Protein AF-0000000083111976 (afdb_homodimer)

Sequence (470 aa):
MPRVVKHPDIRRAELLDRASELFLRHGYDNVSLNDVIADAGVSKGAFYHWFPSKDSLVAALAERSAREAFARVEHAVEQCSGGALSRLNAALAAGFRVKMQMAAPEQLAAMASLLQPSNAHLYGRILAVEEALFLPLLARVIAEGVSEGVFDTFDAEGVADMIYGLAARTNSKILDVLRAADEASRAGAIDILTTRFTLHGIAVDRILGVPDGSVITLTRGEVEAMVAALPRSFIMPRVVKHPDIRRAELLDRASELFLRHGYDNVSLNDVIADAGVSKGAFYHWFPSKDSLVAALAERSAREAFARVEHAVEQCSGGALSRLNAALAAGFRVKMQMAAPEQLAAMASLLQPSNAHLYGRILAVEEALFLPLLARVIAEGVSEGVFDTFDAEGVADMIYGLAARTNSKILDVLRAADEASRAGAIDILTTRFTLHGIAVDRILGVPDGSVITLTRGEVEAMVAALPRSFI

Secondary structure (DSSP, 8-state):
-------HHHHHHHHHHHHHHHHHHH-GGG--HHHHHHHHT--HHHHHHH-SSHHHHHHHHHHHHHHHHHHHHHHHHHH--S-HHHHHHHHHHHHHHHHH---SHHHHHHHHHHTSGGGHHHHHHHHHHHHHHHHHHHHHHHHHHHHHTS---S-HHHHHHHHHHHHHHHHHHHHHHHT-SSHHHHHHHHHHHHHHHHHHHHHHHHHHT--TT-S----HHHHHHHHHTS-GGG-/-------HHHHHHHHHHHHHHHHHHH-GGG--HHHHHHHHT--HHHHHHH-SSHHHHHHHHHHHHHHHHHHHHHHHHHH--S-HHHHHHHHHHHHHHHHH---SHHHHHHHHHHTSGGGHHHHHHHHHHHHHHHHHHHHHHHHHHHHHTS---S-HHHHHHHHHHHHHHHHHHHHHHHT-SSHHHHHHHHHHHHHHHHHHHHHHHHHHT--TT-S----HHHHHHHHHTS-GGG-

Radius of gyration: 24.01 Å; Cα contacts (8 Å, |Δi|>4): 532; chains: 2; bounding box: 78×61×53 Å

Structure (mmCIF, N/CA/C/O backbone):
data_AF-0000000083111976-model_v1
#
loop_
_entity.id
_entity.type
_entity.pdbx_description
1 polymer 'Putative transcriptional regulator, TetR family protein'
#
loop_
_atom_site.group_PDB
_atom_site.id
_atom_site.type_symbol
_atom_site.label_atom_id
_atom_site.label_alt_id
_atom_site.label_comp_id
_atom_site.label_asym_id
_atom_site.label_entity_id
_atom_site.label_seq_id
_atom_site.pdbx_PDB_ins_code
_atom_site.Cartn_x
_atom_site.Cartn_y
_atom_site.Cartn_z
_atom_site.occupancy
_atom_site.B_iso_or_equiv
_atom_site.auth_seq_id
_atom_site.auth_comp_id
_atom_site.auth_asym_id
_atom_site.auth_atom_id
_atom_site.pdbx_PDB_model_num
ATOM 1 N N . MET A 1 1 ? -4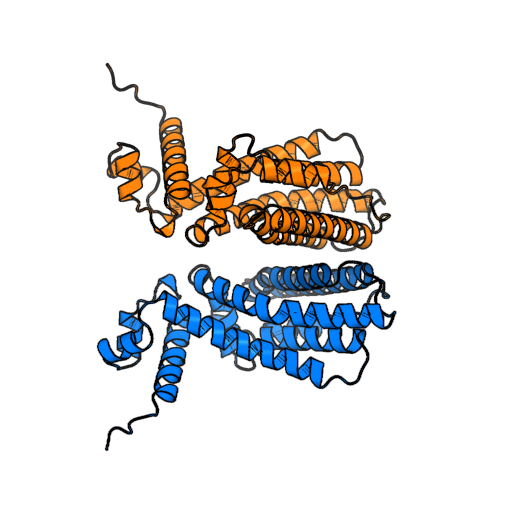0.625 31.672 5.906 1 45.53 1 MET A N 1
ATOM 2 C CA . MET A 1 1 ? -40.875 30.234 5.832 1 45.53 1 MET A CA 1
ATOM 3 C C . MET A 1 1 ? -40.281 29.5 7.023 1 45.53 1 MET A C 1
ATOM 5 O O . MET A 1 1 ? -39.188 29.859 7.484 1 45.53 1 MET A O 1
ATOM 9 N N . PRO A 1 2 ? -41.031 28.797 7.824 1 48.53 2 PRO A N 1
ATOM 10 C CA . PRO A 1 2 ? -40.469 28.203 9.039 1 48.53 2 PRO A CA 1
ATOM 11 C C . PRO A 1 2 ? -39.219 27.359 8.773 1 48.53 2 PRO A C 1
ATOM 13 O O . PRO A 1 2 ? -39.094 26.781 7.691 1 48.53 2 PRO A O 1
ATOM 16 N N . ARG A 1 3 ? -38.25 27.719 9.414 1 56.25 3 ARG A N 1
ATOM 17 C CA . ARG A 1 3 ? -37 26.953 9.297 1 56.25 3 ARG A CA 1
ATOM 18 C C . ARG A 1 3 ? -37.25 25.469 9.516 1 56.25 3 ARG A C 1
ATOM 20 O O . ARG A 1 3 ? -37.781 25.062 10.547 1 56.25 3 ARG A O 1
ATOM 27 N N . VAL A 1 4 ? -37.594 24.734 8.594 1 54.16 4 VAL A N 1
ATOM 28 C CA . VAL A 1 4 ? -37.781 23.297 8.711 1 54.16 4 VAL A CA 1
ATOM 29 C C . VAL A 1 4 ? -36.625 22.688 9.516 1 54.16 4 VAL A C 1
ATOM 31 O O . VAL A 1 4 ? -35.469 22.766 9.117 1 54.16 4 VAL A O 1
ATOM 34 N N . VAL A 1 5 ? -36.969 22.438 10.805 1 65 5 VAL A N 1
ATOM 35 C CA . VAL A 1 5 ? -36 21.766 11.688 1 65 5 VAL A CA 1
ATOM 36 C C . VAL A 1 5 ? -35.781 20.328 11.195 1 65 5 VAL A C 1
ATOM 38 O O . VAL A 1 5 ? -36.688 19.516 11.172 1 65 5 VAL A O 1
ATOM 41 N N . LYS A 1 6 ? -34.781 20.125 10.461 1 67.19 6 LYS A N 1
ATOM 42 C CA . LYS A 1 6 ? -34.438 18.812 9.953 1 67.19 6 LYS A CA 1
ATOM 43 C C . LYS A 1 6 ? -34 17.875 11.086 1 67.19 6 LYS A C 1
ATOM 45 O O . LYS A 1 6 ? -33.531 18.328 12.117 1 67.19 6 LYS A O 1
ATOM 50 N N . HIS A 1 7 ? -34.406 16.672 10.953 1 74.56 7 HIS A N 1
ATOM 51 C CA . HIS A 1 7 ? -33.906 15.656 11.883 1 74.56 7 HIS A CA 1
ATOM 52 C C . HIS A 1 7 ? -32.375 15.695 12 1 74.56 7 HIS A C 1
ATOM 54 O O . HIS A 1 7 ? -31.688 15.898 11 1 74.56 7 HIS A O 1
ATOM 60 N N . PRO A 1 8 ? -31.891 15.68 13.211 1 74.38 8 PRO A N 1
ATOM 61 C CA . PRO A 1 8 ? -30.453 15.789 13.469 1 74.38 8 PRO A CA 1
ATOM 62 C C . PRO A 1 8 ? -29.609 14.898 12.555 1 74.38 8 PRO A C 1
ATOM 64 O O . PRO A 1 8 ? -28.547 15.305 12.086 1 74.38 8 PRO A O 1
ATOM 67 N N . ASP A 1 9 ? -30.156 13.828 12.227 1 79.06 9 ASP A N 1
ATOM 68 C CA . ASP A 1 9 ? -29.422 12.898 11.383 1 79.06 9 ASP A CA 1
ATOM 69 C C . ASP A 1 9 ?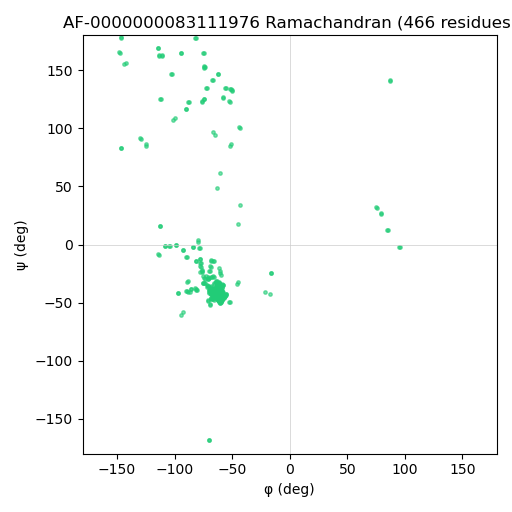 -29.312 13.43 9.953 1 79.06 9 ASP A C 1
ATOM 71 O O . ASP A 1 9 ? -28.312 13.211 9.281 1 79.06 9 ASP A O 1
ATOM 75 N N . ILE A 1 10 ? -30.312 14.031 9.594 1 83.88 10 ILE A N 1
ATOM 76 C CA . ILE A 1 10 ? -30.328 14.594 8.25 1 83.88 10 ILE A CA 1
ATOM 77 C C . ILE A 1 10 ? -29.328 15.75 8.164 1 83.88 10 ILE A C 1
ATOM 79 O O . ILE A 1 10 ? -28.562 15.859 7.199 1 83.88 10 ILE A O 1
ATOM 83 N N . ARG A 1 11 ? -29.328 16.531 9.195 1 84.19 11 ARG A N 1
ATOM 84 C CA . ARG A 1 11 ? -28.406 17.656 9.227 1 84.19 11 ARG A CA 1
ATOM 85 C C . ARG A 1 11 ? -26.953 17.203 9.242 1 84.19 11 ARG A C 1
ATOM 87 O O . ARG A 1 11 ? -26.109 17.766 8.547 1 84.19 11 ARG A O 1
ATOM 94 N N . ARG A 1 12 ? -26.734 16.219 9.969 1 89.31 12 ARG A N 1
ATOM 95 C CA . ARG A 1 12 ? -25.391 15.648 10.039 1 89.31 12 ARG A CA 1
ATOM 96 C C . ARG A 1 12 ? -24.938 15.148 8.672 1 89.31 12 ARG A C 1
ATOM 98 O O . ARG A 1 12 ? -23.797 15.391 8.266 1 89.31 12 ARG A O 1
ATOM 105 N N . ALA A 1 13 ? -25.844 14.555 8.008 1 90.19 13 ALA A N 1
ATOM 106 C CA . ALA A 1 13 ? -25.531 14.023 6.684 1 90.19 13 ALA A CA 1
ATOM 107 C C . ALA A 1 13 ? -25.25 15.148 5.691 1 90.19 13 ALA A C 1
ATOM 109 O O . ALA A 1 13 ? -24.359 15.047 4.855 1 90.19 13 ALA A O 1
ATOM 110 N N . GLU A 1 14 ? -25.969 16.141 5.797 1 89.31 14 GLU A N 1
ATOM 111 C CA . GLU A 1 14 ? -25.766 17.297 4.926 1 89.31 14 GLU A CA 1
ATOM 112 C C . GLU A 1 14 ? -24.406 17.953 5.164 1 89.31 14 GLU A C 1
ATOM 114 O O . GLU A 1 14 ? -23.734 18.375 4.219 1 89.31 14 GLU A O 1
ATOM 119 N N . LEU A 1 15 ? -24.125 17.984 6.359 1 90.38 15 LEU A N 1
ATOM 120 C CA . LEU A 1 15 ? -22.828 18.562 6.711 1 90.38 15 LEU A CA 1
ATOM 121 C C . LEU A 1 15 ? -21.688 17.719 6.148 1 90.38 15 LEU A C 1
ATOM 123 O O . LEU A 1 15 ? -20.688 18.266 5.648 1 90.38 15 LEU A O 1
ATOM 127 N N . LEU A 1 16 ? -21.844 16.453 6.184 1 91 16 LEU A N 1
ATOM 128 C CA . LEU A 1 16 ? -20.844 15.555 5.625 1 91 16 LEU A CA 1
ATOM 129 C C . LEU A 1 16 ? -20.75 15.727 4.113 1 91 16 LEU A C 1
ATOM 131 O O . LEU A 1 16 ? -19.641 15.727 3.559 1 91 16 LEU A O 1
ATOM 135 N N . ASP A 1 17 ? -21.875 15.938 3.523 1 89.75 17 ASP A N 1
ATOM 136 C CA . ASP A 1 17 ? -21.891 16.141 2.08 1 89.75 17 ASP A CA 1
ATOM 137 C C . ASP A 1 17 ? -21.125 17.422 1.704 1 89.75 17 ASP A C 1
ATOM 139 O O . ASP A 1 17 ? -20.297 17.406 0.785 1 89.75 17 ASP A O 1
ATOM 143 N N . ARG A 1 18 ? -21.344 18.391 2.408 1 89.44 18 ARG A N 1
ATOM 144 C CA . ARG A 1 18 ? -20.703 19.672 2.135 1 89.44 18 ARG A CA 1
ATOM 145 C C . ARG A 1 18 ? -19.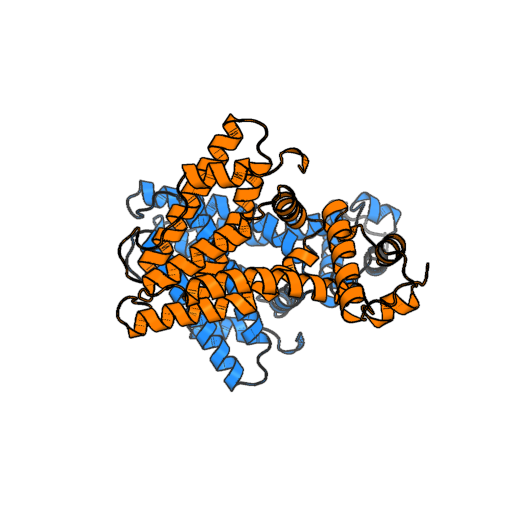203 19.594 2.402 1 89.44 18 ARG A C 1
ATOM 147 O O . ARG A 1 18 ? -18.406 20.109 1.613 1 89.44 18 ARG A O 1
ATOM 154 N N . ALA A 1 19 ? -18.922 19.047 3.5 1 89.94 19 ALA A N 1
ATOM 155 C CA . ALA A 1 19 ? -17.5 18.891 3.838 1 89.94 19 ALA A CA 1
ATOM 156 C C . ALA A 1 19 ? -16.766 18.078 2.77 1 89.94 19 ALA A C 1
ATOM 158 O O . ALA A 1 19 ? -15.672 18.453 2.352 1 89.94 19 ALA A O 1
ATOM 159 N N . SER A 1 20 ? -17.391 17 2.342 1 87.19 20 SER A N 1
ATOM 160 C CA . SER A 1 20 ? -16.812 16.141 1.315 1 87.19 20 SER A CA 1
ATOM 161 C C . SER A 1 20 ? -16.531 16.922 0.031 1 87.19 20 SER A C 1
ATOM 163 O O . SER A 1 20 ? -15.453 16.812 -0.549 1 87.19 20 SER A O 1
ATOM 165 N N . GLU A 1 21 ? -17.438 17.703 -0.328 1 86.19 21 GLU A N 1
ATOM 166 C CA . GLU A 1 21 ? -17.297 18.516 -1.536 1 86.19 21 GLU A CA 1
ATOM 167 C C . GLU A 1 21 ? -16.156 19.516 -1.404 1 86.19 21 GLU A C 1
ATOM 169 O O . GLU A 1 21 ? -15.375 19.703 -2.34 1 86.19 21 GLU A O 1
ATOM 174 N N . LEU A 1 22 ? -16.062 20.125 -0.321 1 88.06 22 LEU A N 1
ATOM 175 C CA . LEU A 1 22 ? -15.008 21.109 -0.087 1 88.06 22 LEU A CA 1
ATOM 176 C C . LEU A 1 22 ? -13.641 20.438 -0.119 1 88.06 22 LEU A C 1
ATOM 178 O O . LEU A 1 22 ? -12.711 20.953 -0.743 1 88.06 22 LEU A O 1
ATOM 182 N N . PHE A 1 23 ? -13.562 19.312 0.523 1 83.88 23 PHE A N 1
ATOM 183 C CA . PHE A 1 23 ? -12.297 18.594 0.558 1 83.88 23 PHE A CA 1
ATOM 184 C C . PHE A 1 23 ? -11.891 18.125 -0.84 1 83.88 23 PHE A C 1
ATOM 186 O O . PHE A 1 23 ? -10.719 18.203 -1.211 1 83.88 23 PHE A O 1
ATOM 193 N N . LEU A 1 24 ? -12.852 17.688 -1.58 1 80.44 24 LEU A N 1
ATOM 194 C CA . LEU A 1 24 ? -12.562 17.188 -2.922 1 80.44 24 LEU A CA 1
ATOM 195 C C . LEU A 1 24 ? -12.18 18.344 -3.854 1 80.44 24 LEU A C 1
ATOM 197 O O . LEU A 1 24 ? -11.328 18.188 -4.727 1 80.44 24 LEU A O 1
ATOM 201 N N . ARG A 1 25 ? -12.719 19.484 -3.58 1 82.56 25 ARG A N 1
ATOM 202 C CA . ARG A 1 25 ? -12.5 20.625 -4.461 1 82.56 25 ARG A CA 1
ATOM 203 C C . ARG A 1 25 ? -11.211 21.359 -4.098 1 82.56 25 ARG A C 1
ATOM 205 O O . ARG A 1 25 ? -10.461 21.766 -4.98 1 82.56 25 ARG A O 1
ATOM 212 N N . HIS A 1 26 ? -10.93 21.469 -2.789 1 86.31 26 HIS A N 1
ATOM 213 C CA . HIS A 1 26 ? -9.844 22.359 -2.373 1 86.31 26 HIS A CA 1
ATOM 214 C C . HIS A 1 26 ? -8.695 21.578 -1.76 1 86.31 26 HIS A C 1
ATOM 216 O O . HIS A 1 26 ? -7.598 22.109 -1.576 1 86.31 26 HIS A O 1
ATOM 222 N N . GLY A 1 27 ? -8.938 20.266 -1.555 1 83.25 27 GLY A N 1
ATOM 223 C CA . GLY A 1 27 ? -7.949 19.484 -0.836 1 83.25 27 GLY A CA 1
ATOM 224 C C . GLY A 1 27 ? -8.133 19.531 0.669 1 83.25 27 GLY A C 1
ATOM 225 O O . GLY A 1 27 ? -8.352 20.594 1.242 1 83.25 27 GLY A O 1
ATOM 226 N N . TYR A 1 28 ? -7.922 18.453 1.315 1 81.25 28 TYR A N 1
ATOM 227 C CA . TYR A 1 28 ? -8.109 18.281 2.754 1 81.25 28 TYR A CA 1
ATOM 228 C C . TYR A 1 28 ? -7.219 19.25 3.529 1 81.25 28 TYR A C 1
ATOM 230 O O . TYR A 1 28 ? -7.684 19.938 4.445 1 81.25 28 TYR A O 1
ATOM 238 N N . ASP A 1 29 ? -5.992 19.297 3.156 1 75.88 29 ASP A N 1
ATOM 239 C CA . ASP A 1 29 ? -5.004 20.094 3.879 1 75.88 29 ASP A CA 1
ATOM 240 C C . ASP A 1 29 ? -5.301 21.578 3.764 1 75.88 29 ASP A C 1
ATOM 242 O O . ASP A 1 29 ? -4.84 22.375 4.586 1 75.88 29 ASP A O 1
ATOM 246 N N . ASN A 1 30 ? -6.16 21.938 2.859 1 84.88 30 ASN A N 1
ATOM 247 C CA . ASN A 1 30 ? -6.371 23.344 2.561 1 84.88 30 ASN A CA 1
ATOM 248 C C . ASN A 1 30 ? -7.723 23.828 3.072 1 84.88 30 ASN A C 1
ATOM 250 O O . ASN A 1 30 ? -8.078 25 2.879 1 84.88 30 ASN A O 1
ATOM 254 N N . VAL A 1 31 ? -8.469 23 3.637 1 88.38 31 VAL A N 1
ATOM 255 C CA . VAL A 1 31 ? -9.805 23.344 4.117 1 88.38 31 VAL A CA 1
ATOM 256 C C . VAL A 1 31 ? -9.828 23.297 5.641 1 88.38 31 VAL A C 1
ATOM 258 O O . VAL A 1 31 ? -9.453 22.297 6.246 1 88.38 31 VAL A O 1
ATOM 261 N N . SER A 1 32 ? -10.242 24.359 6.285 1 89.44 32 SER A N 1
ATOM 262 C CA . SER A 1 32 ? -10.375 24.422 7.734 1 89.44 32 SER A CA 1
ATOM 263 C C . SER A 1 32 ? -11.805 24.094 8.164 1 89.44 32 SER A C 1
ATOM 265 O O . SER A 1 32 ? -12.719 24.062 7.336 1 89.44 32 SER A O 1
ATOM 267 N N . LEU A 1 33 ? -11.953 23.812 9.461 1 91.12 33 LEU A N 1
ATOM 268 C CA . LEU A 1 33 ? -13.305 23.625 9.977 1 91.12 33 LEU A CA 1
ATOM 269 C C . LEU A 1 33 ? -14.141 24.891 9.812 1 91.12 33 LEU A C 1
ATOM 271 O O . LEU A 1 33 ? -15.336 24.812 9.531 1 91.12 33 LEU A O 1
ATOM 275 N N . ASN A 1 34 ? -13.445 25.969 9.984 1 92 34 ASN A N 1
ATOM 276 C CA . ASN A 1 34 ? -14.148 27.234 9.781 1 92 34 ASN A CA 1
ATOM 277 C C . ASN A 1 34 ? -14.664 27.375 8.352 1 92 34 ASN A C 1
ATOM 279 O O . ASN A 1 34 ? -15.758 27.891 8.133 1 92 34 ASN A O 1
ATOM 283 N N . ASP A 1 35 ? -13.961 26.938 7.414 1 93.44 35 ASP A N 1
ATOM 284 C CA . ASP A 1 35 ? -14.414 26.938 6.023 1 93.44 35 ASP A CA 1
ATOM 285 C C . ASP A 1 35 ? -15.664 26.078 5.848 1 93.44 35 ASP A C 1
ATOM 287 O O . ASP A 1 35 ? -16.609 26.484 5.16 1 93.44 35 ASP A O 1
ATOM 291 N N . VAL A 1 36 ? -15.641 24.922 6.473 1 92.94 36 VAL A N 1
ATOM 292 C CA . VAL A 1 36 ? -16.766 24 6.367 1 92.94 36 VAL A CA 1
ATOM 293 C C . VAL A 1 36 ? -18 24.609 7.031 1 92.94 36 VAL A C 1
ATOM 295 O O . VAL A 1 36 ? -19.094 24.547 6.484 1 92.94 36 VAL A O 1
ATOM 298 N N . ILE A 1 37 ? -17.797 25.172 8.164 1 92.62 37 ILE A N 1
ATOM 299 C CA . ILE A 1 37 ? -18.875 25.797 8.922 1 92.62 37 ILE A CA 1
ATOM 300 C C . ILE A 1 37 ? -19.5 26.938 8.102 1 92.62 37 ILE A C 1
ATOM 302 O O . ILE A 1 37 ? -20.719 27.016 7.965 1 92.62 37 ILE A O 1
ATOM 306 N N . ALA A 1 38 ? -18.672 27.766 7.559 1 93.5 38 ALA A N 1
ATOM 307 C CA . ALA A 1 38 ? -19.109 28.891 6.746 1 93.5 38 ALA A CA 1
ATOM 308 C C . ALA A 1 38 ? -19.891 28.422 5.523 1 93.5 38 ALA A C 1
ATOM 310 O O . ALA A 1 38 ? -20.938 28.969 5.191 1 93.5 38 ALA A O 1
ATOM 311 N N . ASP A 1 39 ? -19.422 27.406 4.934 1 92.44 39 ASP A N 1
ATOM 312 C CA . ASP A 1 39 ? -20.047 26.875 3.727 1 92.44 39 ASP A CA 1
ATOM 313 C C . ASP A 1 39 ? -21.406 26.25 4.039 1 92.44 39 ASP A C 1
ATOM 315 O O . ASP A 1 39 ? -22.344 26.359 3.248 1 92.44 39 ASP A O 1
ATOM 319 N N . ALA A 1 40 ? -21.469 25.578 5.148 1 89.38 40 ALA A N 1
ATOM 320 C CA . ALA A 1 40 ? -22.672 24.844 5.527 1 89.38 40 ALA A CA 1
ATOM 321 C C . ALA A 1 40 ? -23.734 25.797 6.066 1 89.38 40 ALA A C 1
ATOM 323 O O . ALA A 1 40 ? -24.922 25.438 6.152 1 89.38 40 ALA A O 1
ATOM 324 N N . GLY A 1 41 ? -23.344 26.922 6.543 1 90 41 GLY A N 1
ATOM 325 C CA . GLY A 1 41 ? -24.297 27.891 7.066 1 90 41 GLY A CA 1
ATOM 326 C C . GLY A 1 41 ? -24.844 27.516 8.43 1 90 41 GLY A C 1
ATOM 327 O O . GLY A 1 41 ? -26.031 27.719 8.703 1 90 41 GLY A O 1
ATOM 328 N N . VAL A 1 42 ? -24.047 26.859 9.195 1 89.12 42 VAL A N 1
ATOM 329 C CA . VAL A 1 42 ? -24.469 26.469 10.539 1 89.12 42 VAL A CA 1
ATOM 330 C C . VAL A 1 42 ? -23.641 27.219 11.578 1 89.12 42 VAL A C 1
ATOM 332 O O . VAL A 1 42 ? -22.594 27.781 11.25 1 89.12 42 VAL A O 1
ATOM 335 N N . SER A 1 43 ? -24.172 27.203 12.773 1 90.38 43 SER A N 1
ATOM 336 C CA . SER A 1 43 ? -23.406 27.828 13.852 1 90.38 43 SER A CA 1
ATOM 337 C C . SER A 1 43 ? -22.234 26.953 14.273 1 90.38 43 SER A C 1
ATOM 339 O O . SER A 1 43 ? -22.266 25.734 14.086 1 90.38 43 SER A O 1
ATOM 341 N N . LYS A 1 44 ? -21.219 27.578 14.766 1 91.25 44 LYS A N 1
ATOM 342 C CA . LYS A 1 44 ? -20.047 26.859 15.281 1 91.25 44 LYS A CA 1
ATOM 343 C C . LYS A 1 44 ? -20.453 25.859 16.344 1 91.25 44 LYS A C 1
ATOM 345 O O . LYS A 1 44 ? -19.984 24.703 16.328 1 91.25 44 LYS A O 1
ATOM 350 N N . GLY A 1 45 ? -21.359 26.266 17.234 1 90.19 45 GLY A N 1
ATOM 351 C CA . GLY A 1 45 ? -21.828 25.391 18.297 1 90.19 45 GLY A CA 1
ATOM 352 C C . GLY A 1 45 ? -22.531 24.156 17.797 1 90.19 45 GLY A C 1
ATOM 353 O O . GLY A 1 45 ? -22.25 23.047 18.266 1 90.19 45 GLY A O 1
ATOM 354 N N . ALA A 1 46 ? -23.359 24.344 16.891 1 87.81 46 ALA A N 1
ATOM 355 C CA . ALA A 1 46 ? -24.094 23.234 16.297 1 87.81 46 ALA A CA 1
ATOM 356 C C . ALA A 1 46 ? -23.141 22.25 15.602 1 87.81 46 ALA A C 1
ATOM 358 O O . ALA A 1 46 ? -23.297 21.031 15.719 1 87.81 46 ALA A O 1
ATOM 359 N N . PHE A 1 47 ? -22.125 22.797 14.867 1 91.62 47 PHE A N 1
ATOM 360 C CA . PHE A 1 47 ? -21.172 21.984 14.133 1 91.62 47 PHE A CA 1
ATOM 361 C C . PHE A 1 47 ? -20.344 21.141 15.086 1 91.62 47 PHE A C 1
ATOM 363 O O . PHE A 1 47 ? -20.203 19.922 14.898 1 91.62 47 PHE A O 1
ATOM 370 N N . TYR A 1 48 ? -19.922 21.703 16.141 1 91.94 48 TYR A N 1
ATOM 371 C CA . TYR A 1 48 ? -19 21.047 17.047 1 91.94 48 TYR A CA 1
ATOM 372 C C . TYR A 1 48 ? -19.719 20.016 17.922 1 91.94 48 TYR A C 1
ATOM 374 O O . TYR A 1 48 ? -19.094 19.156 18.531 1 91.94 48 TYR A O 1
ATOM 382 N N . HIS A 1 49 ? -21.078 20.203 18 1 90.69 49 HIS A N 1
ATOM 383 C CA . HIS A 1 49 ? -21.875 19.172 18.641 1 90.69 49 HIS A CA 1
ATOM 384 C C . HIS A 1 49 ? -21.75 17.844 17.906 1 90.69 49 HIS A C 1
ATOM 386 O O . HIS A 1 49 ? -21.688 16.781 18.531 1 90.69 49 HIS A O 1
ATOM 392 N N . TRP A 1 50 ? -21.594 17.953 16.594 1 90.62 50 TRP A N 1
ATOM 393 C CA . TRP A 1 50 ? -21.531 16.734 15.773 1 90.62 50 TRP A CA 1
ATOM 394 C C . TRP A 1 50 ? -20.094 16.344 15.5 1 90.62 50 TRP A C 1
ATOM 396 O O . TRP A 1 50 ? -19.75 15.156 15.516 1 90.62 50 TRP A O 1
ATOM 406 N N . PHE A 1 51 ? -19.297 17.328 15.219 1 93.94 51 PHE A N 1
ATOM 407 C CA . PHE A 1 51 ? -17.906 17.078 14.852 1 93.94 51 PHE A CA 1
ATOM 408 C C . PHE A 1 51 ? -16.953 17.938 15.688 1 93.94 51 PHE A C 1
ATOM 410 O O . PHE A 1 51 ? -16.516 19 15.234 1 93.94 51 PHE A O 1
ATOM 417 N N . PRO A 1 52 ? -16.516 17.422 16.797 1 92.06 52 PRO A N 1
ATOM 418 C CA . PRO A 1 52 ? -15.719 18.188 17.766 1 92.06 52 PRO A CA 1
ATOM 419 C C . PRO A 1 52 ? -14.328 18.516 17.219 1 92.06 52 PRO A C 1
ATOM 421 O O . PRO A 1 52 ? -13.656 19.406 17.75 1 92.06 52 PRO A O 1
ATOM 424 N N . SER A 1 53 ? -13.961 17.734 16.203 1 89.44 53 SER A N 1
ATOM 425 C CA . SER A 1 53 ? -12.648 18 15.625 1 89.44 53 SER A CA 1
ATOM 426 C C . SER A 1 53 ? -12.641 17.688 14.133 1 89.44 53 SER A C 1
ATOM 428 O O . SER A 1 53 ? -13.555 17.031 13.617 1 89.44 53 SER A O 1
ATOM 430 N N . LYS A 1 54 ? -11.617 18.188 13.5 1 86.88 54 LYS A N 1
ATOM 431 C CA . LYS A 1 54 ? -11.445 17.859 12.086 1 86.88 54 LYS A CA 1
ATOM 432 C C . LYS A 1 54 ? -11.25 16.359 11.883 1 86.88 54 LYS A C 1
ATOM 434 O O . LYS A 1 54 ? -11.766 15.797 10.914 1 86.88 54 LYS A O 1
ATOM 439 N N . ASP A 1 55 ? -10.617 15.781 12.82 1 84.19 55 ASP A N 1
ATOM 440 C CA . ASP A 1 55 ? -10.383 14.344 12.75 1 84.19 55 ASP A CA 1
ATOM 441 C C . ASP A 1 55 ? -11.695 13.57 12.859 1 84.19 55 ASP A C 1
ATOM 443 O O . ASP A 1 55 ? -11.898 12.578 12.156 1 84.19 55 ASP A O 1
ATOM 447 N N . SER A 1 56 ? -12.469 14.039 13.703 1 90.31 56 SER A N 1
ATOM 448 C CA . SER A 1 56 ? -13.758 13.375 13.852 1 90.31 56 SER A CA 1
ATOM 449 C C . SER A 1 56 ? -14.594 13.5 12.586 1 90.31 56 SER A C 1
ATOM 451 O O . SER A 1 56 ? -15.312 12.57 12.211 1 90.31 56 SER A O 1
ATOM 453 N N . LEU A 1 57 ? -14.516 14.641 11.977 1 91 57 LEU A N 1
ATOM 454 C CA . LEU A 1 57 ? -15.227 14.867 10.727 1 91 57 LEU A CA 1
ATOM 455 C C . LEU A 1 57 ? -14.695 13.945 9.633 1 91 57 LEU A C 1
ATOM 457 O O . LEU A 1 57 ? -15.477 13.281 8.938 1 91 57 LEU A O 1
ATOM 461 N N . VAL A 1 58 ? -13.492 13.828 9.547 1 87.31 58 VAL A N 1
ATOM 462 C CA . VAL A 1 58 ? -12.836 13.023 8.523 1 87.31 58 VAL A CA 1
ATOM 463 C C . VAL A 1 58 ? -13.141 11.547 8.766 1 87.31 58 VAL A C 1
ATOM 465 O O . VAL A 1 58 ? -13.375 10.789 7.812 1 87.31 58 VAL A O 1
ATOM 468 N N . ALA A 1 59 ? -13.078 11.219 9.984 1 88.75 59 ALA A N 1
ATOM 469 C CA . ALA A 1 59 ? -13.406 9.836 10.32 1 88.75 59 ALA A CA 1
ATOM 470 C C . ALA A 1 59 ? -14.82 9.477 9.875 1 88.75 59 ALA A C 1
ATOM 472 O O . ALA A 1 59 ? -15.047 8.406 9.312 1 88.75 59 ALA A O 1
ATOM 473 N N . ALA A 1 60 ? -15.648 10.359 10.102 1 91.12 60 ALA A N 1
ATOM 474 C CA . ALA A 1 60 ? -17.047 10.125 9.719 1 91.12 60 ALA A CA 1
ATOM 475 C C . ALA A 1 60 ? -17.188 10.047 8.203 1 91.12 60 ALA A C 1
ATOM 477 O O . ALA A 1 60 ? -17.922 9.195 7.684 1 91.12 60 ALA A O 1
ATOM 478 N N . LEU A 1 61 ? -16.547 10.898 7.52 1 89.94 61 LEU A N 1
ATOM 479 C CA . LEU A 1 61 ? -16.562 10.898 6.062 1 89.94 61 LEU A CA 1
ATOM 480 C C . LEU A 1 61 ? -15.984 9.602 5.512 1 89.94 61 LEU A C 1
ATOM 482 O O . LEU A 1 61 ? -16.562 8.992 4.602 1 89.94 61 LEU A O 1
ATOM 486 N N . ALA A 1 62 ? -14.914 9.203 6.047 1 88.38 62 ALA A N 1
ATOM 487 C CA . ALA A 1 62 ? -14.242 7.977 5.621 1 88.38 62 ALA A CA 1
ATOM 488 C C . ALA A 1 62 ? -15.133 6.758 5.848 1 88.38 62 ALA A C 1
ATOM 490 O O . ALA A 1 62 ? -15.25 5.891 4.977 1 88.38 62 ALA A O 1
ATOM 491 N N . GLU A 1 63 ? -15.734 6.738 6.965 1 91.75 63 GLU A N 1
ATOM 492 C CA . GLU A 1 63 ? -16.609 5.621 7.305 1 91.75 63 GLU A CA 1
ATOM 493 C C . GLU A 1 63 ? -17.781 5.531 6.336 1 91.75 63 GLU A C 1
ATOM 495 O O . GLU A 1 63 ? -18.109 4.449 5.84 1 91.75 63 GLU A O 1
ATOM 500 N N . ARG A 1 64 ? -18.375 6.633 6.117 1 89.88 64 ARG A N 1
ATOM 501 C CA . ARG A 1 64 ? -19.516 6.652 5.211 1 89.88 64 ARG A CA 1
ATOM 502 C C . ARG A 1 64 ? -19.109 6.191 3.812 1 89.88 64 ARG A C 1
ATOM 504 O O . ARG A 1 64 ? -19.781 5.352 3.215 1 89.88 64 ARG A O 1
ATOM 511 N N . SER A 1 65 ? -18.078 6.75 3.305 1 86.12 65 SER A N 1
ATOM 512 C CA . SER A 1 65 ? -17.594 6.41 1.968 1 86.12 65 SER A CA 1
ATOM 513 C C . SER A 1 65 ? -17.25 4.93 1.864 1 86.12 65 SER A C 1
ATOM 515 O O . SER A 1 65 ? -17.656 4.254 0.917 1 86.12 65 SER A O 1
ATOM 517 N N . ALA A 1 66 ? -16.547 4.406 2.836 1 89.75 66 ALA A N 1
ATOM 518 C CA . ALA A 1 66 ? -16.109 3.012 2.838 1 89.75 66 ALA A CA 1
ATOM 519 C C . ALA A 1 66 ? -17.297 2.061 2.936 1 89.75 66 ALA A C 1
ATOM 521 O O . ALA A 1 66 ? -17.328 1.036 2.252 1 89.75 66 ALA A O 1
ATOM 522 N N . ARG A 1 67 ? -18.234 2.408 3.729 1 91.75 67 ARG A N 1
ATOM 523 C CA . ARG A 1 67 ? -19.375 1.534 3.934 1 91.75 67 ARG A CA 1
ATOM 524 C C . ARG A 1 67 ? -20.25 1.482 2.688 1 91.75 67 ARG A C 1
ATOM 526 O O . ARG A 1 67 ? -20.828 0.437 2.361 1 91.75 67 ARG A O 1
ATOM 533 N N . GLU A 1 68 ? -20.406 2.611 2.062 1 88.06 68 GLU A N 1
ATOM 534 C CA . GLU A 1 68 ? -21.156 2.637 0.814 1 88.06 68 GLU A CA 1
ATOM 535 C C . GLU A 1 68 ? -20.5 1.761 -0.248 1 88.06 68 GLU A C 1
ATOM 537 O O . GLU A 1 68 ? -21.188 1.002 -0.941 1 88.06 68 GLU A O 1
ATOM 542 N N . ALA A 1 69 ? -19.219 1.879 -0.389 1 87.81 69 ALA A N 1
ATOM 543 C CA . ALA A 1 69 ? -18.469 1.054 -1.33 1 87.81 69 ALA A CA 1
ATOM 544 C C . ALA A 1 69 ? -18.578 -0.426 -0.977 1 87.81 69 ALA A C 1
ATOM 546 O O . ALA A 1 69 ? -18.828 -1.261 -1.849 1 87.81 69 ALA A O 1
ATOM 547 N N . PHE A 1 70 ? -18.469 -0.718 0.281 1 93.75 70 PHE A N 1
ATOM 548 C CA . PHE A 1 70 ? -18.5 -2.1 0.749 1 93.75 70 PHE A CA 1
ATOM 549 C C . PHE A 1 70 ? -19.875 -2.723 0.504 1 93.75 70 PHE A C 1
ATOM 551 O O . PHE A 1 70 ? -19.969 -3.898 0.142 1 93.75 70 PHE A O 1
ATOM 558 N N . ALA A 1 71 ? -20.906 -1.931 0.73 1 94.75 71 ALA A N 1
ATOM 559 C CA . ALA A 1 71 ? -22.266 -2.443 0.559 1 94.75 71 ALA A CA 1
ATOM 560 C C . ALA A 1 71 ? -22.484 -2.939 -0.867 1 94.75 71 ALA A C 1
ATOM 562 O O . ALA A 1 71 ? -23.156 -3.951 -1.08 1 94.75 71 ALA A O 1
ATOM 563 N N . ARG A 1 72 ? -21.922 -2.283 -1.791 1 93.19 72 ARG A N 1
ATOM 564 C CA . ARG A 1 72 ? -22.062 -2.684 -3.189 1 93.19 72 ARG A CA 1
ATOM 565 C C . ARG A 1 72 ? -21.344 -4.008 -3.449 1 93.19 72 ARG A C 1
ATOM 567 O O . ARG A 1 72 ? -21.875 -4.863 -4.168 1 93.19 72 ARG A O 1
ATOM 574 N N . VAL A 1 73 ? -20.234 -4.191 -2.879 1 95.06 73 VAL A N 1
ATOM 575 C CA . VAL A 1 73 ? -19.453 -5.41 -3.061 1 95.06 73 VAL A CA 1
ATOM 576 C C . VAL A 1 73 ? -20.141 -6.574 -2.348 1 95.06 73 VAL A C 1
ATOM 578 O O . VAL A 1 73 ? -20.297 -7.66 -2.918 1 95.06 73 VAL A O 1
ATOM 581 N N . GLU A 1 74 ? -20.5 -6.281 -1.136 1 96.62 74 GLU A N 1
ATOM 582 C CA . GLU A 1 74 ? -21.188 -7.309 -0.357 1 96.62 74 GLU A CA 1
ATOM 583 C C . GLU A 1 74 ? -22.453 -7.789 -1.068 1 96.62 74 GLU A C 1
ATOM 585 O O . GLU A 1 74 ? -22.703 -8.992 -1.139 1 96.62 74 GLU A O 1
ATOM 590 N N . HIS A 1 75 ? -23.203 -6.848 -1.613 1 96.62 75 HIS A N 1
ATOM 591 C CA . HIS A 1 75 ? -24.422 -7.176 -2.338 1 96.62 75 HIS A CA 1
ATOM 592 C C . HIS A 1 75 ? -24.125 -8.055 -3.549 1 96.62 75 HIS A C 1
ATOM 594 O O . HIS A 1 75 ? -24.844 -9.023 -3.809 1 96.62 75 HIS A O 1
ATOM 600 N N . ALA A 1 76 ? -23.125 -7.715 -4.281 1 96.5 76 ALA A N 1
ATOM 601 C CA . ALA A 1 76 ? -22.734 -8.492 -5.461 1 96.5 76 ALA A CA 1
ATOM 602 C C . ALA A 1 76 ? -22.391 -9.922 -5.086 1 96.5 76 ALA A C 1
ATOM 604 O O . ALA A 1 76 ? -22.75 -10.867 -5.793 1 96.5 76 ALA A O 1
ATOM 605 N N . VAL A 1 77 ? -21.672 -10.125 -3.982 1 97.62 77 VAL A N 1
ATOM 606 C CA . VAL A 1 77 ? -21.281 -11.453 -3.525 1 97.62 77 VAL A CA 1
ATOM 607 C C . VAL A 1 77 ? -22.5 -12.242 -3.076 1 97.62 77 VAL A C 1
ATOM 609 O O . VAL A 1 77 ? -22.641 -13.422 -3.406 1 97.62 77 VAL A O 1
ATOM 612 N N . GLU A 1 78 ? -23.375 -11.594 -2.367 1 96.94 78 GLU A N 1
ATOM 613 C CA . GLU A 1 78 ? -24.578 -12.234 -1.833 1 96.94 78 GLU A CA 1
ATOM 614 C C . GLU A 1 78 ? -25.516 -12.672 -2.953 1 96.94 78 GLU A C 1
ATOM 616 O O . GLU A 1 78 ? -26.203 -13.688 -2.834 1 96.94 78 GLU A O 1
ATOM 621 N N . GLN A 1 79 ? -25.516 -11.906 -3.967 1 97.25 79 GLN A N 1
ATOM 622 C CA . GLN A 1 79 ? -26.438 -12.188 -5.066 1 97.25 79 GLN A CA 1
ATOM 623 C C . GLN A 1 79 ? -25.875 -13.266 -5.988 1 97.25 79 GLN A C 1
ATOM 625 O O . GLN A 1 79 ? -26.594 -13.797 -6.844 1 97.25 79 GLN A O 1
ATOM 630 N N . CYS A 1 80 ? -24.625 -13.508 -5.812 1 96.94 80 CYS A N 1
ATOM 631 C CA . CYS A 1 80 ? -23.984 -14.516 -6.66 1 96.94 80 CYS A CA 1
ATOM 632 C C . CYS A 1 80 ? -24.359 -15.922 -6.223 1 96.94 80 CYS A C 1
ATOM 634 O O . CYS A 1 80 ? -24.125 -16.312 -5.078 1 96.94 80 CYS A O 1
ATOM 636 N N . SER A 1 81 ? -24.938 -16.734 -7.094 1 94.25 81 SER A N 1
ATOM 637 C CA . SER A 1 81 ? -25.406 -18.078 -6.77 1 94.25 81 SER A CA 1
ATOM 638 C C . SER A 1 81 ? -24.328 -19.109 -7.066 1 94.25 81 SER A C 1
ATOM 640 O O . SER A 1 81 ? -24.469 -20.281 -6.723 1 94.25 81 SER A O 1
ATOM 642 N N . GLY A 1 82 ? -23.25 -18.734 -7.621 1 95.56 82 GLY A N 1
ATOM 643 C CA . GLY A 1 82 ? -22.188 -19.656 -7.977 1 95.56 82 GLY A CA 1
ATOM 644 C C . GLY A 1 82 ? -21.281 -20.016 -6.812 1 95.56 82 GLY A C 1
ATOM 645 O O . GLY A 1 82 ? -21.547 -19.594 -5.676 1 95.56 82 GLY A O 1
ATOM 646 N N . GLY A 1 83 ? -20.328 -20.891 -7.09 1 97 83 GLY A N 1
ATOM 647 C CA . GLY A 1 83 ? -19.375 -21.312 -6.082 1 97 83 GLY A CA 1
ATOM 648 C C . GLY A 1 83 ? -18.391 -20.219 -5.707 1 97 83 GLY A C 1
ATOM 649 O O . GLY A 1 83 ? -18.594 -19.047 -6.039 1 97 83 GLY A O 1
ATOM 650 N N . ALA A 1 84 ? -17.375 -20.578 -5 1 97.88 84 ALA A N 1
ATOM 651 C CA . ALA A 1 84 ? -16.422 -19.641 -4.414 1 97.88 84 ALA A CA 1
ATOM 652 C C . ALA A 1 84 ? -15.734 -18.812 -5.496 1 97.88 84 ALA A C 1
ATOM 654 O O . ALA A 1 84 ? -15.531 -17.609 -5.328 1 97.88 84 ALA A O 1
ATOM 655 N N . LEU A 1 85 ? -15.336 -19.484 -6.57 1 98.25 85 LEU A N 1
ATOM 656 C CA . LEU A 1 85 ? -14.672 -18.75 -7.641 1 98.25 85 LEU A CA 1
ATOM 657 C C . LEU A 1 85 ? -15.594 -17.688 -8.242 1 98.25 85 LEU A C 1
ATOM 659 O O . LEU A 1 85 ? -15.18 -16.562 -8.492 1 98.25 85 LEU A O 1
ATOM 663 N N . SER A 1 86 ? -16.859 -18.031 -8.445 1 98.31 86 SER A N 1
ATOM 664 C CA . SER A 1 86 ? -17.844 -17.078 -8.945 1 98.31 86 SER A CA 1
ATOM 665 C C . SER A 1 86 ? -18.047 -15.922 -7.973 1 98.31 86 SER A C 1
ATOM 667 O O . SER A 1 86 ? -18.125 -14.766 -8.383 1 98.31 86 SER A O 1
ATOM 669 N N . ARG A 1 87 ? -18.109 -16.234 -6.777 1 98.25 87 ARG A N 1
ATOM 670 C CA . ARG A 1 87 ? -18.297 -15.211 -5.746 1 98.25 87 ARG A CA 1
ATOM 671 C C . ARG A 1 87 ? -17.078 -14.305 -5.645 1 98.25 87 ARG A C 1
ATOM 673 O O . ARG A 1 87 ? -17.203 -13.094 -5.441 1 98.25 87 ARG A O 1
ATOM 680 N N . LEU A 1 88 ? -15.875 -14.883 -5.754 1 98.38 88 LEU A N 1
ATOM 681 C CA . LEU A 1 88 ? -14.664 -14.07 -5.777 1 98.38 88 LEU A CA 1
ATOM 682 C C . LEU A 1 88 ? -14.688 -13.102 -6.961 1 98.38 88 LEU A C 1
ATOM 684 O O . LEU A 1 88 ? -14.43 -11.906 -6.793 1 98.38 88 LEU A O 1
ATOM 688 N N . ASN A 1 89 ? -15.023 -13.609 -8.094 1 98.25 89 ASN A N 1
ATOM 689 C CA . ASN A 1 89 ? -15.086 -12.766 -9.289 1 98.25 89 ASN A CA 1
ATOM 690 C C . ASN A 1 89 ? -16.156 -11.688 -9.148 1 98.25 89 ASN A C 1
ATOM 692 O O . ASN A 1 89 ? -15.984 -10.57 -9.633 1 98.25 89 ASN A O 1
ATOM 696 N N . ALA A 1 90 ? -17.234 -11.992 -8.516 1 97.56 90 ALA A N 1
ATOM 697 C CA . ALA A 1 90 ? -18.281 -11 -8.258 1 97.56 90 ALA A CA 1
ATOM 698 C C . ALA A 1 90 ? -17.766 -9.891 -7.348 1 97.56 90 ALA A C 1
ATOM 700 O O . ALA A 1 90 ? -18.016 -8.703 -7.594 1 97.56 90 ALA A O 1
ATOM 701 N N . ALA A 1 91 ? -17.078 -10.266 -6.336 1 96.94 91 ALA A N 1
ATOM 702 C CA . ALA A 1 91 ? -16.5 -9.289 -5.41 1 96.94 91 ALA A CA 1
ATOM 703 C C . ALA A 1 91 ? -15.508 -8.367 -6.129 1 96.94 91 ALA A C 1
ATOM 705 O O . ALA A 1 91 ? -15.562 -7.148 -5.973 1 96.94 91 ALA A O 1
ATOM 706 N N . LEU A 1 92 ? -14.617 -8.945 -6.906 1 95.44 92 LEU A N 1
ATOM 707 C CA . LEU A 1 92 ? -13.586 -8.188 -7.605 1 95.44 92 LEU A CA 1
ATOM 708 C C . LEU A 1 92 ? -14.203 -7.262 -8.641 1 95.44 92 LEU A C 1
ATOM 710 O O . LEU A 1 92 ? -13.812 -6.094 -8.75 1 95.44 92 LEU A O 1
ATOM 714 N N . ALA A 1 93 ? -15.18 -7.75 -9.375 1 92.75 93 ALA A N 1
ATOM 715 C CA . ALA A 1 93 ? -15.867 -6.941 -10.375 1 92.75 93 ALA A CA 1
ATOM 716 C C . ALA A 1 93 ? -16.578 -5.754 -9.727 1 92.75 93 ALA A C 1
ATOM 718 O O . ALA A 1 93 ? -16.5 -4.629 -10.219 1 92.75 93 ALA A O 1
ATOM 719 N N . ALA A 1 94 ? -17.25 -6.035 -8.672 1 92.5 94 ALA A N 1
ATOM 720 C CA . ALA A 1 94 ? -17.938 -4.969 -7.949 1 92.5 94 ALA A CA 1
ATOM 721 C C . ALA A 1 94 ? -16.938 -3.959 -7.379 1 92.5 94 ALA A C 1
ATOM 723 O O . ALA A 1 94 ? -17.203 -2.754 -7.375 1 92.5 94 ALA A O 1
ATOM 724 N N . GLY A 1 95 ? -15.859 -4.465 -6.875 1 90 95 GLY A N 1
ATOM 725 C CA . GLY A 1 95 ? -14.82 -3.582 -6.379 1 90 95 GLY A CA 1
ATOM 726 C C . GLY A 1 95 ? -14.289 -2.631 -7.438 1 90 95 GLY A C 1
ATOM 727 O O . GLY A 1 95 ? -14.102 -1.441 -7.176 1 90 95 GLY A O 1
ATOM 728 N N . PHE A 1 96 ? -14.086 -3.172 -8.562 1 84.38 96 PHE A N 1
ATOM 729 C CA . PHE A 1 96 ? -13.617 -2.35 -9.672 1 84.38 96 PHE A CA 1
ATOM 730 C C . PHE A 1 96 ? -14.672 -1.315 -10.055 1 84.38 96 PHE A C 1
ATOM 732 O O . PHE A 1 96 ? -14.336 -0.164 -10.344 1 84.38 96 PHE A O 1
ATOM 739 N N . ARG A 1 97 ? -15.898 -1.72 -10.047 1 82.44 97 ARG A N 1
ATOM 740 C CA . ARG A 1 97 ? -16.984 -0.814 -10.406 1 82.44 97 ARG A CA 1
ATOM 741 C C . ARG A 1 97 ? -17.094 0.33 -9.406 1 82.44 97 ARG A C 1
ATOM 743 O O . ARG A 1 97 ? -17.344 1.476 -9.789 1 82.44 97 ARG A O 1
ATOM 750 N N . VAL A 1 98 ? -16.922 -0.077 -8.195 1 78.69 98 VAL A N 1
ATOM 751 C CA . VAL A 1 98 ? -16.969 0.933 -7.145 1 78.69 98 VAL A CA 1
ATOM 752 C C . VAL A 1 98 ? -15.852 1.945 -7.352 1 78.69 98 VAL A C 1
ATOM 754 O O . VAL A 1 98 ? -16.062 3.152 -7.195 1 78.69 98 VAL A O 1
ATOM 757 N N . LYS A 1 99 ? -14.758 1.382 -7.602 1 72.19 99 LYS A N 1
ATOM 758 C CA . LYS A 1 99 ? -13.625 2.268 -7.844 1 72.19 99 LYS A CA 1
ATOM 759 C C . LYS A 1 99 ? -13.867 3.162 -9.055 1 72.19 99 LYS A C 1
ATOM 761 O O . LYS A 1 99 ? -13.422 4.309 -9.086 1 72.19 99 LYS A O 1
ATOM 766 N N . MET A 1 100 ? -14.594 2.537 -10.016 1 64.19 100 MET A N 1
ATOM 767 C CA . MET A 1 100 ? -14.812 3.217 -11.289 1 64.19 100 MET A CA 1
ATOM 768 C C . MET A 1 100 ? -16.125 4 -11.273 1 64.19 100 MET A C 1
ATOM 770 O O . MET A 1 100 ? -16.266 4.996 -11.984 1 64.19 100 MET A O 1
ATOM 774 N N . GLN A 1 101 ? -17.297 3.121 -10.992 1 55.56 101 GLN A N 1
ATOM 775 C CA . GLN A 1 101 ? -18.641 3.658 -11.078 1 55.56 101 GLN A CA 1
ATOM 776 C C . GLN A 1 101 ? -18.734 5.039 -10.43 1 55.56 101 GLN A C 1
ATOM 778 O O . GLN A 1 101 ? -19.125 5.16 -9.266 1 55.56 101 GLN A O 1
ATOM 783 N N . MET A 1 102 ? -17.672 5.555 -10.641 1 45.94 102 MET A N 1
ATOM 784 C CA . MET A 1 102 ? -18.062 6.961 -10.617 1 45.94 102 MET A CA 1
ATOM 785 C C . MET A 1 102 ? -19.031 7.273 -11.742 1 45.94 102 MET A C 1
ATOM 787 O O . MET A 1 102 ? -18.625 7.52 -12.883 1 45.94 102 MET A O 1
ATOM 791 N N . ALA A 1 103 ? -20.047 6.578 -11.984 1 43.09 103 ALA A N 1
ATOM 792 C CA . ALA A 1 103 ? -21.062 6.992 -12.953 1 43.09 103 ALA A CA 1
ATOM 793 C C . ALA A 1 103 ? -21 8.5 -13.188 1 43.09 103 ALA A C 1
ATOM 795 O O . ALA A 1 103 ? -21.344 8.977 -14.273 1 43.09 103 ALA A O 1
ATOM 796 N N . ALA A 1 104 ? -20.828 9.242 -12.25 1 49 104 ALA A N 1
ATOM 797 C CA . ALA A 1 104 ? -20.844 10.695 -12.414 1 49 104 ALA A CA 1
ATOM 798 C C . ALA A 1 104 ? -19.438 11.258 -12.438 1 49 104 ALA A C 1
ATOM 800 O O . ALA A 1 104 ? -18.578 10.859 -11.633 1 49 104 ALA A O 1
ATOM 801 N N . PRO A 1 105 ? -19.016 11.68 -13.727 1 52.94 105 PRO A N 1
ATOM 802 C CA . PRO A 1 105 ? -17.766 12.438 -13.812 1 52.94 105 PRO A CA 1
ATOM 803 C C . PRO A 1 105 ? -17.312 12.984 -12.453 1 52.94 105 PRO A C 1
ATOM 805 O O . PRO A 1 105 ? -16.109 13.039 -12.172 1 52.94 105 PRO A O 1
ATOM 808 N N . GLU A 1 106 ? -18.281 13.086 -11.727 1 58.41 106 GLU A N 1
ATOM 809 C CA . GLU A 1 106 ? -18.016 13.688 -10.422 1 58.41 106 GLU A CA 1
ATOM 810 C C . GLU A 1 106 ? -17.297 12.703 -9.5 1 58.41 106 GLU A C 1
ATOM 812 O O . GLU A 1 106 ? -16.422 13.094 -8.719 1 58.41 106 GLU A O 1
ATOM 817 N N . GLN A 1 107 ? -17.547 11.5 -9.711 1 62 107 GLN A N 1
ATOM 818 C CA . GLN A 1 107 ? -16.969 10.516 -8.805 1 62 107 GLN A CA 1
ATOM 819 C C . GLN A 1 107 ? -15.523 10.211 -9.164 1 62 107 GLN A C 1
ATOM 821 O O . GLN A 1 107 ? -14.68 10.031 -8.281 1 62 107 GLN A O 1
ATOM 826 N N . LEU A 1 108 ? -15.289 10.148 -10.383 1 61.44 108 LEU A N 1
ATOM 827 C CA . LEU A 1 108 ? -13.906 9.938 -10.805 1 61.44 108 LEU A CA 1
ATOM 828 C C . LEU A 1 108 ? -13.031 11.133 -10.43 1 61.44 108 LEU A C 1
ATOM 830 O O . LEU A 1 108 ? -11.883 10.961 -10.039 1 61.44 108 LEU A O 1
ATOM 834 N N . ALA A 1 109 ? -13.703 12.281 -10.648 1 64.44 109 ALA A N 1
ATOM 835 C CA . ALA A 1 109 ? -13.008 13.484 -10.195 1 64.44 109 ALA A CA 1
ATOM 836 C C . ALA A 1 109 ? -12.703 13.414 -8.703 1 64.44 109 ALA A C 1
ATOM 838 O O . ALA A 1 109 ? -11.633 13.828 -8.258 1 64.44 109 ALA A O 1
ATOM 839 N N . ALA A 1 110 ? -13.617 12.828 -8.109 1 71.56 110 ALA A N 1
ATOM 840 C CA . ALA A 1 110 ? -13.438 12.68 -6.668 1 71.56 110 ALA A CA 1
ATOM 841 C C . ALA A 1 110 ? -12.297 11.719 -6.352 1 71.56 110 ALA A C 1
ATOM 843 O O . ALA A 1 110 ? -11.484 11.977 -5.461 1 71.56 110 ALA A O 1
ATOM 844 N N . MET A 1 111 ? -12.195 10.703 -7.188 1 72.81 111 MET A N 1
ATOM 845 C CA . MET A 1 111 ? -11.117 9.742 -6.98 1 72.81 111 MET A CA 1
ATOM 846 C C . MET A 1 111 ? -9.758 10.383 -7.262 1 72.81 111 MET A C 1
ATOM 848 O O . MET A 1 111 ? -8.82 10.234 -6.473 1 72.81 111 MET A O 1
ATOM 852 N N . ALA A 1 112 ? -9.758 11.07 -8.375 1 71.06 112 ALA A N 1
ATOM 853 C CA . ALA A 1 112 ? -8.516 11.758 -8.734 1 71.06 112 ALA A CA 1
ATOM 854 C C . ALA A 1 112 ? -8.102 12.742 -7.648 1 71.06 112 ALA A C 1
ATOM 856 O O . ALA A 1 112 ? -6.918 12.836 -7.309 1 71.06 112 ALA A O 1
ATOM 857 N N . SER A 1 113 ? -9.07 13.453 -7.164 1 74.69 113 SER A N 1
ATOM 858 C CA . SER A 1 113 ? -8.805 14.422 -6.105 1 74.69 113 SER A CA 1
ATOM 859 C C . SER A 1 113 ? -8.32 13.734 -4.832 1 74.69 113 SER A C 1
ATOM 861 O O . SER A 1 113 ? -7.391 14.211 -4.18 1 74.69 113 SER A O 1
ATOM 863 N N . LEU A 1 114 ? -8.891 12.609 -4.602 1 77.56 114 LEU A N 1
ATOM 864 C CA . LEU A 1 114 ? -8.547 11.883 -3.387 1 77.56 114 LEU A CA 1
ATOM 865 C C . LEU A 1 114 ? -7.113 11.375 -3.443 1 77.56 114 LEU A C 1
ATOM 867 O O . LEU A 1 114 ? -6.445 11.266 -2.412 1 77.56 114 LEU A O 1
ATOM 871 N N . LEU A 1 115 ? -6.703 11.164 -4.645 1 75 115 LEU A N 1
ATOM 872 C CA . LEU A 1 115 ? -5.375 10.586 -4.824 1 75 115 LEU A CA 1
ATOM 873 C C . LEU A 1 115 ? -4.305 11.672 -4.789 1 75 115 LEU A C 1
ATOM 875 O O . LEU A 1 115 ? -3.107 11.375 -4.781 1 75 115 LEU A O 1
ATOM 879 N N . GLN A 1 116 ? -4.723 12.93 -4.652 1 74.44 116 GLN A N 1
ATOM 880 C CA . GLN A 1 116 ? -3.768 14.023 -4.551 1 74.44 116 GLN A CA 1
ATOM 881 C C . GLN A 1 116 ? -3.107 14.047 -3.174 1 74.44 116 GLN A C 1
ATOM 883 O O . GLN A 1 116 ? -3.727 13.68 -2.176 1 74.44 116 GLN A O 1
ATOM 888 N N . PRO A 1 117 ? -1.889 14.594 -3.154 1 69.12 117 PRO A N 1
ATOM 889 C CA . PRO A 1 117 ? -1.146 14.633 -1.892 1 69.12 117 PRO A CA 1
ATOM 890 C C . PRO A 1 117 ? -1.892 15.391 -0.795 1 69.12 117 PRO A C 1
ATOM 892 O O . PRO A 1 117 ? -1.819 15.016 0.378 1 69.12 117 PRO A O 1
ATOM 895 N N . SER A 1 118 ? -2.607 16.406 -1.177 1 74.94 118 SER A N 1
ATOM 896 C CA . SER A 1 118 ? -3.301 17.234 -0.2 1 74.94 118 SER A CA 1
ATOM 897 C C . SER A 1 118 ? -4.441 16.469 0.465 1 74.94 118 SER A C 1
ATOM 899 O O . SER A 1 118 ? -4.969 16.906 1.494 1 74.94 118 SER A O 1
ATOM 901 N N . ASN A 1 119 ? -4.812 15.305 -0.139 1 78.62 119 ASN A N 1
ATOM 902 C CA . ASN A 1 119 ? -5.887 14.5 0.426 1 78.62 119 ASN A CA 1
ATOM 903 C C . ASN A 1 119 ? -5.367 13.172 0.967 1 78.62 119 ASN A C 1
ATOM 905 O O . ASN A 1 119 ? -6.152 12.273 1.272 1 78.62 119 ASN A O 1
ATOM 909 N N . ALA A 1 120 ? -4.105 13.094 1.143 1 74.19 120 ALA A N 1
ATOM 910 C CA . ALA A 1 120 ? -3.463 11.844 1.534 1 74.19 120 ALA A CA 1
ATOM 911 C C . ALA A 1 120 ? -3.998 11.344 2.873 1 74.19 120 ALA A C 1
ATOM 913 O O . ALA A 1 120 ? -4.195 10.141 3.062 1 74.19 120 ALA A O 1
ATOM 914 N N . HIS A 1 121 ? -4.281 12.25 3.748 1 74.19 121 HIS A N 1
ATOM 915 C CA . HIS A 1 121 ? -4.781 11.867 5.066 1 74.19 121 HIS A CA 1
ATOM 916 C C . HIS A 1 121 ? -6.184 11.281 4.977 1 74.19 121 HIS A C 1
ATOM 918 O O . HIS A 1 121 ? -6.449 10.203 5.508 1 74.19 121 HIS A O 1
ATOM 924 N N . LEU A 1 122 ? -7.039 12.008 4.324 1 78.75 122 LEU A N 1
ATOM 925 C CA . LEU A 1 122 ? -8.406 11.523 4.145 1 78.75 122 LEU A CA 1
ATOM 926 C 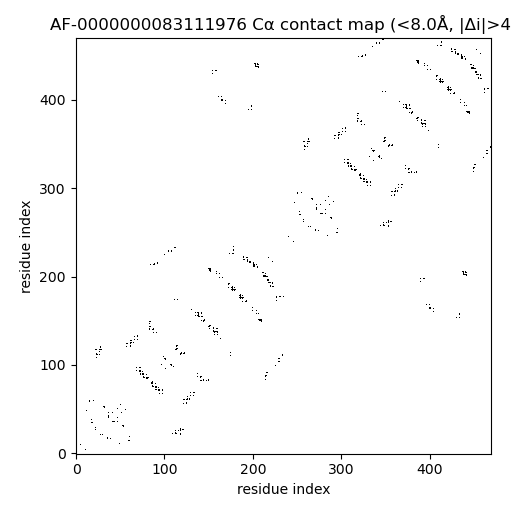C . LEU A 1 122 ? -8.414 10.188 3.406 1 78.75 122 LEU A C 1
ATOM 928 O O . LEU A 1 122 ? -9.086 9.25 3.828 1 78.75 122 LEU A O 1
ATOM 932 N N . TYR A 1 123 ? -7.645 10.086 2.426 1 80.5 123 TYR A N 1
ATOM 933 C CA . TYR A 1 123 ? -7.578 8.875 1.622 1 80.5 123 TYR A CA 1
ATOM 934 C C . TYR A 1 123 ? -7.055 7.703 2.445 1 80.5 123 TYR A C 1
ATOM 936 O O . TYR A 1 123 ? -7.586 6.594 2.367 1 80.5 123 TYR A O 1
ATOM 944 N N . GLY A 1 124 ? -6.09 7.938 3.219 1 79.31 124 GLY A N 1
ATOM 945 C CA . GLY A 1 124 ? -5.559 6.91 4.098 1 79.31 124 GLY A CA 1
ATOM 946 C C . GLY A 1 124 ? -6.59 6.367 5.07 1 79.31 124 GLY A C 1
ATOM 947 O O . GLY A 1 124 ? -6.637 5.16 5.32 1 79.31 124 GLY A O 1
ATOM 948 N N . ARG A 1 125 ? -7.395 7.223 5.566 1 81.56 125 ARG A N 1
ATOM 949 C CA . ARG A 1 125 ? -8.438 6.801 6.5 1 81.56 125 ARG A CA 1
ATOM 950 C C . ARG A 1 125 ? -9.516 5.992 5.789 1 81.56 125 ARG A C 1
ATOM 952 O O . ARG A 1 125 ? -10.008 5.004 6.328 1 81.56 125 ARG A O 1
ATOM 959 N N . ILE A 1 126 ? -9.812 6.473 4.66 1 83.94 126 ILE A N 1
ATOM 960 C CA . ILE A 1 126 ? -10.797 5.742 3.873 1 83.94 126 ILE A CA 1
ATOM 961 C C . ILE A 1 126 ? -10.289 4.328 3.59 1 83.94 126 ILE A C 1
ATOM 963 O O . ILE A 1 126 ? -11.008 3.35 3.795 1 83.94 126 ILE A O 1
ATOM 967 N N . LEU A 1 127 ? -9.086 4.23 3.23 1 83.75 127 LEU A N 1
ATOM 968 C CA . LEU A 1 127 ? -8.492 2.939 2.902 1 83.75 127 LEU A CA 1
ATOM 969 C C . LEU A 1 127 ? -8.461 2.027 4.125 1 83.75 127 LEU A C 1
ATOM 971 O O . LEU A 1 127 ? -8.703 0.824 4.012 1 83.75 127 LEU A O 1
ATOM 975 N N . ALA A 1 128 ? -8.195 2.604 5.203 1 84.69 128 ALA A N 1
ATOM 976 C CA . ALA A 1 128 ? -8.125 1.813 6.43 1 84.69 128 ALA A CA 1
ATOM 977 C C . ALA A 1 128 ? -9.484 1.203 6.762 1 84.69 128 ALA A C 1
ATOM 979 O O . ALA A 1 128 ? -9.578 0.026 7.121 1 84.69 128 ALA A O 1
ATOM 980 N N . VAL A 1 129 ? -10.5 1.958 6.637 1 89.06 129 VAL A N 1
ATOM 981 C CA . VAL A 1 129 ? -11.844 1.468 6.914 1 89.06 129 VAL A CA 1
ATOM 982 C C . VAL A 1 129 ? -12.25 0.434 5.863 1 89.06 129 VAL A C 1
ATOM 984 O O . VAL A 1 129 ? -12.797 -0.616 6.199 1 89.06 129 VAL A O 1
ATOM 987 N N . GLU A 1 130 ? -11.922 0.761 4.66 1 89.44 130 GLU A N 1
ATOM 988 C CA . GLU A 1 130 ? -12.234 -0.179 3.59 1 89.44 130 GLU A CA 1
ATOM 989 C C . GLU A 1 130 ? -11.547 -1.524 3.816 1 89.44 130 GLU A C 1
ATOM 991 O O . GLU A 1 130 ? -12.18 -2.576 3.678 1 89.44 130 GLU A O 1
ATOM 996 N N . GLU A 1 131 ? -10.344 -1.44 4.094 1 91.75 131 GLU A N 1
ATOM 997 C CA . GLU A 1 131 ? -9.586 -2.66 4.336 1 91.75 131 GLU A CA 1
ATOM 998 C C . GLU A 1 131 ? -10.234 -3.506 5.43 1 91.75 131 GLU A C 1
ATOM 1000 O O . GLU A 1 131 ? -10.383 -4.719 5.277 1 91.75 131 GLU A O 1
ATOM 1005 N N . ALA A 1 132 ? -10.664 -2.898 6.473 1 93.19 132 ALA A N 1
ATOM 1006 C CA . ALA A 1 132 ? -11.25 -3.592 7.613 1 93.19 132 ALA A CA 1
ATOM 1007 C C . ALA A 1 132 ? -12.57 -4.262 7.23 1 93.19 132 ALA A C 1
ATOM 1009 O O . ALA A 1 132 ? -12.938 -5.289 7.805 1 93.19 132 ALA A O 1
ATOM 1010 N N . LEU A 1 133 ? -13.219 -3.705 6.266 1 94.44 133 LEU A N 1
ATOM 1011 C CA . LEU A 1 133 ? -14.508 -4.238 5.836 1 94.44 133 LEU A CA 1
ATOM 1012 C C . LEU A 1 133 ? -14.32 -5.297 4.754 1 94.44 133 LEU A C 1
ATOM 1014 O O . LEU A 1 133 ? -14.961 -6.352 4.793 1 94.44 133 LEU A O 1
ATOM 1018 N N . PHE A 1 134 ? -13.43 -5.074 3.857 1 95.31 134 PHE A N 1
ATOM 1019 C CA . PHE A 1 134 ? -13.297 -5.891 2.656 1 95.31 134 PHE A CA 1
ATOM 1020 C C . PHE A 1 134 ? -12.516 -7.164 2.951 1 95.31 134 PHE A C 1
ATOM 1022 O O . PHE A 1 134 ? -12.82 -8.227 2.412 1 95.31 134 PHE A O 1
ATOM 1029 N N . LEU A 1 135 ? -11.555 -7.082 3.744 1 96.56 135 LEU A N 1
ATOM 1030 C CA . LEU A 1 135 ? -10.633 -8.195 3.938 1 96.56 135 LEU A CA 1
ATOM 1031 C C . LEU A 1 135 ? -11.352 -9.406 4.523 1 96.56 135 LEU A C 1
ATOM 1033 O O . LEU A 1 135 ? -11.203 -10.523 4.027 1 96.56 135 LEU A O 1
ATOM 1037 N N . PRO A 1 136 ? -12.195 -9.195 5.543 1 97.56 136 PRO A N 1
ATOM 1038 C CA . PRO A 1 136 ? -12.906 -10.359 6.066 1 97.56 136 PRO A CA 1
ATOM 1039 C C . PRO A 1 136 ? -13.828 -11.008 5.031 1 97.56 136 PRO A C 1
ATOM 1041 O O . PRO A 1 136 ? -13.969 -12.234 5.008 1 97.56 136 PRO A O 1
ATOM 1044 N N . LEU A 1 137 ? -14.453 -10.211 4.27 1 98 137 LEU A N 1
ATOM 1045 C CA . LEU A 1 137 ? -15.312 -10.758 3.225 1 98 137 LEU A CA 1
ATOM 1046 C C . LEU A 1 137 ? -14.516 -11.594 2.234 1 98 137 LEU A C 1
ATOM 1048 O O . LEU A 1 137 ? -14.898 -12.719 1.919 1 98 137 LEU A O 1
ATOM 1052 N N . LEU A 1 138 ? -13.414 -11.078 1.733 1 98.06 138 LEU A N 1
ATOM 1053 C CA . LEU A 1 138 ? -12.562 -11.797 0.792 1 98.06 138 LEU A CA 1
ATOM 1054 C C . LEU A 1 138 ? -12.016 -13.07 1.424 1 98.06 138 LEU A C 1
ATOM 1056 O O . LEU A 1 138 ? -12 -14.133 0.787 1 98.06 138 LEU A O 1
ATOM 1060 N N . ALA A 1 139 ? -11.586 -12.93 2.631 1 98.44 139 ALA A N 1
ATOM 1061 C CA . ALA A 1 139 ? -11.047 -14.094 3.336 1 98.44 139 ALA A CA 1
ATOM 1062 C C . ALA A 1 139 ? -12.094 -15.195 3.447 1 98.44 139 ALA A C 1
ATOM 1064 O O . ALA A 1 139 ? -11.781 -16.375 3.271 1 98.44 139 ALA A O 1
ATOM 1065 N N . ARG A 1 140 ? -13.273 -14.789 3.76 1 98.25 140 ARG A N 1
ATOM 1066 C CA . ARG A 1 140 ? -14.359 -15.758 3.891 1 98.25 140 ARG A CA 1
ATOM 1067 C C . ARG A 1 140 ? -14.633 -16.469 2.566 1 98.25 140 ARG A C 1
ATOM 1069 O O . ARG A 1 140 ? -14.773 -17.688 2.529 1 98.25 140 ARG A O 1
ATOM 1076 N N . VAL A 1 141 ? -14.688 -15.734 1.519 1 98.38 141 VAL A N 1
ATOM 1077 C CA . VAL A 1 141 ? -14.938 -16.312 0.198 1 98.38 141 VAL A CA 1
ATOM 1078 C C . VAL A 1 141 ? -13.82 -17.281 -0.161 1 98.38 141 VAL A C 1
ATOM 1080 O O . VAL A 1 141 ? -14.086 -18.375 -0.679 1 98.38 141 VAL A O 1
ATOM 1083 N N . ILE A 1 142 ? -12.586 -16.938 0.129 1 98.62 142 ILE A N 1
ATOM 1084 C CA . ILE A 1 142 ? -11.445 -17.781 -0.199 1 98.62 142 ILE A CA 1
ATOM 1085 C C . ILE A 1 142 ? -11.469 -19.047 0.662 1 98.62 142 ILE A C 1
ATOM 1087 O O . ILE A 1 142 ? -11.234 -20.156 0.163 1 98.62 142 ILE A O 1
ATOM 1091 N N . ALA A 1 143 ? -11.789 -18.859 1.906 1 98.5 143 ALA A N 1
ATOM 1092 C CA . ALA A 1 143 ? -11.898 -20 2.801 1 98.5 143 ALA A CA 1
ATOM 1093 C C . ALA A 1 143 ? -12.977 -20.969 2.324 1 98.5 143 ALA A C 1
ATOM 1095 O O . ALA A 1 143 ? -12.797 -22.188 2.387 1 98.5 143 ALA A O 1
ATOM 1096 N N . GLU A 1 144 ? -14.055 -20.453 1.948 1 97.88 144 GLU A N 1
ATOM 1097 C CA . GLU A 1 144 ? -15.117 -21.281 1.382 1 97.88 144 GLU A CA 1
ATOM 1098 C C . GLU A 1 144 ? -14.625 -22.047 0.16 1 97.88 144 GLU A C 1
ATOM 1100 O O . GLU A 1 144 ? -14.961 -23.219 -0.019 1 97.88 144 GLU A O 1
ATOM 1105 N N . GLY A 1 145 ? -13.859 -21.391 -0.656 1 98.44 145 GLY A N 1
ATOM 1106 C CA . GLY A 1 145 ? -13.297 -22.062 -1.819 1 98.44 145 GLY A CA 1
ATOM 1107 C C . GLY A 1 145 ? -12.367 -23.203 -1.461 1 98.44 145 GLY A C 1
ATOM 1108 O O . GLY A 1 145 ? -12.328 -24.219 -2.148 1 98.44 145 GLY A O 1
ATOM 1109 N N . VAL A 1 146 ? -11.633 -23 -0.447 1 98.25 146 VAL A N 1
ATOM 1110 C CA . VAL A 1 146 ? -10.758 -24.078 0.035 1 98.25 146 VAL A CA 1
ATOM 1111 C C . VAL A 1 146 ? -11.602 -25.25 0.531 1 98.25 146 VAL A C 1
ATOM 1113 O O . VAL A 1 146 ? -11.328 -26.391 0.193 1 98.25 146 VAL A O 1
ATOM 1116 N N . SER A 1 147 ? -12.594 -24.906 1.286 1 97.88 147 SER A N 1
ATOM 1117 C CA . SER A 1 147 ? -13.484 -25.938 1.816 1 97.88 147 SER A CA 1
ATOM 1118 C C . SER A 1 147 ? -14.188 -26.703 0.694 1 97.88 147 SER A C 1
ATOM 1120 O O . SER A 1 147 ? -14.445 -27.891 0.811 1 97.88 147 SER A O 1
ATOM 1122 N N . GLU A 1 148 ? -14.477 -26 -0.373 1 97.31 148 GLU A N 1
ATOM 1123 C CA . GLU A 1 148 ? -15.141 -26.578 -1.536 1 97.31 148 GLU A CA 1
ATOM 1124 C C . GLU A 1 148 ? -14.164 -27.391 -2.381 1 97.31 148 GLU A C 1
ATOM 1126 O O . GLU A 1 148 ? -14.57 -28.109 -3.293 1 97.31 148 GLU A O 1
ATOM 1131 N N . GLY A 1 149 ? -12.891 -27.188 -2.141 1 97.69 149 GLY A N 1
ATOM 1132 C CA . GLY A 1 149 ? -11.867 -27.891 -2.908 1 97.69 149 GLY A CA 1
ATOM 1133 C C . GLY A 1 149 ? -11.531 -27.188 -4.215 1 97.69 149 GLY A C 1
ATOM 1134 O O . GLY A 1 149 ? -10.82 -27.75 -5.059 1 97.69 149 GLY A O 1
ATOM 1135 N N . VAL A 1 150 ? -12 -25.984 -4.32 1 97.56 150 VAL A N 1
ATOM 1136 C CA . VAL A 1 150 ? -11.781 -25.219 -5.543 1 97.56 150 VAL A CA 1
ATOM 1137 C C . VAL A 1 150 ? -10.445 -24.484 -5.457 1 97.56 150 VAL A C 1
ATOM 1139 O O . VAL A 1 150 ? -9.734 -24.359 -6.457 1 97.56 150 VAL A O 1
ATOM 1142 N N . PHE A 1 151 ? -10.203 -23.984 -4.34 1 98.12 151 PHE A N 1
ATOM 1143 C CA . PHE A 1 151 ? -8.945 -23.266 -4.105 1 98.12 151 PHE A CA 1
ATOM 1144 C C . PHE A 1 151 ? -7.973 -24.141 -3.32 1 98.12 151 PHE A C 1
ATOM 1146 O O . PHE A 1 151 ? -8.383 -24.953 -2.496 1 98.12 151 PHE A O 1
ATOM 1153 N N . ASP A 1 152 ? -6.707 -23.938 -3.641 1 97.38 152 ASP A N 1
ATOM 1154 C CA . ASP A 1 152 ? -5.625 -24.609 -2.932 1 97.38 152 ASP A CA 1
ATOM 1155 C C . ASP A 1 152 ? -4.621 -23.609 -2.371 1 97.38 152 ASP A C 1
ATOM 1157 O O . ASP A 1 152 ? -3.623 -23.281 -3.021 1 97.38 152 ASP A O 1
ATOM 1161 N N . THR A 1 153 ? -4.93 -23.109 -1.234 1 96.81 153 THR A N 1
ATOM 1162 C CA . THR A 1 153 ? -4.047 -22.188 -0.528 1 96.81 153 THR A CA 1
ATOM 1163 C C . THR A 1 153 ? -4.078 -22.453 0.974 1 96.81 153 THR A C 1
ATOM 1165 O O . THR A 1 153 ? -5.066 -22.969 1.498 1 96.81 153 THR A O 1
ATOM 1168 N N . PHE A 1 154 ? -3.045 -22.078 1.652 1 96.12 154 PHE A N 1
ATOM 1169 C CA . PHE A 1 154 ? -2.904 -22.391 3.068 1 96.12 154 PHE A CA 1
ATOM 1170 C C . PHE A 1 154 ? -3.18 -21.156 3.928 1 96.12 154 PHE A C 1
ATOM 1172 O O . PHE A 1 154 ? -3.121 -21.234 5.156 1 96.12 154 PHE A O 1
ATOM 1179 N N . ASP A 1 155 ? -3.461 -20.047 3.34 1 97.38 155 ASP A N 1
ATOM 1180 C CA . ASP A 1 155 ? -3.621 -18.797 4.07 1 97.38 155 ASP A CA 1
ATOM 1181 C C . ASP A 1 155 ? -4.68 -17.906 3.414 1 97.38 155 ASP A C 1
ATOM 1183 O O . ASP A 1 155 ? -4.344 -16.938 2.732 1 97.38 155 ASP A O 1
ATOM 1187 N N . ALA A 1 156 ? -5.906 -18.156 3.732 1 98 156 ALA A N 1
ATOM 1188 C CA . ALA A 1 156 ? -7.012 -17.438 3.115 1 98 156 ALA A CA 1
ATOM 1189 C C . ALA A 1 156 ? -6.938 -15.945 3.432 1 98 156 ALA A C 1
ATOM 1191 O O . ALA A 1 156 ? -7.141 -15.109 2.551 1 98 156 ALA A O 1
ATOM 1192 N N . GLU A 1 157 ? -6.617 -15.609 4.664 1 97.06 157 GLU A N 1
ATOM 1193 C CA . GLU A 1 157 ? -6.492 -14.211 5.062 1 97.06 157 GLU A CA 1
ATOM 1194 C C . GLU A 1 157 ? -5.34 -13.531 4.332 1 97.06 157 GLU A C 1
ATOM 1196 O O . GLU A 1 157 ? -5.457 -12.375 3.912 1 97.06 157 GLU A O 1
ATOM 1201 N N . GLY A 1 158 ? -4.262 -14.203 4.195 1 97.44 158 GLY A N 1
ATOM 1202 C CA . GLY A 1 158 ? -3.117 -13.672 3.477 1 97.44 158 GLY A CA 1
ATOM 1203 C C . GLY A 1 158 ? -3.396 -13.422 2.006 1 97.44 158 GLY A C 1
ATOM 1204 O O . GLY A 1 158 ? -2.949 -12.422 1.441 1 97.44 158 GLY A O 1
ATOM 1205 N N . VAL A 1 159 ? -4.105 -14.367 1.405 1 98.19 159 VAL A N 1
ATOM 1206 C CA . VAL A 1 159 ? -4.457 -14.188 -0 1 98.19 159 VAL A CA 1
ATOM 1207 C C . VAL A 1 159 ? -5.387 -12.984 -0.155 1 98.19 159 VAL A C 1
ATOM 1209 O O . VAL A 1 159 ? -5.242 -12.195 -1.09 1 98.19 159 VAL A O 1
ATOM 1212 N N . ALA A 1 160 ? -6.348 -12.836 0.763 1 98 160 ALA A N 1
ATOM 1213 C CA . ALA A 1 160 ? -7.223 -11.664 0.75 1 98 160 ALA A CA 1
ATOM 1214 C C . ALA A 1 160 ? -6.414 -10.375 0.833 1 98 160 ALA A C 1
ATOM 1216 O O . ALA A 1 160 ? -6.66 -9.43 0.075 1 98 160 ALA A O 1
ATOM 1217 N N . ASP A 1 161 ? -5.477 -10.367 1.7 1 96.44 161 ASP A N 1
ATOM 1218 C CA . ASP A 1 161 ? -4.602 -9.219 1.88 1 96.44 161 ASP A CA 1
ATOM 1219 C C . ASP A 1 161 ? -3.785 -8.945 0.617 1 96.44 161 ASP A C 1
ATOM 1221 O O . ASP A 1 161 ? -3.611 -7.789 0.221 1 96.44 161 ASP A O 1
ATOM 1225 N N . MET A 1 162 ? -3.307 -9.945 0.016 1 96.94 162 MET A N 1
ATOM 1226 C CA . MET A 1 162 ? -2.551 -9.844 -1.229 1 96.94 162 MET A CA 1
ATOM 1227 C C . MET A 1 162 ? -3.404 -9.234 -2.336 1 96.94 162 MET A C 1
ATOM 1229 O O . MET A 1 162 ? -2.969 -8.312 -3.027 1 96.94 162 MET A O 1
ATOM 1233 N N . ILE A 1 163 ? -4.605 -9.75 -2.459 1 96.94 163 ILE A N 1
ATOM 1234 C CA . ILE A 1 163 ? -5.52 -9.266 -3.486 1 96.94 163 ILE A CA 1
ATOM 1235 C C . ILE A 1 163 ? -5.793 -7.781 -3.271 1 96.94 163 ILE A C 1
ATOM 1237 O O . ILE A 1 163 ? -5.711 -6.984 -4.211 1 96.94 163 ILE A O 1
ATOM 1241 N N . TYR A 1 164 ? -6.078 -7.434 -2.068 1 94.12 164 TYR A N 1
ATOM 1242 C CA . TYR A 1 164 ? -6.363 -6.039 -1.75 1 94.12 164 TYR A CA 1
ATOM 1243 C C . TYR A 1 164 ? -5.152 -5.156 -2.027 1 94.12 164 TYR A C 1
ATOM 1245 O O . TYR A 1 164 ? -5.285 -4.074 -2.602 1 94.12 164 TYR A O 1
ATOM 1253 N N . GLY A 1 165 ? -4.004 -5.574 -1.562 1 93.12 165 GLY A N 1
ATOM 1254 C CA . GLY A 1 165 ? -2.779 -4.828 -1.796 1 93.12 165 GLY A CA 1
ATOM 1255 C C . GLY A 1 165 ? -2.477 -4.621 -3.268 1 93.12 165 GLY A C 1
ATOM 1256 O O . GLY A 1 165 ? -2.066 -3.533 -3.676 1 93.12 165 GLY A O 1
ATOM 1257 N N . LEU A 1 166 ? -2.652 -5.625 -4.043 1 94.44 166 LEU A N 1
ATOM 1258 C CA . LEU A 1 166 ? -2.426 -5.52 -5.48 1 94.44 166 LEU A CA 1
ATOM 1259 C C . LEU A 1 166 ? -3.402 -4.535 -6.113 1 94.44 166 LEU A C 1
ATOM 1261 O O . LEU A 1 166 ? -3.016 -3.725 -6.957 1 94.44 166 LEU A O 1
ATOM 1265 N N . ALA A 1 167 ? -4.625 -4.617 -5.672 1 90.88 167 ALA A N 1
ATOM 1266 C CA . ALA A 1 167 ? -5.629 -3.676 -6.168 1 90.88 167 ALA A CA 1
ATOM 1267 C C . ALA A 1 167 ? -5.242 -2.236 -5.84 1 90.88 167 ALA A C 1
ATOM 1269 O O . ALA A 1 167 ? -5.34 -1.351 -6.691 1 90.88 167 ALA A O 1
ATOM 1270 N N . ALA A 1 168 ? -4.785 -2.051 -4.641 1 86.44 168 ALA A N 1
ATOM 1271 C CA . ALA A 1 168 ? -4.391 -0.714 -4.207 1 86.44 168 ALA A CA 1
ATOM 1272 C C . ALA A 1 168 ? -3.213 -0.196 -5.031 1 86.44 168 ALA A C 1
ATOM 1274 O O . ALA A 1 168 ? -3.117 1.004 -5.301 1 86.44 168 ALA A O 1
ATOM 1275 N N . ARG A 1 169 ? -2.363 -1.036 -5.48 1 88.25 169 ARG A N 1
ATOM 1276 C CA . ARG A 1 169 ? -1.184 -0.647 -6.246 1 88.25 169 ARG A CA 1
ATOM 1277 C C . ARG A 1 169 ? -1.572 -0.125 -7.625 1 88.25 169 ARG A C 1
ATOM 1279 O O . ARG A 1 169 ? -0.825 0.64 -8.242 1 88.25 169 ARG A O 1
ATOM 1286 N N . THR A 1 170 ? -2.699 -0.473 -8.133 1 88.81 170 THR A N 1
ATOM 1287 C CA . THR A 1 170 ? -3.09 -0.066 -9.484 1 88.81 170 THR A CA 1
ATOM 1288 C C . THR A 1 170 ? -3.559 1.386 -9.492 1 88.81 170 THR A C 1
ATOM 1290 O O . THR A 1 170 ? -3.682 1.996 -10.555 1 88.81 170 THR A O 1
ATOM 1293 N N . ASN A 1 171 ? -3.785 1.958 -8.273 1 82.12 171 ASN A N 1
ATOM 1294 C CA . ASN A 1 171 ? -4.258 3.336 -8.203 1 82.12 171 ASN A CA 1
ATOM 1295 C C . ASN A 1 171 ? -3.277 4.305 -8.852 1 82.12 171 ASN A C 1
ATOM 1297 O O . ASN A 1 171 ? -3.686 5.238 -9.547 1 82.12 171 ASN A O 1
ATOM 1301 N N . SER A 1 172 ? -2.018 4.074 -8.617 1 81.94 172 SER A N 1
ATOM 1302 C CA . SER A 1 172 ? -1.012 4.953 -9.203 1 81.94 172 SER A CA 1
ATOM 1303 C C . SER A 1 172 ? -1.021 4.867 -10.727 1 81.94 172 SER A C 1
ATOM 1305 O O . SER A 1 172 ? -0.764 5.859 -11.406 1 81.94 172 SER A O 1
ATOM 1307 N N . LYS A 1 173 ? -1.337 3.713 -11.25 1 88.12 173 LYS A N 1
ATOM 1308 C CA . LYS A 1 173 ? -1.373 3.533 -12.695 1 88.12 173 LYS A CA 1
ATOM 1309 C C . LYS A 1 173 ? -2.615 4.184 -13.305 1 88.12 173 LYS A C 1
ATOM 1311 O O . LYS A 1 173 ? -2.578 4.672 -14.43 1 88.12 173 LYS A O 1
ATOM 1316 N N . ILE A 1 174 ? -3.648 4.156 -12.547 1 83.19 174 ILE A N 1
ATOM 1317 C CA . ILE A 1 174 ? -4.848 4.871 -12.969 1 83.19 174 ILE A CA 1
ATOM 1318 C C . ILE A 1 174 ? -4.543 6.363 -13.086 1 83.19 174 ILE A C 1
ATOM 1320 O O . ILE A 1 174 ? -4.941 7.016 -14.055 1 83.19 174 ILE A O 1
ATOM 1324 N N . LEU A 1 175 ? -3.824 6.895 -12.172 1 80.19 175 LEU A N 1
ATOM 1325 C CA . LEU A 1 175 ? -3.438 8.305 -12.195 1 80.19 175 LEU A CA 1
ATOM 1326 C C . LEU A 1 175 ? -2.553 8.602 -13.398 1 80.19 175 LEU A C 1
ATOM 1328 O O . LEU A 1 175 ? -2.641 9.68 -13.992 1 80.19 175 LEU A O 1
ATOM 1332 N N . ASP A 1 176 ? -1.713 7.68 -13.75 1 85.75 176 ASP A N 1
ATOM 1333 C CA . ASP A 1 176 ? -0.869 7.859 -14.922 1 85.75 176 ASP A CA 1
ATOM 1334 C C . ASP A 1 176 ? -1.712 8.055 -16.188 1 85.75 176 ASP A C 1
ATOM 1336 O O . ASP A 1 176 ? -1.363 8.859 -17.047 1 85.75 176 ASP A O 1
ATOM 1340 N N . VAL A 1 177 ? -2.744 7.32 -16.25 1 86.62 177 VAL A N 1
ATOM 1341 C CA . VAL A 1 177 ? -3.633 7.449 -17.391 1 86.62 177 VAL A CA 1
ATOM 1342 C C . VAL A 1 177 ? -4.285 8.828 -17.391 1 86.62 177 VAL A C 1
ATOM 1344 O O . VAL A 1 177 ? -4.32 9.508 -18.422 1 86.62 177 VAL A O 1
ATOM 1347 N N . LEU A 1 178 ? -4.656 9.273 -16.281 1 78.94 178 LEU A N 1
ATOM 1348 C CA . LEU A 1 178 ? -5.359 10.539 -16.141 1 78.94 178 LEU A CA 1
ATOM 1349 C C . LEU A 1 178 ? -4.422 11.711 -16.422 1 78.94 178 LEU A C 1
ATOM 1351 O O . LEU A 1 178 ? -4.855 12.75 -16.938 1 78.94 178 LEU A O 1
ATOM 1355 N N . ARG A 1 179 ? -3.219 11.555 -16.188 1 82.69 179 ARG A N 1
ATOM 1356 C CA . ARG A 1 179 ? -2.258 12.648 -16.281 1 82.69 179 ARG A CA 1
ATOM 1357 C C . ARG A 1 179 ? -1.515 12.617 -17.609 1 82.69 179 ARG A C 1
ATOM 1359 O O . ARG A 1 179 ? -0.62 13.43 -17.844 1 82.69 179 ARG A O 1
ATOM 1366 N N . ALA A 1 180 ? -1.871 11.656 -18.359 1 88.25 180 ALA A N 1
ATOM 1367 C CA . ALA A 1 180 ? -1.169 11.523 -19.625 1 88.25 180 ALA A CA 1
ATOM 1368 C C . ALA A 1 180 ? -1.256 12.812 -20.438 1 88.25 180 ALA A C 1
ATOM 1370 O O . ALA A 1 180 ? -2.322 13.43 -20.531 1 88.25 180 ALA A O 1
ATOM 1371 N N . ALA A 1 181 ? -0.117 13.195 -20.984 1 89.25 181 ALA A N 1
ATOM 1372 C CA . ALA A 1 181 ? 0.021 14.5 -21.625 1 89.25 181 ALA A CA 1
ATOM 1373 C C . ALA A 1 181 ? -0.684 14.508 -22.984 1 89.25 181 ALA A C 1
ATOM 1375 O O . ALA A 1 181 ? -1.113 15.562 -23.453 1 89.25 181 ALA A O 1
ATOM 1376 N N . ASP A 1 182 ? -0.687 13.383 -23.656 1 91.94 182 ASP A N 1
ATOM 1377 C CA . ASP A 1 182 ? -1.27 13.266 -24.984 1 91.94 182 ASP A CA 1
ATOM 1378 C C . ASP A 1 182 ? -1.877 11.883 -25.203 1 91.94 182 ASP A C 1
ATOM 1380 O O . ASP A 1 182 ? -1.841 11.039 -24.297 1 91.94 182 ASP A O 1
ATOM 1384 N N . GLU A 1 183 ? -2.43 11.719 -26.312 1 90.44 183 GLU A N 1
ATOM 1385 C CA . GLU A 1 183 ? -3.178 10.5 -26.594 1 90.44 183 GLU A CA 1
ATOM 1386 C C . GLU A 1 183 ? -2.244 9.297 -26.688 1 90.44 183 GLU A C 1
ATOM 1388 O O . GLU A 1 183 ? -2.602 8.188 -26.266 1 90.44 183 GLU A O 1
ATOM 1393 N N . ALA A 1 184 ? -1.139 9.5 -27.234 1 94.69 184 ALA A N 1
ATOM 1394 C CA . ALA A 1 184 ? -0.181 8.406 -27.344 1 94.69 184 ALA A CA 1
ATOM 1395 C C . ALA A 1 184 ? 0.27 7.93 -25.969 1 94.69 184 ALA A C 1
ATOM 1397 O O . ALA A 1 184 ? 0.311 6.727 -25.703 1 94.69 184 ALA A O 1
ATOM 1398 N N . SER A 1 185 ? 0.549 8.922 -25.125 1 94.75 185 SER A N 1
ATOM 1399 C CA . SER A 1 185 ? 0.927 8.594 -23.766 1 94.75 185 SER A CA 1
ATOM 1400 C C . SER A 1 185 ? -0.225 7.93 -23.016 1 94.75 185 SER A C 1
ATOM 1402 O O . SER A 1 185 ? -0.009 7.023 -22.203 1 94.75 185 SER A O 1
ATOM 1404 N N . ARG A 1 186 ? -1.341 8.383 -23.266 1 92.69 186 ARG A N 1
ATOM 1405 C CA . ARG A 1 186 ? -2.523 7.816 -22.625 1 92.69 186 ARG A CA 1
ATOM 1406 C C . ARG A 1 186 ? -2.729 6.363 -23.047 1 92.69 186 ARG A C 1
ATOM 1408 O O . ARG A 1 186 ? -2.994 5.504 -22.203 1 92.69 186 ARG A O 1
ATOM 1415 N N . ALA A 1 187 ? -2.609 6.129 -24.312 1 94.75 187 ALA A N 1
ATOM 1416 C CA . ALA A 1 187 ? -2.736 4.766 -24.828 1 94.75 187 ALA A CA 1
ATOM 1417 C C . ALA A 1 187 ? -1.702 3.842 -24.188 1 94.75 187 ALA A C 1
ATOM 1419 O O . ALA A 1 187 ? -2.014 2.705 -23.828 1 94.75 187 ALA A O 1
ATOM 1420 N N . GLY A 1 188 ? -0.547 4.355 -24.078 1 96.12 188 GLY A N 1
ATOM 1421 C CA . GLY A 1 188 ? 0.501 3.588 -23.422 1 96.12 188 GLY A CA 1
ATOM 1422 C C . GLY A 1 188 ? 0.198 3.281 -21.969 1 96.12 188 GLY A C 1
ATOM 1423 O O . GLY A 1 188 ? 0.418 2.16 -21.516 1 96.12 188 GLY A O 1
ATOM 1424 N N . ALA A 1 189 ? -0.312 4.273 -21.312 1 94.62 189 ALA A N 1
ATOM 1425 C CA . ALA A 1 189 ? -0.666 4.094 -19.906 1 94.62 189 ALA A CA 1
ATOM 1426 C C . ALA A 1 189 ? -1.794 3.076 -19.75 1 94.62 189 ALA A C 1
ATOM 1428 O O . ALA A 1 189 ? -1.807 2.293 -18.797 1 94.62 189 ALA A O 1
ATOM 1429 N N . ILE A 1 190 ? -2.684 3.117 -20.625 1 94.62 190 ILE A N 1
ATOM 1430 C CA . ILE A 1 190 ? -3.785 2.162 -20.609 1 94.62 190 ILE A CA 1
ATOM 1431 C C . ILE A 1 190 ? -3.248 0.75 -20.828 1 94.62 190 ILE A C 1
ATOM 1433 O O . ILE A 1 190 ? -3.67 -0.192 -20.156 1 94.62 190 ILE A O 1
ATOM 1437 N N . ASP A 1 191 ? -2.328 0.58 -21.719 1 96.88 191 ASP A N 1
ATOM 1438 C CA . ASP A 1 191 ? -1.71 -0.719 -21.969 1 96.88 191 ASP A CA 1
ATOM 1439 C C . ASP A 1 191 ? -1.017 -1.248 -20.719 1 96.88 191 ASP A C 1
ATOM 1441 O O . ASP A 1 191 ? -1.151 -2.426 -20.375 1 96.88 191 ASP A O 1
ATOM 1445 N N . ILE A 1 192 ? -0.36 -0.398 -20.078 1 96.12 192 ILE A N 1
ATOM 1446 C CA . ILE A 1 192 ? 0.367 -0.783 -18.875 1 96.12 192 ILE A CA 1
ATOM 1447 C C . ILE A 1 192 ? -0.621 -1.209 -17.797 1 96.12 192 ILE A C 1
ATOM 1449 O O . ILE A 1 192 ? -0.436 -2.242 -17.156 1 96.12 192 ILE A O 1
ATOM 1453 N N . LEU A 1 193 ? -1.611 -0.42 -17.609 1 94.5 193 LEU A N 1
ATOM 1454 C CA . LEU A 1 193 ? -2.625 -0.725 -16.609 1 94.5 193 LEU A CA 1
ATOM 1455 C C . LEU A 1 193 ? -3.303 -2.057 -16.906 1 94.5 193 LEU A C 1
ATOM 1457 O O . LEU A 1 193 ? -3.498 -2.875 -16 1 94.5 193 LEU A O 1
ATOM 1461 N N . THR A 1 194 ? -3.623 -2.291 -18.125 1 96.12 194 THR A N 1
ATOM 1462 C CA . THR A 1 194 ? -4.246 -3.545 -18.547 1 96.12 194 THR A CA 1
ATOM 1463 C C . THR A 1 194 ? -3.318 -4.727 -18.266 1 96.12 194 THR A C 1
ATOM 1465 O O . THR A 1 194 ? -3.754 -5.754 -17.734 1 96.12 194 THR A O 1
ATOM 1468 N N . THR A 1 195 ? -2.113 -4.527 -18.609 1 96.81 195 THR A N 1
ATOM 1469 C CA . THR A 1 195 ? -1.113 -5.562 -18.375 1 96.81 195 THR A CA 1
ATOM 1470 C C . THR A 1 195 ? -0.987 -5.859 -16.891 1 96.81 195 THR A C 1
ATOM 1472 O O . THR A 1 195 ? -0.861 -7.02 -16.484 1 96.81 195 THR A O 1
ATOM 1475 N N . ARG A 1 196 ? -1.066 -4.828 -16.078 1 96.19 196 ARG A N 1
ATOM 1476 C CA . ARG A 1 196 ? -0.979 -4.996 -14.633 1 96.19 196 ARG A CA 1
ATOM 1477 C C . ARG A 1 196 ? -2.168 -5.789 -14.102 1 96.19 196 ARG A C 1
ATOM 1479 O O . ARG A 1 196 ? -2.006 -6.664 -13.25 1 96.19 196 ARG A O 1
ATOM 1486 N N . PHE A 1 197 ? -3.309 -5.504 -14.594 1 95.56 197 PHE A N 1
ATOM 1487 C CA . PHE A 1 197 ? -4.492 -6.254 -14.188 1 95.56 197 PHE A CA 1
ATOM 1488 C C . PHE A 1 197 ? -4.344 -7.73 -14.531 1 95.56 197 PHE A C 1
ATOM 1490 O O . PHE A 1 197 ? -4.656 -8.602 -13.719 1 95.56 197 PHE A O 1
ATOM 1497 N N . THR A 1 198 ? -3.898 -7.984 -15.703 1 96.88 198 THR A N 1
ATOM 1498 C CA . THR A 1 198 ? -3.697 -9.359 -16.141 1 96.88 198 THR A CA 1
ATOM 1499 C C . THR A 1 198 ? -2.695 -10.07 -15.234 1 96.88 198 THR A C 1
ATOM 1501 O O . THR A 1 198 ? -2.934 -11.203 -14.805 1 96.88 198 THR A O 1
ATOM 1504 N N . LEU A 1 199 ? -1.627 -9.398 -14.922 1 97.62 199 LEU A N 1
ATOM 1505 C CA . LEU A 1 199 ? -0.61 -9.961 -14.047 1 97.62 199 LEU A CA 1
ATOM 1506 C C . LEU A 1 199 ? -1.199 -10.305 -12.68 1 97.62 199 LEU A C 1
ATOM 1508 O O . LEU A 1 199 ? -0.958 -11.391 -12.148 1 97.62 199 LEU A O 1
ATOM 1512 N N . HIS A 1 200 ? -1.9 -9.367 -12.117 1 97.38 200 HIS A N 1
ATOM 1513 C CA . HIS A 1 200 ? -2.502 -9.578 -10.805 1 97.38 200 HIS A CA 1
ATOM 1514 C C . HIS A 1 200 ? -3.475 -10.75 -10.828 1 97.38 200 HIS A C 1
ATOM 1516 O O . HIS A 1 200 ? -3.48 -11.57 -9.906 1 97.38 200 HIS A O 1
ATOM 1522 N N . GLY A 1 201 ? -4.281 -10.789 -11.883 1 97.62 201 GLY A N 1
ATOM 1523 C CA . GLY A 1 201 ? -5.199 -11.906 -12.023 1 97.62 201 GLY A CA 1
ATOM 1524 C C . GLY A 1 201 ? -4.5 -13.258 -12.039 1 97.62 201 GLY A C 1
ATOM 1525 O O . GLY A 1 201 ? -4.902 -14.18 -11.336 1 97.62 201 GLY A O 1
ATOM 1526 N N . ILE A 1 202 ? -3.463 -13.367 -12.789 1 97.81 202 ILE A N 1
ATOM 1527 C CA . ILE A 1 202 ? -2.723 -14.617 -12.922 1 97.81 202 ILE A CA 1
ATOM 1528 C C . ILE A 1 202 ? -2.049 -14.961 -11.594 1 97.81 202 ILE A C 1
ATOM 1530 O O . ILE A 1 202 ? -2.031 -16.125 -11.18 1 97.81 202 ILE A O 1
ATOM 1534 N N . ALA A 1 203 ? -1.48 -13.961 -10.961 1 97.5 203 ALA A N 1
ATOM 1535 C CA . ALA A 1 203 ? -0.857 -14.203 -9.664 1 97.5 203 ALA A CA 1
ATOM 1536 C C . ALA A 1 203 ? -1.863 -14.773 -8.664 1 97.5 203 ALA A C 1
ATOM 1538 O O . ALA A 1 203 ? -1.548 -15.703 -7.922 1 97.5 203 ALA A O 1
ATOM 1539 N N . VAL A 1 204 ? -3.043 -14.227 -8.641 1 97.94 204 VAL A N 1
ATOM 1540 C CA . VAL A 1 204 ? -4.086 -14.695 -7.738 1 97.94 204 VAL A CA 1
ATOM 1541 C C . VAL A 1 204 ? -4.508 -16.109 -8.125 1 97.94 204 VAL A C 1
ATOM 1543 O O . VAL A 1 204 ? -4.641 -16.984 -7.27 1 97.94 204 VAL A O 1
ATOM 1546 N N . ASP A 1 205 ? -4.688 -16.359 -9.438 1 98.25 205 ASP A N 1
ATOM 1547 C CA . ASP A 1 205 ? -5.012 -17.703 -9.922 1 98.25 205 ASP A CA 1
ATOM 1548 C C . ASP A 1 205 ? -4.008 -18.734 -9.398 1 98.25 205 ASP A C 1
ATOM 1550 O O . ASP A 1 205 ? -4.395 -19.75 -8.828 1 98.25 205 ASP A O 1
ATOM 1554 N N . ARG A 1 206 ? -2.818 -18.422 -9.562 1 97.44 206 ARG A N 1
ATOM 1555 C CA . ARG A 1 206 ? -1.758 -19.391 -9.289 1 97.44 206 ARG A CA 1
ATOM 1556 C C . ARG A 1 206 ? -1.614 -19.625 -7.789 1 97.44 206 ARG A C 1
ATOM 1558 O O . ARG A 1 206 ? -1.356 -20.766 -7.359 1 97.44 206 ARG A O 1
ATOM 1565 N N . ILE A 1 207 ? -1.819 -18.578 -6.988 1 97.44 207 ILE A N 1
ATOM 1566 C CA . ILE A 1 207 ? -1.688 -18.781 -5.551 1 97.44 207 ILE A CA 1
ATOM 1567 C C . ILE A 1 207 ? -2.918 -19.516 -5.016 1 97.44 207 ILE A C 1
ATOM 1569 O O . ILE A 1 207 ? -2.861 -20.141 -3.959 1 97.44 207 ILE A O 1
ATOM 1573 N N . LEU A 1 208 ? -3.986 -19.406 -5.766 1 97.94 208 LEU A N 1
ATOM 1574 C CA . LEU A 1 208 ? -5.203 -20.109 -5.375 1 97.94 208 LEU A CA 1
ATOM 1575 C C . LEU A 1 208 ? -5.238 -21.516 -5.977 1 97.94 208 LEU A C 1
ATOM 1577 O O . LEU A 1 208 ? -6.117 -22.312 -5.645 1 97.94 208 LEU A O 1
ATOM 1581 N N . GLY A 1 209 ? -4.367 -21.797 -6.863 1 97.12 209 GLY A N 1
ATOM 1582 C CA . GLY A 1 209 ? -4.273 -23.109 -7.453 1 97.12 209 GLY A CA 1
ATOM 1583 C C . GLY A 1 209 ? -5.312 -23.359 -8.531 1 97.12 209 GLY A C 1
ATOM 1584 O O . GLY A 1 209 ? -5.746 -24.5 -8.727 1 97.12 209 GLY A O 1
ATOM 1585 N N . VAL A 1 210 ? -5.785 -22.344 -9.18 1 97.88 210 VAL A N 1
ATOM 1586 C CA . VAL A 1 210 ? -6.738 -22.484 -10.281 1 97.88 210 VAL A CA 1
ATOM 1587 C C . VAL A 1 210 ? -6.062 -22.109 -11.594 1 97.88 210 VAL A C 1
ATOM 1589 O O . VAL A 1 210 ? -5.004 -21.469 -11.602 1 97.88 210 VAL A O 1
ATOM 1592 N N . PRO A 1 211 ? -6.613 -22.484 -12.734 1 97.56 211 PRO A N 1
ATOM 1593 C CA . PRO A 1 211 ? -5.992 -22.188 -14.031 1 97.56 211 PRO A CA 1
ATOM 1594 C C . PRO A 1 211 ? -5.875 -20.688 -14.297 1 97.56 211 PRO A C 1
ATOM 1596 O O . PRO A 1 211 ? -6.746 -19.922 -13.883 1 97.56 211 PRO A O 1
ATOM 1599 N N . ASP A 1 212 ? -4.836 -20.281 -14.977 1 97.38 212 ASP A N 1
ATOM 1600 C CA . ASP A 1 212 ? -4.695 -18.906 -15.406 1 97.38 212 ASP A CA 1
ATOM 1601 C C . ASP A 1 212 ? -5.953 -18.422 -16.125 1 97.38 212 ASP A C 1
ATOM 1603 O O . ASP A 1 212 ? -6.5 -19.125 -16.969 1 97.38 212 ASP A O 1
ATOM 1607 N N . GLY A 1 213 ? -6.395 -17.25 -15.766 1 96.75 213 GLY A N 1
ATOM 1608 C CA . GLY A 1 213 ? -7.555 -16.656 -16.422 1 96.75 213 GLY A CA 1
ATOM 1609 C C . GLY A 1 213 ? -8.852 -16.922 -15.672 1 96.75 213 GLY A C 1
ATOM 1610 O O . GLY A 1 213 ? -9.914 -16.469 -16.094 1 96.75 213 GLY A O 1
ATOM 1611 N N . SER A 1 214 ? -8.805 -17.672 -14.555 1 98 214 SER A N 1
ATOM 1612 C CA . SER A 1 214 ? -9.984 -17.953 -13.742 1 98 214 SER A CA 1
ATOM 1613 C C . SER A 1 214 ? -10.5 -16.672 -13.086 1 98 214 SER A C 1
ATOM 1615 O O . SER A 1 214 ? -11.711 -16.453 -13.016 1 98 214 SER A O 1
ATOM 1617 N N . VAL A 1 215 ? -9.625 -15.867 -12.516 1 96.81 215 VAL A N 1
ATOM 1618 C CA . VAL A 1 215 ? -9.992 -14.539 -12.039 1 96.81 215 VAL A CA 1
ATOM 1619 C C . VAL A 1 215 ? -10.164 -13.594 -13.227 1 96.81 215 VAL A C 1
ATOM 1621 O O . VAL A 1 215 ? -9.258 -13.453 -14.055 1 96.81 215 VAL A O 1
ATOM 1624 N N . ILE A 1 216 ? -11.258 -13.008 -13.273 1 96.19 216 ILE A N 1
ATOM 1625 C CA . ILE A 1 216 ? -11.594 -12.156 -14.406 1 96.19 216 ILE A CA 1
ATOM 1626 C C . ILE A 1 216 ? -11.094 -10.734 -14.148 1 96.19 216 ILE A C 1
ATOM 1628 O O . ILE A 1 216 ? -11.414 -10.133 -13.117 1 96.19 216 ILE A O 1
ATOM 1632 N N . THR A 1 217 ? -10.289 -10.258 -15.039 1 95 217 THR A N 1
ATOM 1633 C CA . THR A 1 217 ? -9.766 -8.898 -14.938 1 95 217 THR A CA 1
ATOM 1634 C C . THR A 1 217 ? -10.289 -8.039 -16.094 1 95 217 THR A C 1
ATOM 1636 O O . THR A 1 217 ? -10.883 -8.555 -17.031 1 95 217 THR A O 1
ATOM 1639 N N . LEU A 1 218 ? -10.086 -6.801 -16.016 1 92.06 218 LEU A N 1
ATOM 1640 C CA . LEU A 1 218 ? -10.594 -5.887 -17.031 1 92.06 218 LEU A CA 1
ATOM 1641 C C . LEU A 1 218 ? -9.805 -6.031 -18.328 1 92.06 218 LEU A C 1
ATOM 1643 O O . LEU A 1 218 ? -8.578 -6.133 -18.297 1 92.06 218 LEU A O 1
ATOM 1647 N N . THR A 1 219 ? -10.523 -6.082 -19.406 1 92.94 219 THR A N 1
ATOM 1648 C CA . THR A 1 219 ? -9.898 -6.043 -20.734 1 92.94 219 THR A CA 1
ATOM 1649 C C . THR A 1 219 ? -9.422 -4.633 -21.062 1 92.94 219 THR A C 1
ATOM 1651 O O . THR A 1 219 ? -9.781 -3.674 -20.375 1 92.94 219 THR A O 1
ATOM 1654 N N . ARG A 1 220 ? -8.617 -4.602 -22.047 1 94.31 220 ARG A N 1
ATOM 1655 C CA . ARG A 1 220 ? -8.141 -3.285 -22.469 1 94.31 220 ARG A CA 1
ATOM 1656 C C . ARG A 1 220 ? -9.305 -2.359 -22.812 1 94.31 220 ARG A C 1
ATOM 1658 O O . ARG A 1 220 ? -9.289 -1.182 -22.438 1 94.31 220 ARG A O 1
ATOM 1665 N N . GLY A 1 221 ? -10.297 -2.881 -23.547 1 91.56 221 GLY A N 1
ATOM 1666 C CA . GLY A 1 221 ? -11.477 -2.102 -23.875 1 91.56 221 GLY A CA 1
ATOM 1667 C C . GLY A 1 221 ? -12.227 -1.61 -22.641 1 91.56 221 GLY A C 1
ATOM 1668 O O . GLY A 1 221 ? -12.688 -0.467 -22.609 1 91.56 221 GLY A O 1
ATOM 1669 N N . GLU A 1 222 ? -12.344 -2.355 -21.688 1 88.62 222 GLU A N 1
ATOM 1670 C CA . GLU A 1 222 ? -13.016 -1.979 -20.438 1 88.62 222 GLU A CA 1
ATOM 1671 C C . GLU A 1 222 ? -12.211 -0.934 -19.672 1 88.62 222 GLU A C 1
ATOM 1673 O O . GLU A 1 222 ? -12.789 -0.027 -19.062 1 88.62 222 GLU A O 1
ATOM 1678 N N . VAL A 1 223 ? -10.875 -1.084 -19.656 1 88.06 223 VAL A N 1
ATOM 1679 C CA . VAL A 1 223 ? -10.008 -0.101 -19.016 1 88.06 223 VAL A CA 1
ATOM 1680 C C . VAL A 1 223 ? -10.164 1.254 -19.703 1 88.06 223 VAL A C 1
ATOM 1682 O O . VAL A 1 223 ? -10.289 2.285 -19.031 1 88.06 223 VAL A O 1
ATOM 1685 N N . GLU A 1 224 ? -10.164 1.188 -20.984 1 88 224 GLU A N 1
ATOM 1686 C CA . GLU A 1 224 ? -10.344 2.416 -21.75 1 88 224 GLU A CA 1
ATOM 1687 C C . GLU A 1 224 ? -11.672 3.09 -21.422 1 88 224 GLU A C 1
ATOM 1689 O O . GLU A 1 224 ? -11.734 4.309 -21.234 1 88 224 GLU A O 1
ATOM 1694 N N . ALA A 1 225 ? -12.68 2.361 -21.344 1 82.81 225 ALA A N 1
ATOM 1695 C CA . ALA A 1 225 ? -14 2.891 -21.016 1 82.81 225 ALA A CA 1
ATOM 1696 C C . ALA A 1 225 ? -14.008 3.482 -19.609 1 82.81 225 ALA A C 1
ATOM 1698 O O . ALA A 1 225 ? -14.625 4.527 -19.359 1 82.81 225 ALA A O 1
ATOM 1699 N N . MET A 1 226 ? -13.312 2.885 -18.812 1 77.25 226 MET A N 1
ATOM 1700 C CA . MET A 1 226 ? -13.234 3.297 -17.406 1 77.25 226 MET A CA 1
ATOM 1701 C C . MET A 1 226 ? -12.547 4.652 -17.281 1 77.25 226 MET A C 1
ATOM 1703 O O . MET A 1 226 ? -13.031 5.531 -16.562 1 77.25 226 MET A O 1
ATOM 1707 N N . VAL A 1 227 ? -11.508 4.879 -18.047 1 76.94 227 VAL A N 1
ATOM 1708 C CA . VAL A 1 227 ? -10.719 6.094 -17.891 1 76.94 227 VAL A CA 1
ATOM 1709 C C . VAL A 1 227 ? -11.305 7.211 -18.75 1 76.94 227 VAL A C 1
ATOM 1711 O O . VAL A 1 227 ? -11.07 8.391 -18.484 1 76.94 227 VAL A O 1
ATOM 1714 N N . ALA A 1 228 ? -11.883 6.855 -19.859 1 74.19 228 ALA A N 1
ATOM 1715 C CA . ALA A 1 228 ? -12.523 7.852 -20.703 1 74.19 228 ALA A CA 1
ATOM 1716 C C . ALA A 1 228 ? -13.648 8.57 -19.969 1 74.19 228 ALA A C 1
ATOM 1718 O O . ALA A 1 228 ? -13.969 9.719 -20.281 1 74.19 228 ALA A O 1
ATOM 1719 N N . ALA A 1 229 ? -14.148 7.957 -19.062 1 65 229 ALA A N 1
ATOM 1720 C CA 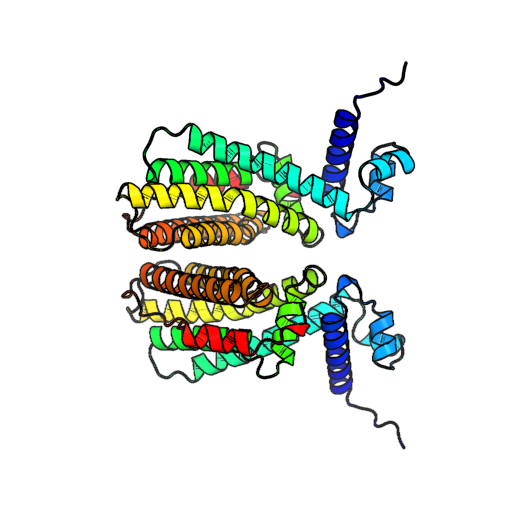. ALA A 1 229 ? -15.234 8.531 -18.281 1 65 229 ALA A CA 1
ATOM 1721 C C . ALA A 1 229 ? -14.703 9.531 -17.25 1 65 229 ALA A C 1
ATOM 1723 O O . ALA A 1 229 ? -15.477 10.266 -16.641 1 65 229 ALA A O 1
ATOM 1724 N N . LEU A 1 230 ? -13.297 9.656 -17.203 1 62.28 230 LEU A N 1
ATOM 1725 C CA . LEU A 1 230 ? -12.656 10.539 -16.25 1 62.28 230 LEU A CA 1
ATOM 1726 C C . LEU A 1 230 ? -12.469 11.938 -16.828 1 62.28 230 LEU A C 1
ATOM 1728 O O . LEU A 1 230 ? -11.977 12.086 -17.953 1 62.28 230 LEU A O 1
ATOM 1732 N N . PRO A 1 231 ? -13.141 12.961 -16.203 1 55.31 231 PRO A N 1
ATOM 1733 C CA . PRO A 1 231 ? -12.922 14.305 -16.75 1 55.31 231 PRO A CA 1
ATOM 1734 C C . PRO A 1 231 ? -11.445 14.703 -16.734 1 55.31 231 PRO A C 1
ATOM 1736 O O . PRO A 1 231 ? -10.734 14.414 -15.766 1 55.31 231 PRO A O 1
ATOM 1739 N N . ARG A 1 232 ? -10.875 15.125 -17.906 1 52.84 232 ARG A N 1
ATOM 1740 C CA . ARG A 1 232 ? -9.508 15.609 -18.047 1 52.84 232 ARG A CA 1
ATOM 1741 C C . ARG A 1 232 ? -9.266 16.844 -17.188 1 52.84 232 ARG A C 1
ATOM 1743 O O . ARG A 1 232 ? -8.125 17.219 -16.922 1 52.84 232 ARG A O 1
ATOM 1750 N N . SER A 1 233 ? -10.219 17.547 -16.844 1 48.34 233 SER A N 1
ATOM 1751 C CA . SER A 1 233 ? -10.047 18.875 -16.266 1 48.34 233 SER A CA 1
ATOM 1752 C C . SER A 1 233 ? -9.516 18.797 -14.836 1 48.34 233 SER A C 1
ATOM 1754 O O . SER A 1 233 ? -9.156 19.812 -14.242 1 48.34 233 SER A O 1
ATOM 1756 N N . PHE A 1 234 ? -9.773 17.828 -14.227 1 45.78 234 PHE A N 1
ATOM 1757 C CA . PHE A 1 234 ? -9.414 17.938 -12.82 1 45.78 234 PHE A CA 1
ATOM 1758 C C . PHE A 1 234 ? -7.922 17.703 -12.617 1 45.78 234 PHE A C 1
ATOM 1760 O O . PHE A 1 234 ? -7.465 17.5 -11.492 1 45.78 234 PHE A O 1
ATOM 1767 N N . ILE A 1 235 ? -7.172 17.516 -13.742 1 39.06 235 ILE A N 1
ATOM 1768 C CA . ILE A 1 235 ? -5.719 17.484 -13.609 1 39.06 235 ILE A CA 1
ATOM 1769 C C . ILE A 1 235 ? -5.176 18.906 -13.508 1 39.06 235 ILE A C 1
ATOM 1771 O O . ILE A 1 235 ? -5.594 19.781 -14.266 1 39.06 235 ILE A O 1
ATOM 1775 N N . MET B 1 1 ? 36.469 29.484 22.406 1 45.97 1 MET B N 1
ATOM 1776 C CA . MET B 1 1 ? 36.906 28.531 21.391 1 45.97 1 MET B CA 1
ATOM 1777 C C . MET B 1 1 ? 36.344 28.891 20.016 1 45.97 1 MET B C 1
ATOM 1779 O O . MET B 1 1 ? 35.219 29.344 19.906 1 45.97 1 MET B O 1
ATOM 1783 N N . PRO B 1 2 ? 37.125 29.125 19.031 1 48.59 2 PRO B N 1
ATOM 1784 C CA . PRO B 1 2 ? 36.594 29.594 17.734 1 48.59 2 PRO B CA 1
ATOM 1785 C C . PRO B 1 2 ? 35.469 28.719 17.203 1 48.59 2 PRO B C 1
ATOM 1787 O O . PRO B 1 2 ? 35.469 27.516 17.469 1 48.59 2 PRO B O 1
ATOM 1790 N N . ARG B 1 3 ? 34.438 29.328 17 1 55.72 3 ARG B N 1
ATOM 1791 C CA . ARG B 1 3 ? 33.281 28.609 16.438 1 55.72 3 ARG B CA 1
ATOM 1792 C C . ARG B 1 3 ? 33.688 27.844 15.18 1 55.72 3 ARG B C 1
ATOM 1794 O O . ARG B 1 3 ? 34.219 28.438 14.234 1 55.72 3 ARG B O 1
ATOM 1801 N N . VAL B 1 4 ? 34.188 26.703 15.234 1 54.12 4 VAL B N 1
ATOM 1802 C CA . VAL B 1 4 ? 34.531 25.906 14.07 1 54.12 4 VAL B CA 1
ATOM 1803 C C . VAL B 1 4 ? 33.406 25.984 13.031 1 54.12 4 VAL B C 1
ATOM 1805 O O . VAL B 1 4 ? 32.281 25.594 13.297 1 54.12 4 VAL B O 1
ATOM 1808 N N . VAL B 1 5 ? 33.688 26.859 12.023 1 64.69 5 VAL B N 1
ATOM 1809 C CA . VAL B 1 5 ? 32.781 27 10.906 1 64.69 5 VAL B CA 1
ATOM 1810 C C . VAL B 1 5 ? 32.719 25.688 10.109 1 64.69 5 VAL B C 1
ATOM 1812 O O . VAL B 1 5 ? 33.719 25.281 9.531 1 64.69 5 VAL B O 1
ATOM 1815 N N . LYS B 1 6 ? 31.812 24.875 10.383 1 67.12 6 LYS B N 1
ATOM 1816 C CA . LYS B 1 6 ? 31.656 23.609 9.68 1 67.12 6 LYS B CA 1
ATOM 1817 C C . LYS B 1 6 ? 31.266 23.828 8.219 1 67.12 6 LYS B C 1
ATOM 1819 O O . LYS B 1 6 ? 30.672 24.859 7.883 1 67.12 6 LYS B O 1
ATOM 1824 N N . HIS B 1 7 ? 31.797 23.031 7.391 1 74.19 7 HIS B N 1
ATOM 1825 C CA . HIS B 1 7 ? 31.391 23.047 5.992 1 74.19 7 HIS B CA 1
ATOM 1826 C C . HIS B 1 7 ? 29.875 22.984 5.863 1 74.19 7 HIS B C 1
ATOM 1828 O O . HIS B 1 7 ? 29.203 22.266 6.617 1 74.19 7 HIS B O 1
ATOM 1834 N N . PRO B 1 8 ? 29.312 23.828 5.055 1 74.12 8 PRO B N 1
ATOM 1835 C CA . PRO B 1 8 ? 27.859 23.938 4.895 1 74.12 8 PRO B CA 1
ATOM 1836 C C . PRO B 1 8 ? 27.188 22.562 4.754 1 74.12 8 PRO B C 1
ATOM 1838 O O . PRO B 1 8 ? 26.109 22.359 5.301 1 74.12 8 PRO B O 1
ATOM 1841 N N . ASP B 1 9 ? 27.859 21.719 4.172 1 78.81 9 ASP B N 1
ATOM 1842 C CA . ASP B 1 9 ? 27.281 20.391 3.963 1 78.81 9 ASP B CA 1
ATOM 1843 C C . ASP B 1 9 ? 27.188 19.609 5.273 1 78.81 9 ASP B C 1
ATOM 1845 O O . ASP B 1 9 ? 26.25 18.844 5.484 1 78.81 9 ASP B O 1
ATOM 1849 N N . ILE B 1 10 ? 28.125 19.828 6.027 1 83.56 10 ILE B N 1
ATOM 1850 C CA . ILE B 1 10 ? 28.141 19.172 7.324 1 83.56 10 ILE B CA 1
ATOM 1851 C C . ILE B 1 10 ? 27.031 19.719 8.203 1 83.56 10 ILE B C 1
ATOM 1853 O O . ILE B 1 10 ? 26.312 18.953 8.867 1 83.56 10 ILE B O 1
ATOM 1857 N N . ARG B 1 11 ? 26.875 21 8.141 1 84 11 ARG B N 1
ATOM 1858 C CA . ARG B 1 11 ? 25.828 21.641 8.938 1 84 11 ARG B CA 1
ATOM 1859 C C . ARG B 1 11 ? 24.438 21.188 8.492 1 84 11 ARG B C 1
ATOM 1861 O O . ARG B 1 11 ? 23.578 20.922 9.328 1 84 11 ARG B O 1
ATOM 1868 N N . ARG B 1 12 ? 24.297 21.094 7.262 1 89.25 12 ARG B N 1
ATOM 1869 C CA . ARG B 1 12 ? 23.031 20.641 6.711 1 89.25 12 ARG B CA 1
ATOM 1870 C C . ARG B 1 12 ? 22.703 19.219 7.184 1 89.25 12 ARG B C 1
ATOM 1872 O O . ARG B 1 12 ? 21.562 18.938 7.566 1 89.25 12 ARG B O 1
ATOM 1879 N N . ALA B 1 13 ? 23.719 18.438 7.195 1 90.06 13 ALA B N 1
ATOM 1880 C CA . ALA B 1 13 ? 23.531 17.062 7.617 1 90.06 13 ALA B CA 1
ATOM 1881 C C . ALA B 1 13 ? 23.188 16.984 9.102 1 90.06 13 ALA B C 1
ATOM 1883 O O . ALA B 1 13 ? 22.344 16.172 9.508 1 90.06 13 ALA B O 1
ATOM 1884 N N . GLU B 1 14 ? 23.766 17.766 9.836 1 89.19 14 GLU B N 1
ATOM 1885 C CA . GLU B 1 14 ? 23.484 17.812 11.273 1 89.19 14 GLU B CA 1
ATOM 1886 C C . GLU B 1 14 ? 22.047 18.25 11.531 1 89.19 14 GLU B C 1
ATOM 1888 O O . GLU B 1 14 ? 21.391 17.719 12.43 1 89.19 14 GLU B O 1
ATOM 1893 N N . LEU B 1 15 ? 21.688 19.156 10.789 1 90.25 15 LEU B N 1
ATOM 1894 C CA . LEU B 1 15 ? 20.312 19.641 10.93 1 90.25 15 LEU B CA 1
ATOM 1895 C C . LEU B 1 15 ? 19.312 18.547 10.586 1 90.25 15 LEU B C 1
ATOM 1897 O O . LEU B 1 15 ? 18.297 18.391 11.266 1 90.25 15 LEU B O 1
ATOM 1901 N N . LEU B 1 16 ? 19.625 17.797 9.609 1 90.94 16 LEU B N 1
ATOM 1902 C CA . LEU B 1 16 ? 18.766 16.672 9.219 1 90.94 16 LEU B CA 1
ATOM 1903 C C . LEU B 1 16 ? 18.719 15.617 10.312 1 90.94 16 LEU B C 1
ATOM 1905 O O . LEU B 1 16 ? 17.672 15.055 10.609 1 90.94 16 LEU B O 1
ATOM 1909 N N . ASP B 1 17 ? 19.844 15.422 10.914 1 89.62 17 ASP B N 1
ATOM 1910 C CA . ASP B 1 17 ? 19.922 14.453 12 1 89.62 17 ASP B CA 1
ATOM 1911 C C . ASP B 1 17 ? 19.031 14.883 13.172 1 89.62 17 ASP B C 1
ATOM 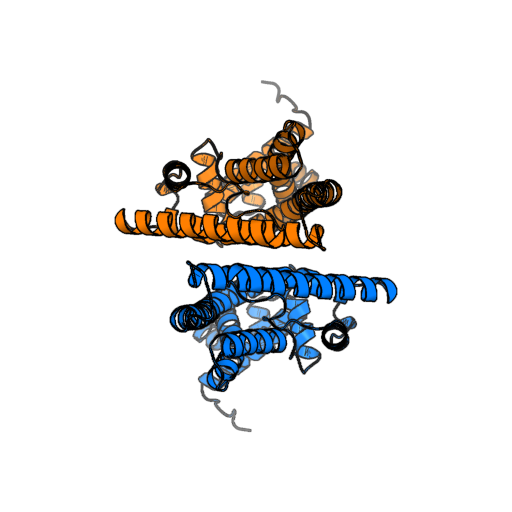1913 O O . ASP B 1 17 ? 18.266 14.07 13.703 1 89.62 17 ASP B O 1
ATOM 1917 N N . ARG B 1 18 ? 19.109 16.062 13.477 1 89.19 18 ARG B N 1
ATOM 1918 C CA . ARG B 1 18 ? 18.328 16.594 14.602 1 89.19 18 ARG B CA 1
ATOM 1919 C C . ARG B 1 18 ? 16.844 16.578 14.289 1 89.19 18 ARG B C 1
ATOM 1921 O O . ARG B 1 18 ? 16.031 16.203 15.141 1 89.19 18 ARG B O 1
ATOM 1928 N N . ALA B 1 19 ? 16.562 17.031 13.148 1 89.88 19 ALA B N 1
ATOM 1929 C CA . ALA B 1 19 ? 15.164 17.031 12.742 1 89.88 19 ALA B CA 1
ATOM 1930 C C . ALA B 1 19 ? 14.586 15.617 12.766 1 89.88 19 ALA B C 1
ATOM 1932 O O . ALA B 1 19 ? 13.477 15.398 13.25 1 89.88 19 ALA B O 1
ATOM 1933 N N . SER B 1 20 ? 15.352 14.672 12.242 1 87.19 20 SER B N 1
ATOM 1934 C CA . SER B 1 20 ? 14.922 13.273 12.211 1 87.19 20 SER B CA 1
ATOM 1935 C C . SER B 1 20 ? 14.633 12.758 13.617 1 87.19 20 SER B C 1
ATOM 1937 O O . SER B 1 20 ? 13.602 12.117 13.844 1 87.19 20 SER B O 1
ATOM 1939 N N . GLU B 1 21 ? 15.453 13.078 14.5 1 86.06 21 GLU B N 1
ATOM 1940 C CA . GLU B 1 21 ? 15.289 12.656 15.883 1 86.06 21 GLU B CA 1
ATOM 1941 C C . GLU B 1 21 ? 14.031 13.258 16.5 1 86.06 21 GLU B C 1
ATOM 1943 O O . GLU B 1 21 ? 13.289 12.562 17.203 1 86.06 21 GLU B O 1
ATOM 1948 N N . LEU B 1 22 ? 13.82 14.461 16.281 1 88 22 LEU B N 1
ATOM 1949 C CA . LEU B 1 22 ? 12.641 15.141 16.812 1 88 22 LEU B CA 1
ATOM 1950 C C . LEU B 1 22 ? 11.359 14.531 16.25 1 88 22 LEU B C 1
ATOM 1952 O O . LEU B 1 22 ? 10.414 14.273 16.984 1 88 22 LEU B O 1
ATOM 1956 N N . PHE B 1 23 ? 11.383 14.305 14.961 1 83.88 23 PHE B N 1
ATOM 1957 C CA . PHE B 1 23 ? 10.211 13.727 14.32 1 83.88 23 PHE B CA 1
ATOM 1958 C C . PHE B 1 23 ? 9.938 12.32 14.836 1 83.88 23 PHE B C 1
ATOM 1960 O O . PHE B 1 23 ? 8.781 11.953 15.07 1 83.88 23 PHE B O 1
ATOM 1967 N N . LEU B 1 24 ? 10.977 11.594 15.031 1 80.44 24 LEU B N 1
ATOM 1968 C CA . LEU B 1 24 ? 10.82 10.219 15.492 1 80.44 24 LEU B CA 1
ATOM 1969 C C . LEU B 1 24 ? 10.359 10.188 16.953 1 80.44 24 LEU B C 1
ATOM 1971 O O . LEU B 1 24 ? 9.578 9.32 17.344 1 80.44 24 LEU B O 1
ATOM 1975 N N . ARG B 1 25 ? 10.742 11.188 17.672 1 82.5 25 ARG B N 1
ATOM 1976 C CA . ARG B 1 25 ? 10.438 11.211 19.094 1 82.5 25 ARG B CA 1
ATOM 1977 C C . ARG B 1 25 ? 9.055 11.797 19.359 1 82.5 25 ARG B C 1
ATOM 1979 O O . ARG B 1 25 ? 8.305 11.297 20.188 1 82.5 25 ARG B O 1
ATOM 1986 N N . HIS B 1 26 ? 8.68 12.836 18.594 1 86.38 26 HIS B N 1
ATOM 1987 C CA . HIS B 1 26 ? 7.488 13.594 18.938 1 86.38 26 HIS B CA 1
ATOM 1988 C C . HIS B 1 26 ? 6.398 13.43 17.891 1 86.38 26 HIS B C 1
ATOM 1990 O O . HIS B 1 26 ? 5.242 13.789 18.125 1 86.38 26 HIS B O 1
ATOM 1996 N N . GLY B 1 27 ? 6.781 12.797 16.766 1 83.5 27 GLY B N 1
ATOM 1997 C CA . GLY B 1 27 ? 5.852 12.734 15.648 1 83.5 27 GLY B CA 1
ATOM 1998 C C . GLY B 1 27 ? 5.945 13.938 14.727 1 83.5 27 GLY B C 1
ATOM 1999 O O . GLY B 1 27 ? 6.008 15.078 15.188 1 83.5 27 GLY B O 1
ATOM 2000 N N . TYR B 1 28 ? 5.844 13.719 13.469 1 81.31 28 TYR B N 1
ATOM 2001 C CA . TYR B 1 28 ? 5.969 14.742 12.438 1 81.31 28 TYR B CA 1
ATOM 2002 C C . TYR B 1 28 ? 4.934 15.844 12.633 1 81.31 28 TYR B C 1
ATOM 2004 O O . TYR B 1 28 ? 5.266 17.031 12.586 1 81.31 28 TYR B O 1
ATOM 2012 N N . ASP B 1 29 ? 3.736 15.43 12.836 1 76 29 ASP B N 1
ATOM 2013 C CA . ASP B 1 29 ? 2.621 16.375 12.922 1 76 29 ASP B CA 1
ATOM 2014 C C . ASP B 1 29 ? 2.75 17.266 14.156 1 76 29 ASP B C 1
ATOM 2016 O O . ASP B 1 29 ? 2.152 18.344 14.219 1 76 29 ASP B O 1
ATOM 2020 N N . ASN B 1 30 ? 3.605 16.906 15.062 1 84.88 30 ASN B N 1
ATOM 2021 C CA . ASN B 1 30 ? 3.662 17.594 16.344 1 84.88 30 ASN B CA 1
ATOM 2022 C C . ASN B 1 30 ? 4.918 18.453 16.469 1 84.88 30 ASN B C 1
ATOM 2024 O O . ASN B 1 30 ? 5.137 19.094 17.5 1 84.88 30 ASN B O 1
ATOM 2028 N N . VAL B 1 31 ? 5.727 18.438 15.508 1 88.5 31 VAL B N 1
ATOM 2029 C CA . VAL B 1 31 ? 6.98 19.172 15.547 1 88.5 31 VAL B CA 1
ATOM 2030 C C . VAL B 1 31 ? 6.934 20.312 14.531 1 88.5 31 VAL B C 1
ATOM 2032 O O . VAL B 1 31 ? 6.645 20.094 13.352 1 88.5 31 VAL B O 1
ATOM 2035 N N . SER B 1 32 ? 7.184 21.531 14.953 1 89.38 32 SER B N 1
ATOM 2036 C CA . SER B 1 32 ? 7.238 22.688 14.07 1 89.38 32 SER B CA 1
ATOM 2037 C C . SER B 1 32 ? 8.664 22.984 13.625 1 89.38 32 SER B C 1
ATOM 2039 O O . SER B 1 32 ? 9.617 22.438 14.188 1 89.38 32 SER B O 1
ATOM 2041 N N . LEU B 1 33 ? 8.773 23.812 12.594 1 91 33 LEU B N 1
ATOM 2042 C CA . LEU B 1 33 ? 10.102 24.234 12.188 1 91 33 LEU B CA 1
ATOM 2043 C C . LEU B 1 33 ? 10.797 25.016 13.312 1 91 33 LEU B C 1
ATOM 2045 O O . LEU B 1 33 ? 12.008 24.891 13.5 1 91 33 LEU B O 1
ATOM 2049 N N . ASN B 1 34 ? 9.969 25.75 13.984 1 91.88 34 ASN B N 1
ATOM 2050 C CA . ASN B 1 34 ? 10.523 26.484 15.125 1 91.88 34 ASN B CA 1
ATOM 2051 C C . ASN B 1 34 ? 11.102 25.531 16.172 1 91.88 34 ASN B C 1
ATOM 2053 O O . ASN B 1 34 ? 12.133 25.812 16.766 1 91.88 34 ASN B O 1
ATOM 2057 N N . ASP B 1 35 ? 10.508 24.453 16.406 1 93.31 35 ASP B N 1
ATOM 2058 C CA . ASP B 1 35 ? 11.023 23.453 17.328 1 93.31 35 ASP B CA 1
ATOM 2059 C C . ASP B 1 35 ? 12.375 22.922 16.859 1 93.31 35 ASP B C 1
ATOM 2061 O O . ASP B 1 35 ? 13.297 22.75 17.656 1 93.31 35 ASP B O 1
ATOM 2065 N N . VAL B 1 36 ? 12.453 22.656 15.562 1 92.88 36 VAL B N 1
ATOM 2066 C CA . VAL B 1 36 ? 13.68 22.109 14.984 1 92.88 36 VAL B CA 1
ATOM 2067 C C . VAL B 1 36 ? 14.797 23.156 15.086 1 92.88 36 VAL B C 1
ATOM 2069 O O . VAL B 1 36 ? 15.93 22.828 15.453 1 92.88 36 VAL B O 1
ATOM 2072 N N . ILE B 1 37 ? 14.484 24.359 14.781 1 92.62 37 ILE B N 1
ATOM 2073 C CA . ILE B 1 37 ? 15.438 25.453 14.836 1 92.62 37 ILE B CA 1
ATOM 2074 C C . ILE B 1 37 ? 15.961 25.625 16.266 1 92.62 37 ILE B C 1
ATOM 2076 O O . ILE B 1 37 ? 17.172 25.703 16.484 1 92.62 37 ILE B O 1
ATOM 2080 N N . ALA B 1 38 ? 15.086 25.641 17.203 1 93.44 38 ALA B N 1
ATOM 2081 C CA . ALA B 1 38 ? 15.438 25.781 18.609 1 93.44 38 ALA B CA 1
ATOM 2082 C C . ALA B 1 38 ? 16.328 24.641 19.078 1 93.44 38 ALA B C 1
ATOM 2084 O O . ALA B 1 38 ? 17.328 24.859 19.766 1 93.44 38 ALA B O 1
ATOM 2085 N N . ASP B 1 39 ? 16 23.5 18.656 1 92.38 39 ASP B N 1
ATOM 2086 C CA . ASP B 1 39 ? 16.75 22.312 19.047 1 92.38 39 ASP B CA 1
ATOM 2087 C C . ASP B 1 39 ? 18.156 22.312 18.453 1 92.38 39 ASP B C 1
ATOM 2089 O O . ASP B 1 39 ? 19.109 21.891 19.094 1 92.38 39 ASP B O 1
ATOM 2093 N N . ALA B 1 40 ? 18.234 22.734 17.219 1 89.38 40 ALA B N 1
ATOM 2094 C CA . ALA B 1 40 ? 19.5 22.703 16.484 1 89.38 40 ALA B CA 1
ATOM 2095 C C . ALA B 1 40 ? 20.422 23.844 16.938 1 89.38 40 ALA B C 1
ATOM 2097 O O . ALA B 1 40 ? 21.625 23.812 16.672 1 89.38 40 ALA B O 1
ATOM 2098 N N . GLY B 1 41 ? 19.875 24.859 17.469 1 90 41 GLY B N 1
ATOM 2099 C CA . GLY B 1 41 ? 20.656 25.984 17.938 1 90 41 GLY B CA 1
ATOM 2100 C C . GLY B 1 41 ? 21.188 26.859 16.797 1 90 41 GLY B C 1
ATOM 2101 O O . GLY B 1 41 ? 22.312 27.344 16.859 1 90 41 GLY B O 1
ATOM 2102 N N . VAL B 1 42 ? 20.438 26.938 15.758 1 89.12 42 VAL B N 1
ATOM 2103 C CA . VAL B 1 42 ? 20.828 27.766 14.625 1 89.12 42 VAL B CA 1
ATOM 2104 C C . VAL B 1 42 ? 19.859 28.938 14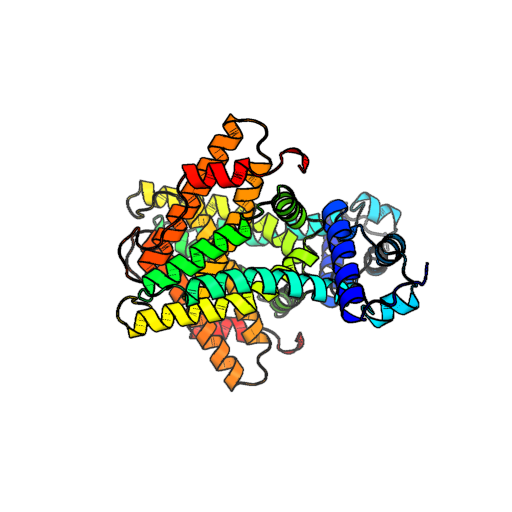.484 1 89.12 42 VAL B C 1
ATOM 2106 O O . VAL B 1 42 ? 18.766 28.922 15.078 1 89.12 42 VAL B O 1
ATOM 2109 N N . SER B 1 43 ? 20.344 29.906 13.742 1 90.38 43 SER B N 1
ATOM 2110 C CA . SER B 1 43 ? 19.453 31.031 13.477 1 90.38 43 SER B CA 1
ATOM 2111 C C . SER B 1 43 ? 18.359 30.656 12.477 1 90.38 43 SER B C 1
ATOM 2113 O O . SER B 1 43 ? 18.547 29.75 11.664 1 90.38 43 SER B O 1
ATOM 2115 N N . LYS B 1 44 ? 17.25 31.328 12.57 1 91.19 44 LYS B N 1
ATOM 2116 C CA . LYS B 1 44 ? 16.141 31.141 11.633 1 91.19 44 LYS B CA 1
ATOM 2117 C C . LYS B 1 44 ? 16.609 31.359 10.188 1 91.19 44 LYS B C 1
ATOM 2119 O O . LYS B 1 44 ? 16.281 30.562 9.305 1 91.19 44 LYS B O 1
ATOM 2124 N N . GLY B 1 45 ? 17.406 32.406 9.992 1 90.19 45 GLY B N 1
ATOM 2125 C CA . GLY B 1 45 ? 17.922 32.719 8.664 1 90.19 45 GLY B CA 1
ATOM 2126 C C . GLY B 1 45 ? 18.781 31.625 8.078 1 90.19 45 GLY B C 1
ATOM 2127 O O . GLY B 1 45 ? 18.609 31.25 6.918 1 90.19 45 GLY B O 1
ATOM 2128 N N . ALA B 1 46 ? 19.625 31.141 8.867 1 87.88 46 ALA B N 1
ATOM 2129 C CA . ALA B 1 46 ? 20.516 30.062 8.43 1 87.88 46 ALA B CA 1
ATOM 2130 C C . ALA B 1 46 ? 19.719 28.812 8.078 1 87.88 46 ALA B C 1
ATOM 2132 O O . ALA B 1 46 ? 20 28.156 7.078 1 87.88 46 ALA B O 1
ATOM 2133 N N . PHE B 1 47 ? 18.688 28.484 8.914 1 91.56 47 PHE B N 1
ATOM 2134 C CA . PHE B 1 47 ? 17.875 27.297 8.703 1 91.56 47 PHE B CA 1
ATOM 2135 C C . PHE B 1 47 ? 17.094 27.391 7.395 1 91.56 47 PHE B C 1
ATOM 2137 O O . PHE B 1 47 ? 17.109 26.469 6.578 1 91.56 47 PHE B O 1
ATOM 2144 N N . TYR B 1 48 ? 16.562 28.516 7.133 1 91.81 48 TYR B N 1
ATOM 2145 C CA . TYR B 1 48 ? 15.68 28.688 5.984 1 91.81 48 TYR B CA 1
ATOM 2146 C C . TYR B 1 48 ? 16.469 28.797 4.691 1 91.81 48 TYR B C 1
ATOM 2148 O O . TYR B 1 48 ? 15.922 28.641 3.6 1 91.81 48 TYR B O 1
ATOM 2156 N N . HIS B 1 49 ? 17.781 29.109 4.863 1 90.62 49 HIS B N 1
ATOM 2157 C CA . HIS B 1 49 ? 18.672 29.047 3.705 1 90.62 49 HIS B CA 1
ATOM 2158 C C . HIS B 1 49 ? 18.734 27.625 3.143 1 90.62 49 HIS B C 1
ATOM 2160 O O . HIS B 1 49 ? 18.766 27.438 1.924 1 90.62 49 HIS B O 1
ATOM 2166 N N . TRP B 1 50 ? 18.625 26.672 4.059 1 90.44 50 TRP B N 1
ATOM 2167 C CA . TRP B 1 50 ? 18.75 25.266 3.65 1 90.44 50 TRP B CA 1
ATOM 2168 C C . TRP B 1 50 ? 17.375 24.641 3.441 1 90.44 50 TRP B C 1
ATOM 2170 O O . TRP B 1 50 ? 17.172 23.859 2.508 1 90.44 50 TRP B O 1
ATOM 2180 N N . PHE B 1 51 ? 16.484 24.969 4.336 1 93.94 51 PHE B N 1
ATOM 2181 C CA . PHE B 1 51 ? 15.164 24.359 4.301 1 93.94 51 PHE B CA 1
ATOM 2182 C C . PHE B 1 51 ? 14.078 25.438 4.375 1 93.94 51 PHE B C 1
ATOM 2184 O O . PHE B 1 51 ? 13.539 25.703 5.449 1 93.94 51 PHE B O 1
ATOM 2191 N N . PRO B 1 52 ? 13.641 25.906 3.236 1 92.06 52 PRO B N 1
ATOM 2192 C CA . PRO B 1 52 ? 12.703 27.031 3.174 1 92.06 52 PRO B CA 1
ATOM 2193 C C . PRO B 1 52 ? 11.312 26.672 3.693 1 92.06 52 PRO B C 1
ATOM 2195 O O . PRO B 1 52 ? 10.516 27.562 4 1 92.06 52 PRO B O 1
ATOM 2198 N N . SER B 1 53 ? 11.102 25.359 3.732 1 89.5 53 SER B N 1
ATOM 2199 C CA . SER B 1 53 ? 9.805 24.922 4.238 1 89.5 53 SER B CA 1
ATOM 2200 C C . SER B 1 53 ? 9.914 23.578 4.953 1 89.5 53 SER B C 1
ATOM 2202 O O . SER B 1 53 ? 10.922 22.891 4.828 1 89.5 53 SER B O 1
ATOM 2204 N N . LYS B 1 54 ? 8.875 23.281 5.68 1 86.94 54 LYS B N 1
ATOM 2205 C CA . LYS B 1 54 ? 8.82 21.984 6.336 1 86.94 54 LYS B CA 1
ATOM 2206 C C . LYS B 1 54 ? 8.812 20.859 5.309 1 86.94 54 LYS B C 1
ATOM 2208 O O . LYS B 1 54 ? 9.438 19.812 5.52 1 86.94 54 LYS B O 1
ATOM 2213 N N . ASP B 1 55 ? 8.195 21.125 4.215 1 84.25 55 ASP B N 1
ATOM 2214 C CA . ASP B 1 55 ? 8.141 20.141 3.145 1 84.25 55 ASP B CA 1
ATOM 2215 C C . ASP B 1 55 ? 9.523 19.891 2.559 1 84.25 55 ASP B C 1
ATOM 2217 O O . ASP B 1 55 ? 9.875 18.75 2.256 1 84.25 55 ASP B O 1
ATOM 2221 N N . SER B 1 56 ? 10.188 20.922 2.414 1 90.31 56 SER B N 1
ATOM 2222 C CA . SER B 1 56 ? 11.539 20.766 1.883 1 90.31 56 SER B CA 1
ATOM 2223 C C . SER B 1 56 ? 12.422 19.969 2.836 1 90.31 56 SER B C 1
ATOM 2225 O O . SER B 1 56 ? 13.258 19.172 2.398 1 90.31 56 SER B O 1
ATOM 2227 N N . LEU B 1 57 ? 12.242 20.219 4.094 1 90.94 57 LEU B N 1
ATOM 2228 C CA . LEU B 1 57 ? 12.992 19.484 5.105 1 90.94 57 LEU B CA 1
ATOM 2229 C C . LEU B 1 57 ? 12.633 18 5.074 1 90.94 57 LEU B C 1
ATOM 2231 O O . LEU B 1 57 ? 13.523 17.141 5.055 1 90.94 57 LEU B O 1
ATOM 2235 N N . VAL B 1 58 ? 11.453 17.719 4.969 1 87.25 58 VAL B N 1
ATOM 2236 C CA . VAL B 1 58 ? 10.953 16.344 4.969 1 87.25 58 VAL B CA 1
ATOM 2237 C C . VAL B 1 58 ? 11.414 15.633 3.705 1 87.25 58 VAL B C 1
ATOM 2239 O O . VAL B 1 58 ? 11.789 14.453 3.752 1 87.25 58 VAL B O 1
ATOM 2242 N N . ALA B 1 59 ? 11.336 16.359 2.67 1 88.75 59 ALA B N 1
ATOM 2243 C CA . ALA B 1 59 ? 11.805 15.781 1.411 1 88.75 59 ALA B CA 1
ATOM 2244 C C . ALA B 1 59 ? 13.273 15.375 1.504 1 88.75 59 ALA B C 1
ATOM 2246 O O . ALA B 1 59 ? 13.656 14.297 1.051 1 88.75 59 ALA B O 1
ATOM 2247 N N . ALA B 1 60 ? 13.984 16.203 2.084 1 91.19 60 ALA B N 1
ATOM 2248 C CA . ALA B 1 60 ? 15.406 15.922 2.23 1 91.19 60 ALA B CA 1
ATOM 2249 C C . ALA B 1 60 ? 15.641 14.727 3.15 1 91.19 60 ALA B C 1
ATOM 2251 O O . ALA B 1 60 ? 16.5 13.875 2.871 1 91.19 60 ALA B O 1
ATOM 2252 N N . LEU B 1 61 ? 14.945 14.672 4.199 1 89.88 61 LEU B N 1
ATOM 2253 C CA . LEU B 1 61 ? 15.039 13.555 5.137 1 89.88 61 LEU B CA 1
ATOM 2254 C C . LEU B 1 61 ? 14.648 12.242 4.465 1 89.88 61 LEU B C 1
ATOM 2256 O O . LEU B 1 61 ? 15.336 11.234 4.613 1 89.88 61 LEU B O 1
ATOM 2260 N N . ALA B 1 62 ? 13.602 12.289 3.752 1 88.38 62 ALA B N 1
ATOM 2261 C CA . ALA B 1 62 ? 13.102 11.109 3.049 1 88.38 62 ALA B CA 1
ATOM 2262 C C . ALA B 1 62 ? 14.109 10.617 2.02 1 88.38 62 ALA B C 1
ATOM 2264 O O . ALA B 1 62 ? 14.375 9.414 1.923 1 88.38 62 ALA B O 1
ATOM 2265 N N . GLU B 1 63 ? 14.648 11.523 1.326 1 91.75 63 GLU B N 1
ATOM 2266 C CA . GLU B 1 63 ? 15.633 11.18 0.301 1 91.75 63 GLU B CA 1
ATOM 2267 C C . GLU B 1 63 ? 16.859 10.516 0.915 1 91.75 63 GLU B C 1
ATOM 2269 O O . GLU B 1 63 ? 17.328 9.492 0.423 1 91.75 63 GLU B O 1
ATOM 2274 N N . ARG B 1 64 ? 17.328 11.117 1.927 1 89.75 64 ARG B N 1
ATOM 2275 C CA . ARG B 1 64 ? 18.516 10.562 2.588 1 89.75 64 ARG B CA 1
ATOM 2276 C C . ARG B 1 64 ? 18.234 9.156 3.107 1 89.75 64 ARG B C 1
ATOM 2278 O O . ARG B 1 64 ? 19.031 8.242 2.885 1 89.75 64 ARG B O 1
ATOM 2285 N N . SER B 1 65 ? 17.172 9.008 3.809 1 86.06 65 SER B N 1
ATOM 2286 C CA . SER B 1 65 ? 16.812 7.711 4.379 1 86.06 65 SER B CA 1
ATOM 2287 C C . SER B 1 65 ? 16.656 6.656 3.289 1 86.06 65 SER B C 1
ATOM 2289 O O . SER B 1 65 ? 17.188 5.551 3.4 1 86.06 65 SER B O 1
ATOM 2291 N N . ALA B 1 66 ? 15.953 6.984 2.223 1 89.69 66 ALA B N 1
ATOM 2292 C CA . ALA B 1 66 ? 15.672 6.055 1.13 1 89.69 66 ALA B CA 1
ATOM 2293 C C . ALA B 1 66 ? 16.953 5.668 0.403 1 89.69 66 ALA B C 1
ATOM 2295 O O . ALA B 1 66 ? 17.156 4.5 0.057 1 89.69 66 ALA B O 1
ATOM 2296 N N . ARG B 1 67 ? 17.812 6.598 0.208 1 91.75 67 ARG B N 1
ATOM 2297 C CA . ARG B 1 67 ? 19.047 6.34 -0.529 1 91.75 67 ARG B CA 1
ATOM 2298 C C . ARG B 1 67 ? 19.984 5.453 0.276 1 91.75 67 ARG B C 1
ATOM 2300 O O . ARG B 1 67 ? 20.688 4.609 -0.288 1 91.75 67 ARG B O 1
ATOM 2307 N N . GLU B 1 68 ? 20.031 5.695 1.547 1 87.94 68 GLU B N 1
ATOM 2308 C CA . GLU B 1 68 ? 20.844 4.84 2.406 1 87.94 68 GLU B CA 1
ATOM 2309 C C . GLU B 1 68 ? 20.344 3.396 2.377 1 87.94 68 GLU B C 1
ATOM 2311 O O . GLU B 1 68 ? 21.156 2.465 2.275 1 87.94 68 GLU B O 1
ATOM 2316 N N . ALA B 1 69 ? 19.062 3.223 2.49 1 87.81 69 ALA B N 1
ATOM 2317 C CA . ALA B 1 69 ? 18.469 1.894 2.422 1 87.81 69 ALA B CA 1
ATOM 2318 C C . ALA B 1 69 ? 18.734 1.243 1.066 1 87.81 69 ALA B C 1
ATOM 2320 O O . ALA B 1 69 ? 19.125 0.076 0.997 1 87.81 69 ALA B O 1
ATOM 2321 N N . PHE B 1 70 ? 18.594 2.012 0.029 1 93.88 70 PHE B N 1
ATOM 2322 C CA . PHE B 1 70 ? 18.766 1.501 -1.327 1 93.88 70 PHE B CA 1
ATOM 2323 C C . PHE B 1 70 ? 20.203 1.075 -1.576 1 93.88 70 PHE B C 1
ATOM 2325 O O . PHE B 1 70 ? 20.453 0.066 -2.238 1 93.88 70 PHE B O 1
ATOM 2332 N N . ALA B 1 71 ? 21.109 1.86 -1.062 1 94.75 71 ALA B N 1
ATOM 2333 C CA . ALA B 1 71 ? 22.531 1.561 -1.268 1 94.75 71 ALA B CA 1
ATOM 2334 C C . ALA B 1 71 ? 22.891 0.179 -0.723 1 94.75 71 ALA B C 1
ATOM 2336 O O . ALA B 1 71 ? 23.688 -0.546 -1.323 1 94.75 71 ALA B O 1
ATOM 2337 N N . ARG B 1 72 ? 22.312 -0.175 0.351 1 93.19 72 ARG B N 1
ATOM 2338 C CA . ARG B 1 72 ? 22.562 -1.482 0.948 1 93.19 72 ARG B CA 1
ATOM 2339 C C . ARG B 1 72 ? 22.016 -2.602 0.062 1 93.19 72 ARG B C 1
ATOM 2341 O O . ARG B 1 72 ? 22.672 -3.635 -0.105 1 93.19 72 ARG B O 1
ATOM 2348 N N . VAL B 1 73 ? 20.906 -2.406 -0.507 1 95.06 73 VAL B N 1
ATOM 2349 C CA . VAL B 1 73 ? 20.281 -3.404 -1.369 1 95.06 73 VAL B CA 1
ATOM 2350 C C . VAL B 1 73 ? 21.062 -3.518 -2.678 1 95.06 73 VAL B C 1
ATOM 2352 O O . VAL B 1 73 ? 21.375 -4.621 -3.133 1 95.06 73 VAL B O 1
ATOM 2355 N N . GLU B 1 74 ? 21.312 -2.369 -3.217 1 96.69 74 GLU B N 1
ATOM 2356 C CA . GLU B 1 74 ? 22.078 -2.344 -4.465 1 96.69 74 GLU B CA 1
ATOM 2357 C C . GLU B 1 74 ? 23.422 -3.045 -4.309 1 96.69 74 GLU B C 1
ATOM 2359 O O . GLU B 1 74 ? 23.812 -3.83 -5.172 1 96.69 74 GLU B O 1
ATOM 2364 N N . HIS B 1 75 ? 24.078 -2.779 -3.197 1 96.56 75 HIS B N 1
ATOM 2365 C CA . HIS B 1 75 ? 25.375 -3.398 -2.918 1 96.56 75 HIS B CA 1
ATOM 2366 C C . HIS B 1 75 ? 25.25 -4.918 -2.834 1 96.56 75 HIS B C 1
ATOM 2368 O O . HIS B 1 75 ? 26.078 -5.645 -3.375 1 96.56 75 HIS B O 1
ATOM 2374 N N . ALA B 1 76 ? 24.25 -5.383 -2.164 1 96.5 76 ALA B N 1
ATOM 2375 C CA . ALA B 1 76 ? 24.016 -6.816 -2.021 1 96.5 76 ALA B CA 1
ATOM 2376 C C . ALA B 1 76 ? 23.812 -7.477 -3.383 1 96.5 76 ALA B C 1
ATOM 2378 O O . ALA B 1 76 ? 24.328 -8.57 -3.633 1 96.5 76 ALA B O 1
ATOM 2379 N N . VAL B 1 77 ? 23.078 -6.832 -4.281 1 97.56 77 VAL B N 1
ATOM 2380 C CA . VAL B 1 77 ? 22.812 -7.363 -5.613 1 97.56 77 VAL B CA 1
ATOM 2381 C C . VAL B 1 77 ? 24.094 -7.375 -6.441 1 97.56 77 VAL B C 1
ATOM 2383 O O . VAL B 1 77 ? 24.391 -8.359 -7.125 1 97.56 77 VAL B O 1
ATOM 2386 N N . GLU B 1 78 ? 24.844 -6.336 -6.352 1 96.94 78 GLU B N 1
ATOM 2387 C CA . GLU B 1 78 ? 26.078 -6.191 -7.125 1 96.94 78 GLU B CA 1
ATOM 2388 C C . GLU B 1 78 ? 27.125 -7.219 -6.695 1 96.94 78 GLU B C 1
ATOM 2390 O O . GLU B 1 78 ? 27.906 -7.691 -7.516 1 96.94 78 GLU B O 1
ATOM 2395 N N . GLN B 1 79 ? 27.094 -7.516 -5.465 1 97.25 79 GLN B N 1
ATOM 2396 C CA . GLN B 1 79 ? 28.094 -8.43 -4.926 1 97.25 79 GLN B CA 1
ATOM 2397 C C . GLN B 1 79 ? 27.703 -9.883 -5.195 1 97.25 79 GLN B C 1
ATOM 2399 O O . GLN B 1 79 ? 28.531 -10.789 -5.012 1 97.25 79 GLN B O 1
ATOM 2404 N N . CYS B 1 80 ? 26.484 -10.039 -5.555 1 97 80 CYS B N 1
ATOM 2405 C CA . CYS B 1 80 ? 26.016 -11.398 -5.812 1 97 80 CYS B CA 1
ATOM 2406 C C . CYS B 1 80 ? 26.531 -11.906 -7.148 1 97 80 CYS B C 1
ATOM 2408 O O . CYS B 1 80 ? 26.266 -11.305 -8.195 1 97 80 CYS B O 1
ATOM 2410 N N . SER B 1 81 ? 27.234 -13.023 -7.176 1 94.38 81 SER B N 1
ATOM 2411 C CA . SER B 1 81 ? 27.828 -13.57 -8.391 1 94.38 81 SER B CA 1
ATOM 2412 C C . SER B 1 81 ? 26.891 -14.578 -9.055 1 94.38 81 SER B C 1
ATOM 2414 O O . SER B 1 81 ? 27.156 -15.031 -10.172 1 94.38 81 SER B O 1
ATOM 2416 N N . GLY B 1 82 ? 25.812 -14.875 -8.469 1 95.56 82 GLY B N 1
ATOM 2417 C CA . GLY B 1 82 ? 24.891 -15.852 -9.008 1 95.56 82 GLY B CA 1
ATOM 2418 C C . GLY B 1 82 ? 23.969 -15.281 -10.078 1 95.56 82 GLY B C 1
ATOM 2419 O O . GLY B 1 82 ? 24.125 -14.117 -10.469 1 95.56 82 GLY B O 1
ATOM 2420 N N . GLY B 1 83 ? 23.156 -16.156 -10.617 1 97 83 GLY B N 1
ATOM 2421 C CA . GLY B 1 83 ? 22.203 -15.758 -11.641 1 97 83 GLY B CA 1
ATOM 2422 C C . GLY B 1 83 ? 21.078 -14.898 -11.094 1 97 83 GLY B C 1
ATOM 2423 O O . GLY B 1 83 ? 21.172 -14.383 -9.977 1 97 83 GLY B O 1
ATOM 2424 N N . ALA B 1 84 ? 20.062 -14.703 -11.883 1 97.88 84 ALA B N 1
ATOM 2425 C CA . ALA B 1 84 ? 18.984 -13.773 -11.594 1 97.88 84 ALA B CA 1
ATOM 2426 C C . ALA B 1 84 ? 18.266 -14.156 -10.305 1 97.88 84 ALA B C 1
ATOM 2428 O O . ALA B 1 84 ? 17.922 -13.289 -9.492 1 97.88 84 ALA B O 1
ATOM 2429 N N . LEU B 1 85 ? 18 -15.438 -10.148 1 98.25 85 LEU B N 1
ATOM 2430 C CA . LEU B 1 85 ? 17.312 -15.883 -8.945 1 98.25 85 LEU B CA 1
ATOM 2431 C C . LEU B 1 85 ? 18.141 -15.57 -7.699 1 98.25 85 LEU B C 1
ATOM 2433 O O . LEU B 1 85 ? 17.609 -15.094 -6.695 1 98.25 85 LEU B O 1
ATOM 2437 N N . SER B 1 86 ? 19.438 -15.797 -7.758 1 98.31 86 SER B N 1
ATOM 2438 C CA . SER B 1 86 ? 20.328 -15.469 -6.648 1 98.31 86 SER B CA 1
ATOM 2439 C C . SER B 1 86 ? 20.344 -13.969 -6.371 1 98.31 86 SER B C 1
ATOM 2441 O O . SER B 1 86 ? 20.312 -13.539 -5.215 1 98.31 86 SER B O 1
ATOM 2443 N N . ARG B 1 87 ? 20.375 -13.234 -7.375 1 98.25 87 ARG B N 1
ATOM 2444 C CA . ARG B 1 87 ? 20.391 -11.781 -7.242 1 98.25 87 ARG B CA 1
ATOM 2445 C C . ARG B 1 87 ? 19.062 -11.266 -6.68 1 98.25 87 ARG B C 1
ATOM 2447 O O . ARG B 1 87 ? 19.047 -10.336 -5.875 1 98.25 87 ARG B O 1
ATOM 2454 N N . LEU B 1 88 ? 17.953 -11.852 -7.113 1 98.38 88 LEU B N 1
ATOM 2455 C CA . LEU B 1 88 ? 16.656 -11.5 -6.535 1 98.38 88 LEU B CA 1
ATOM 2456 C C . LEU B 1 88 ? 16.641 -11.797 -5.039 1 98.38 88 LEU B C 1
ATOM 2458 O O . LEU B 1 88 ? 16.234 -10.945 -4.246 1 98.38 88 LEU B O 1
ATOM 2462 N N . ASN B 1 89 ? 17.094 -12.945 -4.688 1 98.25 89 ASN B N 1
ATOM 2463 C CA . ASN B 1 89 ? 17.125 -13.32 -3.279 1 98.25 89 ASN B CA 1
ATOM 2464 C C . ASN B 1 89 ? 18.047 -12.414 -2.479 1 98.25 89 ASN B C 1
ATOM 2466 O O . ASN B 1 89 ? 17.766 -12.094 -1.323 1 98.25 89 ASN B O 1
ATOM 2470 N N . ALA B 1 90 ? 19.125 -11.992 -3.064 1 97.56 90 ALA B N 1
ATOM 2471 C CA . ALA B 1 90 ? 20.031 -11.055 -2.408 1 97.56 90 ALA B CA 1
ATOM 2472 C C . ALA B 1 90 ? 19.344 -9.711 -2.164 1 97.56 90 ALA B C 1
ATOM 2474 O O . ALA B 1 90 ? 19.469 -9.125 -1.089 1 97.56 90 ALA B O 1
ATOM 2475 N N . ALA B 1 91 ? 18.641 -9.25 -3.135 1 96.88 91 ALA B N 1
ATOM 2476 C CA . ALA B 1 91 ? 17.906 -7.996 -3.01 1 96.88 91 ALA B CA 1
ATOM 2477 C C . ALA B 1 91 ? 16.859 -8.078 -1.901 1 96.88 91 ALA B C 1
ATOM 2479 O O . ALA B 1 91 ? 16.75 -7.18 -1.064 1 96.88 91 ALA B O 1
ATOM 2480 N N . LEU B 1 92 ? 16.094 -9.133 -1.898 1 95.38 92 LEU B N 1
ATOM 2481 C CA . LEU B 1 92 ? 15.016 -9.312 -0.924 1 95.38 92 LEU B CA 1
ATOM 2482 C C . LEU B 1 92 ? 15.578 -9.453 0.485 1 95.38 92 LEU B C 1
ATOM 2484 O O . LEU B 1 92 ? 15.07 -8.844 1.428 1 95.38 92 LEU B O 1
ATOM 2488 N N . ALA B 1 93 ? 16.641 -10.211 0.63 1 92.75 93 ALA B N 1
ATOM 2489 C CA . ALA B 1 93 ? 17.297 -10.383 1.927 1 92.75 93 ALA B CA 1
ATOM 2490 C C . ALA B 1 93 ? 17.828 -9.062 2.459 1 92.75 93 ALA B C 1
ATOM 2492 O O . ALA B 1 93 ? 17.641 -8.734 3.635 1 92.75 93 ALA B O 1
ATOM 2493 N N . ALA B 1 94 ? 18.469 -8.352 1.611 1 92.44 94 ALA B N 1
ATOM 2494 C CA . ALA B 1 94 ? 18.984 -7.043 2.008 1 92.44 94 ALA B CA 1
ATOM 2495 C C . ALA B 1 94 ? 17.859 -6.082 2.361 1 92.44 94 ALA B C 1
ATOM 2497 O O . ALA B 1 94 ? 17.969 -5.293 3.299 1 92.44 94 ALA B O 1
ATOM 2498 N N . GLY B 1 95 ? 16.812 -6.141 1.589 1 89.94 95 GLY B N 1
ATOM 2499 C CA . GLY B 1 95 ? 15.648 -5.324 1.894 1 89.94 95 GLY B CA 1
ATOM 2500 C C . GLY B 1 95 ? 15.07 -5.594 3.271 1 89.94 95 GLY B C 1
ATOM 2501 O O . GLY B 1 95 ? 14.742 -4.66 4.004 1 89.94 95 GLY B O 1
ATOM 2502 N N . PHE B 1 96 ? 14.992 -6.812 3.57 1 84.31 96 PHE B N 1
ATOM 2503 C CA . PHE B 1 96 ? 14.492 -7.195 4.887 1 84.31 96 PHE B CA 1
ATOM 2504 C C . PHE B 1 96 ? 15.438 -6.719 5.984 1 84.31 96 PHE B C 1
ATOM 2506 O O . PHE B 1 96 ? 14.992 -6.254 7.035 1 84.31 96 PHE B O 1
ATOM 2513 N N . ARG B 1 97 ? 16.703 -6.84 5.734 1 82.44 97 ARG B N 1
ATOM 2514 C CA . ARG B 1 97 ? 17.688 -6.414 6.715 1 82.44 97 ARG B CA 1
ATOM 2515 C C . ARG B 1 97 ? 17.609 -4.91 6.957 1 82.44 97 ARG B C 1
ATOM 2517 O O . ARG B 1 97 ? 17.75 -4.449 8.094 1 82.44 97 ARG B O 1
ATOM 2524 N N . VAL B 1 98 ? 17.438 -4.254 5.875 1 78.81 98 VAL B N 1
ATOM 2525 C CA . VAL B 1 98 ? 17.312 -2.803 5.977 1 78.81 98 VAL B CA 1
ATOM 2526 C C . VAL B 1 98 ? 16.094 -2.449 6.824 1 78.81 98 VAL B C 1
ATOM 2528 O O . VAL B 1 98 ? 16.141 -1.544 7.656 1 78.81 98 VAL B O 1
ATOM 2531 N N . LYS B 1 99 ? 15.086 -3.133 6.484 1 72.44 99 LYS B N 1
ATOM 2532 C CA . LYS B 1 99 ? 13.875 -2.889 7.254 1 72.44 99 LYS B CA 1
ATOM 2533 C C . LYS B 1 99 ? 14.086 -3.219 8.727 1 72.44 99 LYS B C 1
ATOM 2535 O O . LYS B 1 99 ? 13.516 -2.561 9.602 1 72.44 99 LYS B O 1
ATOM 2540 N N . MET B 1 100 ? 14.953 -4.234 8.922 1 64.38 100 MET B N 1
ATOM 2541 C CA . MET B 1 100 ? 15.156 -4.758 10.273 1 64.38 100 MET B CA 1
ATOM 2542 C C . MET B 1 100 ? 16.359 -4.094 10.938 1 64.38 100 MET B C 1
ATOM 2544 O O . MET B 1 100 ? 16.422 -3.988 12.164 1 64.38 100 MET B O 1
ATOM 2548 N N . GLN B 1 101 ? 17.609 -4.344 10.164 1 55.69 101 GLN B N 1
ATOM 2549 C CA . GLN B 1 101 ? 18.906 -3.936 10.703 1 55.69 101 GLN B CA 1
ATOM 2550 C C . GLN B 1 101 ? 18.844 -2.523 11.281 1 55.69 101 GLN B C 1
ATOM 2552 O O . GLN B 1 101 ? 19.516 -1.616 10.789 1 55.69 101 GLN B O 1
ATOM 2557 N N . MET B 1 102 ? 17.719 -2.246 11.461 1 45.84 102 MET B N 1
ATOM 2558 C CA . MET B 1 102 ? 18.062 -1.155 12.367 1 45.84 102 MET B CA 1
ATOM 2559 C C . MET B 1 102 ? 18.828 -1.676 13.578 1 45.84 102 MET B C 1
ATOM 2561 O O . MET B 1 102 ? 18.25 -2.275 14.484 1 45.84 102 MET B O 1
ATOM 2565 N N . ALA B 1 103 ? 20 -2.27 13.375 1 43.19 103 ALA B N 1
ATOM 2566 C CA . ALA B 1 103 ? 20.938 -2.697 14.406 1 43.19 103 ALA B CA 1
ATOM 2567 C C . ALA B 1 103 ? 20.641 -2.016 15.734 1 43.19 103 ALA B C 1
ATOM 2569 O O . ALA B 1 103 ? 20.922 -2.572 16.797 1 43.19 103 ALA B O 1
ATOM 2570 N N . ALA B 1 104 ? 20.375 -0.871 15.766 1 48.97 104 ALA B N 1
ATOM 2571 C CA . ALA B 1 104 ? 20.219 -0.129 17.016 1 48.97 104 ALA B CA 1
ATOM 2572 C C . ALA B 1 104 ? 18.75 0.029 17.391 1 48.97 104 ALA B C 1
ATOM 2574 O O . ALA B 1 104 ? 17.922 0.319 16.531 1 48.97 104 ALA B O 1
ATOM 2575 N N . PRO B 1 105 ? 18.391 -0.778 18.516 1 52.88 105 PRO B N 1
ATOM 2576 C CA . PRO B 1 105 ? 17.062 -0.504 19.078 1 52.88 105 PRO B CA 1
ATOM 2577 C C . PRO B 1 105 ? 16.484 0.83 18.609 1 52.88 105 PRO B C 1
ATOM 2579 O O . PRO B 1 105 ? 15.273 0.945 18.406 1 52.88 105 PRO B O 1
ATOM 2582 N N . GLU B 1 106 ? 17.406 1.564 18.297 1 58.03 106 GLU B N 1
ATOM 2583 C CA . GLU B 1 106 ? 17.016 2.912 17.906 1 58.03 106 GLU B CA 1
ATOM 2584 C C . GLU B 1 106 ? 16.375 2.92 16.531 1 58.03 106 GLU B C 1
ATOM 2586 O O . GLU B 1 106 ? 15.414 3.662 16.281 1 58.03 106 GLU B O 1
ATOM 2591 N N . GLN B 1 107 ? 16.781 2.025 15.742 1 61.88 107 GLN B N 1
ATOM 2592 C CA . GLN B 1 107 ? 16.281 2.031 14.367 1 61.88 107 GLN B CA 1
ATOM 2593 C C . GLN B 1 107 ? 14.898 1.388 14.281 1 61.88 107 GLN B C 1
ATOM 2595 O O . GLN B 1 107 ? 14.039 1.854 13.531 1 61.88 107 GLN B O 1
ATOM 2600 N N . LEU B 1 108 ? 14.742 0.385 15.008 1 61.31 108 LEU B N 1
ATOM 2601 C CA . LEU B 1 108 ? 13.422 -0.232 15.031 1 61.31 108 LEU B CA 1
ATOM 2602 C C . LEU B 1 108 ? 12.391 0.706 15.656 1 61.31 108 LEU B C 1
ATOM 2604 O O . LEU B 1 108 ? 11.242 0.77 15.203 1 61.31 108 LEU B O 1
ATOM 2608 N N . ALA B 1 109 ? 12.938 1.337 16.719 1 64.38 109 ALA B N 1
ATOM 2609 C CA . ALA B 1 109 ? 12.07 2.357 17.312 1 64.38 109 ALA B CA 1
ATOM 2610 C C . ALA B 1 109 ? 11.703 3.424 16.281 1 64.38 109 ALA B C 1
ATOM 2612 O O . ALA B 1 109 ? 10.562 3.904 16.266 1 64.38 109 ALA B O 1
ATOM 2613 N N . ALA B 1 110 ? 12.648 3.604 15.523 1 71.62 110 ALA B N 1
ATOM 2614 C CA . ALA B 1 110 ? 12.414 4.594 14.477 1 71.62 110 ALA B CA 1
ATOM 2615 C C . ALA B 1 110 ? 11.383 4.098 13.469 1 71.62 110 ALA B C 1
ATOM 2617 O O . ALA B 1 110 ? 10.5 4.852 13.055 1 71.62 110 ALA B O 1
ATOM 2618 N N . MET B 1 111 ? 11.445 2.799 13.227 1 72.94 111 MET B N 1
ATOM 2619 C CA . MET B 1 111 ? 10.477 2.225 12.297 1 72.94 111 MET B CA 1
ATOM 2620 C C . MET B 1 111 ? 9.07 2.256 12.891 1 72.94 111 MET B C 1
ATOM 2622 O O . MET B 1 111 ? 8.125 2.66 12.219 1 72.94 111 MET B O 1
ATOM 2626 N N . ALA B 1 112 ? 9.047 1.83 14.133 1 70.88 112 ALA B N 1
ATOM 2627 C CA . ALA B 1 112 ? 7.758 1.842 14.82 1 70.88 112 ALA B CA 1
ATOM 2628 C C . ALA B 1 112 ? 7.168 3.25 14.859 1 70.88 112 ALA B C 1
ATOM 2630 O O . ALA B 1 112 ? 5.969 3.436 14.648 1 70.88 112 ALA B O 1
ATOM 2631 N N . SER B 1 113 ? 8.023 4.188 15.141 1 74.69 113 SER B N 1
ATOM 2632 C CA . SER B 1 113 ? 7.594 5.578 15.188 1 74.69 113 SER B CA 1
ATOM 2633 C C . SER B 1 113 ? 7.121 6.062 13.82 1 74.69 113 SER B C 1
ATOM 2635 O O . SER B 1 113 ? 6.113 6.762 13.719 1 74.69 113 SER B O 1
ATOM 2637 N N . LEU B 1 114 ? 7.809 5.598 12.844 1 77.69 114 LEU B N 1
ATOM 2638 C CA . LEU B 1 114 ? 7.488 6.027 11.492 1 77.69 114 LEU B CA 1
ATOM 2639 C C . LEU B 1 114 ? 6.125 5.496 11.062 1 77.69 114 LEU B C 1
ATOM 2641 O O . LEU B 1 114 ? 5.422 6.141 10.273 1 77.69 114 LEU B O 1
ATOM 2645 N N . LEU B 1 115 ? 5.809 4.398 11.648 1 75.06 115 LEU B N 1
ATOM 2646 C CA . LEU B 1 115 ? 4.566 3.748 11.25 1 75.06 115 LEU B CA 1
ATOM 2647 C C . LEU B 1 115 ? 3.377 4.336 12 1 75.06 115 LEU B C 1
ATOM 2649 O O . LEU B 1 115 ? 2.225 4.016 11.703 1 75.06 115 LEU B O 1
ATOM 2653 N N . GLN B 1 116 ? 3.645 5.281 12.898 1 74.38 116 GLN B N 1
ATOM 2654 C CA . GLN B 1 116 ? 2.564 5.949 13.617 1 74.38 116 GLN B CA 1
ATOM 2655 C C . GLN B 1 116 ? 1.832 6.938 12.719 1 74.38 116 GLN B C 1
ATOM 2657 O O . GLN B 1 116 ? 2.436 7.539 11.828 1 74.38 116 GLN B O 1
ATOM 2662 N N . PRO B 1 117 ? 0.554 7.16 13.055 1 69.06 117 PRO B N 1
ATOM 2663 C CA . PRO B 1 117 ? -0.255 8.07 12.242 1 69.06 117 PRO B CA 1
ATOM 2664 C C . PRO B 1 117 ? 0.337 9.477 12.156 1 69.06 117 PRO B C 1
ATOM 2666 O O . PRO B 1 117 ? 0.247 10.125 11.117 1 69.06 117 PRO B O 1
ATOM 2669 N N . SER B 1 118 ? 0.946 9.898 13.219 1 74.88 118 SER B N 1
ATOM 2670 C CA . SER B 1 118 ? 1.484 11.25 13.266 1 74.88 118 SER B CA 1
ATOM 2671 C C . SER B 1 118 ? 2.668 11.406 12.32 1 74.88 118 SER B C 1
ATOM 2673 O O . SER B 1 118 ? 3.084 12.531 12.023 1 74.88 118 SER B O 1
ATOM 2675 N N . ASN B 1 119 ? 3.207 10.258 11.828 1 78.56 119 ASN B N 1
ATOM 2676 C CA . ASN B 1 119 ? 4.34 10.305 10.906 1 78.56 119 ASN B CA 1
ATOM 2677 C C . ASN B 1 119 ? 3.949 9.812 9.516 1 78.56 119 ASN B C 1
ATOM 2679 O O . ASN B 1 119 ? 4.816 9.57 8.672 1 78.56 119 ASN B O 1
ATOM 2683 N N . ALA B 1 120 ? 2.693 9.75 9.281 1 74.06 120 ALA B N 1
ATOM 2684 C CA . ALA B 1 120 ? 2.178 9.188 8.031 1 74.06 120 ALA B CA 1
ATOM 2685 C C . ALA B 1 120 ? 2.693 9.961 6.824 1 74.06 120 ALA B C 1
ATOM 2687 O O . ALA B 1 120 ? 3.018 9.367 5.793 1 74.06 120 ALA B O 1
ATOM 2688 N N . HIS B 1 121 ? 2.824 11.219 6.969 1 74.06 121 HIS B N 1
ATOM 2689 C CA . HIS B 1 121 ? 3.293 12.047 5.863 1 74.06 121 HIS B CA 1
ATOM 2690 C C . HIS B 1 121 ? 4.758 11.773 5.547 1 74.06 121 HIS B C 1
ATOM 2692 O O . HIS B 1 121 ? 5.117 11.531 4.395 1 74.06 121 HIS B O 1
ATOM 2698 N N . LEU B 1 122 ? 5.559 11.844 6.566 1 78.69 122 LEU B N 1
ATOM 2699 C CA . LEU B 1 122 ? 6.977 11.555 6.387 1 78.69 122 LEU B CA 1
ATOM 2700 C C . LEU B 1 122 ? 7.184 10.148 5.84 1 78.69 122 LEU B C 1
ATOM 2702 O O . LEU B 1 122 ? 7.938 9.953 4.887 1 78.69 122 LEU B O 1
ATOM 2706 N N . TYR B 1 123 ? 6.469 9.234 6.355 1 80.31 123 TYR B N 1
ATOM 2707 C CA . TYR B 1 123 ? 6.586 7.844 5.934 1 80.31 123 TYR B CA 1
ATOM 2708 C C . TYR B 1 123 ? 6.16 7.676 4.484 1 80.31 123 TYR B C 1
ATOM 2710 O O . TYR B 1 123 ? 6.82 6.973 3.713 1 80.31 123 TYR B O 1
ATOM 2718 N N . GLY B 1 124 ? 5.141 8.305 4.113 1 79.19 124 GLY B N 1
ATOM 2719 C CA . GLY B 1 124 ? 4.688 8.266 2.732 1 79.19 124 GLY B CA 1
ATOM 2720 C C . GLY B 1 124 ? 5.719 8.789 1.75 1 79.19 124 GLY B C 1
ATOM 2721 O O . GLY B 1 124 ? 5.895 8.219 0.667 1 79.19 124 GLY B O 1
ATOM 2722 N N . ARG B 1 125 ? 6.395 9.805 2.123 1 81.5 125 ARG B N 1
ATOM 2723 C CA . ARG B 1 125 ? 7.426 10.375 1.261 1 81.5 125 ARG B CA 1
ATOM 2724 C C . ARG B 1 125 ? 8.625 9.438 1.156 1 81.5 125 ARG B C 1
ATOM 2726 O O . ARG B 1 125 ? 9.211 9.289 0.08 1 81.5 125 ARG B O 1
ATOM 2733 N N . ILE B 1 126 ? 8.93 8.914 2.264 1 83.88 126 ILE B N 1
ATOM 2734 C CA . ILE B 1 126 ? 10.031 7.961 2.262 1 83.88 126 ILE B CA 1
ATOM 2735 C C . ILE B 1 126 ? 9.703 6.797 1.331 1 83.88 126 ILE B C 1
ATOM 2737 O O . ILE B 1 126 ? 10.523 6.418 0.49 1 83.88 126 ILE B O 1
ATOM 2741 N N . LEU B 1 127 ? 8.539 6.32 1.417 1 83.75 127 LEU B N 1
ATOM 2742 C CA . LEU B 1 127 ? 8.117 5.184 0.604 1 83.75 127 LEU B CA 1
ATOM 2743 C C . LEU B 1 127 ? 8.133 5.543 -0.879 1 83.75 127 LEU B C 1
ATOM 2745 O O . LEU B 1 127 ? 8.523 4.723 -1.715 1 83.75 127 LEU B O 1
ATOM 2749 N N . ALA B 1 128 ? 7.746 6.699 -1.142 1 84.75 128 ALA B N 1
ATOM 2750 C CA . ALA B 1 128 ? 7.711 7.133 -2.535 1 84.75 128 ALA B CA 1
ATOM 2751 C C . ALA B 1 128 ? 9.109 7.16 -3.139 1 84.75 128 ALA B C 1
ATOM 2753 O O . ALA B 1 128 ? 9.32 6.703 -4.266 1 84.75 128 ALA B O 1
ATOM 2754 N N . VAL B 1 129 ? 10.039 7.656 -2.424 1 89.06 129 VAL B N 1
ATOM 2755 C CA . VAL B 1 129 ? 11.414 7.715 -2.9 1 89.06 129 VAL B CA 1
ATOM 2756 C C . VAL B 1 129 ? 11.984 6.301 -3 1 89.06 129 VAL B C 1
ATOM 2758 O O . VAL B 1 129 ? 12.641 5.961 -3.986 1 89.06 129 VAL B O 1
ATOM 2761 N N . GLU B 1 130 ? 11.688 5.551 -1.999 1 89.5 130 GLU B N 1
ATOM 2762 C CA . GLU B 1 130 ? 12.164 4.172 -2.016 1 89.5 130 GLU B CA 1
ATOM 2763 C C . GLU B 1 130 ? 11.633 3.418 -3.229 1 89.5 130 GLU B C 1
ATOM 2765 O O . GLU B 1 130 ? 12.383 2.717 -3.908 1 89.5 130 GLU B O 1
ATOM 2770 N N . GLU B 1 131 ? 10.414 3.553 -3.418 1 91.81 131 GLU B N 1
ATOM 2771 C CA . GLU B 1 131 ? 9.789 2.883 -4.555 1 91.81 131 GLU B CA 1
ATOM 2772 C C . GLU B 1 131 ? 10.469 3.26 -5.863 1 91.81 131 GLU B C 1
ATOM 2774 O O . GLU B 1 131 ? 10.773 2.391 -6.684 1 91.81 131 GLU B O 1
ATOM 2779 N N . ALA B 1 132 ? 10.773 4.492 -6.035 1 93.19 132 ALA B N 1
ATOM 2780 C CA . ALA B 1 132 ? 11.375 4.996 -7.266 1 93.19 132 ALA B CA 1
ATOM 2781 C C . ALA B 1 132 ? 12.781 4.43 -7.457 1 93.19 132 ALA B C 1
ATOM 2783 O O . ALA B 1 132 ? 13.242 4.27 -8.594 1 93.19 132 ALA B O 1
ATOM 2784 N N . LEU B 1 133 ? 13.406 4.102 -6.375 1 94.44 133 LEU B N 1
ATOM 2785 C CA . LEU B 1 133 ? 14.766 3.584 -6.438 1 94.44 133 LEU B CA 1
ATOM 2786 C C . LEU B 1 133 ? 14.766 2.064 -6.566 1 94.44 133 LEU B C 1
ATOM 2788 O O . LEU B 1 133 ? 15.516 1.506 -7.371 1 94.44 133 LEU B O 1
ATOM 2792 N N . PHE B 1 134 ? 13.898 1.426 -5.879 1 95.31 134 PHE B N 1
ATOM 2793 C CA . PHE B 1 134 ? 13.922 -0.026 -5.742 1 95.31 134 PHE B CA 1
ATOM 2794 C C . PHE B 1 134 ? 13.273 -0.692 -6.953 1 95.31 134 PHE B C 1
ATOM 2796 O O . PHE B 1 134 ? 13.727 -1.743 -7.406 1 95.31 134 PHE B O 1
ATOM 2803 N N . LEU B 1 135 ? 12.281 -0.143 -7.449 1 96.56 135 LEU B N 1
ATOM 2804 C CA . LEU B 1 135 ? 11.484 -0.801 -8.477 1 96.56 135 LEU B CA 1
ATOM 2805 C C . LEU B 1 135 ? 12.305 -1.035 -9.742 1 96.56 135 LEU B C 1
ATOM 2807 O O . LEU B 1 135 ? 12.312 -2.141 -10.281 1 96.56 135 LEU B O 1
ATOM 2811 N N . PRO B 1 136 ? 13.062 -0.024 -10.188 1 97.56 136 PRO B N 1
ATOM 2812 C CA . PRO B 1 136 ? 13.875 -0.277 -11.375 1 97.56 136 PRO B CA 1
ATOM 2813 C C . PRO B 1 136 ? 14.914 -1.376 -11.164 1 97.56 136 PRO B C 1
ATOM 2815 O O . PRO B 1 136 ? 15.195 -2.15 -12.078 1 97.56 136 PRO B O 1
ATOM 2818 N N . LEU B 1 137 ? 15.477 -1.393 -10.031 1 98 137 LEU B N 1
ATOM 2819 C CA . LEU B 1 137 ? 16.453 -2.436 -9.727 1 98 137 LEU B CA 1
ATOM 2820 C C . LEU B 1 137 ? 15.805 -3.816 -9.781 1 98 137 LEU B C 1
ATOM 2822 O O . LEU B 1 137 ? 16.328 -4.727 -10.422 1 98 137 LEU B O 1
ATOM 2826 N N . LEU B 1 138 ? 14.68 -3.998 -9.125 1 98.06 138 LEU B N 1
ATOM 2827 C CA . LEU B 1 138 ? 13.977 -5.273 -9.117 1 98.06 138 LEU B CA 1
ATOM 2828 C C . LEU B 1 138 ? 13.547 -5.66 -10.531 1 98.06 138 LEU B C 1
ATOM 2830 O O . LEU B 1 138 ? 13.68 -6.816 -10.93 1 98.06 138 LEU B O 1
ATOM 2834 N N . ALA B 1 139 ? 13.031 -4.688 -11.219 1 98.44 139 ALA B N 1
ATOM 2835 C CA . ALA B 1 139 ? 12.602 -4.945 -12.594 1 98.44 139 ALA B CA 1
ATOM 2836 C C . ALA B 1 139 ? 13.758 -5.438 -13.453 1 98.44 139 ALA B C 1
ATOM 2838 O O . ALA B 1 139 ? 13.594 -6.352 -14.258 1 98.44 139 ALA B O 1
ATOM 2839 N N . ARG B 1 140 ? 14.859 -4.805 -13.273 1 98.31 140 ARG B N 1
ATOM 2840 C CA . ARG B 1 140 ? 16.047 -5.188 -14.039 1 98.31 140 ARG B CA 1
ATOM 2841 C C . ARG B 1 140 ? 16.469 -6.621 -13.719 1 98.31 140 ARG B C 1
ATOM 2843 O O . ARG B 1 140 ? 16.75 -7.402 -14.625 1 98.31 140 ARG B O 1
ATOM 2850 N N . VAL B 1 141 ? 16.484 -6.957 -12.5 1 98.38 141 VAL B N 1
ATOM 2851 C CA . VAL B 1 141 ? 16.875 -8.297 -12.07 1 98.38 141 VAL B CA 1
ATOM 2852 C C . VAL B 1 141 ? 15.906 -9.32 -12.656 1 98.38 141 VAL B C 1
ATOM 2854 O O . VAL B 1 141 ? 16.312 -10.375 -13.148 1 98.38 141 VAL B O 1
ATOM 2857 N N . ILE B 1 142 ? 14.625 -9.031 -12.648 1 98.62 142 ILE B N 1
ATOM 2858 C CA . ILE B 1 142 ? 13.609 -9.945 -13.148 1 98.62 142 ILE B CA 1
ATOM 2859 C C . ILE B 1 142 ? 13.734 -10.078 -14.664 1 98.62 142 ILE B C 1
ATOM 2861 O O . ILE B 1 142 ? 13.656 -11.18 -15.203 1 98.62 142 ILE B O 1
ATOM 2865 N N . ALA B 1 143 ? 13.961 -8.953 -15.297 1 98.5 143 ALA B N 1
ATOM 2866 C CA . ALA B 1 143 ? 14.156 -8.984 -16.75 1 98.5 143 ALA B CA 1
ATOM 2867 C C . ALA B 1 143 ? 15.359 -9.836 -17.125 1 98.5 143 ALA B C 1
ATOM 2869 O O . ALA B 1 143 ? 15.32 -10.578 -18.109 1 98.5 143 ALA B O 1
ATOM 2870 N N . GLU B 1 144 ? 16.391 -9.68 -16.422 1 97.88 144 GLU B N 1
ATOM 2871 C CA . GLU B 1 144 ? 17.562 -10.508 -16.641 1 97.88 144 GLU B CA 1
ATOM 2872 C C . GLU B 1 144 ? 17.234 -11.992 -16.469 1 97.88 144 GLU B C 1
ATOM 2874 O O . GLU B 1 144 ? 17.719 -12.828 -17.234 1 97.88 144 GLU B O 1
ATOM 2879 N N . GLY B 1 145 ? 16.453 -12.281 -15.492 1 98.44 145 GLY B N 1
ATOM 2880 C CA . GLY B 1 145 ? 16.031 -13.664 -15.289 1 98.44 145 GLY B CA 1
ATOM 2881 C C . GLY B 1 145 ? 15.211 -14.211 -16.438 1 98.44 145 GLY B C 1
ATOM 2882 O O . GLY B 1 145 ? 15.336 -15.391 -16.797 1 98.44 145 GLY B O 1
ATOM 2883 N N . VAL B 1 146 ? 14.406 -13.391 -16.969 1 98.31 146 VAL B N 1
ATOM 2884 C CA . VAL B 1 146 ? 13.641 -13.797 -18.156 1 98.31 146 VAL B CA 1
ATOM 2885 C C . VAL B 1 146 ? 14.578 -14.055 -19.328 1 98.31 146 VAL B C 1
ATOM 2887 O O . VAL B 1 146 ? 14.461 -15.078 -20 1 98.31 146 VAL B O 1
ATOM 2890 N N . SER B 1 147 ? 15.492 -13.164 -19.5 1 97.88 147 SER B N 1
ATOM 2891 C CA . SER B 1 147 ? 16.469 -13.305 -20.578 1 97.88 147 SER B CA 1
ATOM 2892 C C . SER B 1 147 ? 17.312 -14.562 -20.406 1 97.88 147 SER B C 1
ATOM 2894 O O . SER B 1 147 ? 17.688 -15.203 -21.391 1 97.88 147 SER B O 1
ATOM 2896 N N . GLU B 1 148 ? 17.562 -14.914 -19.172 1 97.38 148 GLU B N 1
ATOM 2897 C CA . GLU B 1 148 ? 18.344 -16.094 -18.828 1 97.38 148 GLU B CA 1
ATOM 2898 C C . GLU B 1 148 ? 17.516 -17.359 -18.969 1 97.38 148 GLU B C 1
ATOM 2900 O O . GLU B 1 148 ? 18.062 -18.469 -18.922 1 97.38 148 GLU B O 1
ATOM 2905 N N . GLY B 1 149 ? 16.219 -17.203 -19.047 1 97.69 149 GLY B N 1
ATOM 2906 C CA . GLY B 1 149 ? 15.336 -18.344 -19.141 1 97.69 149 GLY B CA 1
ATOM 2907 C C . GLY B 1 149 ? 14.984 -18.953 -17.797 1 97.69 149 GLY B C 1
ATOM 2908 O O . GLY B 1 149 ? 14.406 -20.031 -17.734 1 97.69 149 GLY B O 1
ATOM 2909 N N . VAL B 1 150 ? 15.312 -18.219 -16.781 1 97.56 150 VAL B N 1
ATOM 2910 C CA . VAL B 1 150 ? 15.078 -18.703 -15.422 1 97.56 150 VAL B CA 1
ATOM 2911 C C . VAL B 1 150 ? 13.664 -18.312 -14.977 1 97.56 150 VAL B C 1
ATOM 2913 O O . VAL B 1 150 ? 13 -19.078 -14.281 1 97.56 150 VAL B O 1
ATOM 2916 N N . PHE B 1 151 ? 13.312 -17.156 -15.32 1 98.19 151 PHE B N 1
ATOM 2917 C CA . PHE B 1 151 ? 11.977 -16.672 -14.992 1 98.19 151 PHE B CA 1
ATOM 2918 C C . PHE B 1 151 ? 11.062 -16.734 -16.203 1 98.19 151 PHE B C 1
ATOM 2920 O O . PHE B 1 151 ? 11.523 -16.562 -17.344 1 98.19 151 PHE B O 1
ATOM 2927 N N . ASP B 1 152 ? 9.805 -17 -15.922 1 97.44 152 ASP B N 1
ATOM 2928 C CA . ASP B 1 152 ? 8.766 -17 -16.953 1 97.44 152 ASP B CA 1
ATOM 2929 C C . ASP B 1 152 ? 7.625 -16.062 -16.578 1 97.44 152 ASP B C 1
ATOM 2931 O O . ASP B 1 152 ? 6.641 -16.469 -15.969 1 97.44 152 ASP B O 1
ATOM 2935 N N . THR B 1 153 ? 7.801 -14.844 -16.938 1 96.88 153 THR B N 1
ATOM 2936 C CA . THR B 1 153 ? 6.781 -13.82 -16.719 1 96.88 153 THR B CA 1
ATOM 2937 C C . THR B 1 153 ? 6.762 -12.828 -17.875 1 96.88 153 THR B C 1
ATOM 2939 O O . THR B 1 153 ? 7.77 -12.648 -18.562 1 96.88 153 THR B O 1
ATOM 2942 N N . PHE B 1 154 ? 5.66 -12.188 -18.078 1 96.19 154 PHE B N 1
ATOM 2943 C CA . PHE B 1 154 ? 5.48 -11.312 -19.234 1 96.19 154 PHE B CA 1
ATOM 2944 C C . PHE B 1 154 ? 5.562 -9.852 -18.828 1 96.19 154 PHE B C 1
ATOM 2946 O O . PHE B 1 154 ? 5.445 -8.961 -19.672 1 96.19 154 PHE B O 1
ATOM 2953 N N . ASP B 1 155 ? 5.75 -9.562 -17.578 1 97.38 155 ASP B N 1
ATOM 2954 C CA . ASP B 1 155 ? 5.727 -8.195 -17.078 1 97.38 155 ASP B CA 1
ATOM 2955 C C . ASP B 1 155 ? 6.707 -8.016 -15.93 1 97.38 155 ASP B C 1
ATOM 2957 O O . ASP B 1 155 ? 6.305 -7.953 -14.766 1 97.38 155 ASP B O 1
ATOM 2961 N N . ALA B 1 156 ? 7.934 -7.789 -16.25 1 98 156 ALA B N 1
ATOM 2962 C CA . ALA B 1 156 ? 8.984 -7.676 -15.242 1 98 156 ALA B CA 1
ATOM 2963 C C . ALA B 1 156 ? 8.719 -6.504 -14.305 1 98 156 ALA B C 1
ATOM 2965 O O . ALA B 1 156 ? 8.875 -6.625 -13.086 1 98 156 ALA B O 1
ATOM 2966 N N . GLU B 1 157 ? 8.297 -5.383 -14.844 1 97.06 157 GLU B N 1
ATOM 2967 C CA . GLU B 1 157 ? 7.992 -4.207 -14.039 1 97.06 157 GLU B CA 1
ATOM 2968 C C . GLU B 1 157 ? 6.812 -4.473 -13.109 1 97.06 157 GLU B C 1
ATOM 2970 O O . GLU B 1 157 ? 6.82 -4.051 -11.945 1 97.06 157 GLU B O 1
ATOM 2975 N N . GLY B 1 158 ? 5.824 -5.125 -13.602 1 97.38 158 GLY B N 1
ATOM 2976 C CA . GLY B 1 158 ? 4.668 -5.469 -12.797 1 97.38 158 GLY B CA 1
ATOM 2977 C C . GLY B 1 158 ? 4.996 -6.41 -11.648 1 97.38 158 GLY B C 1
ATOM 2978 O O . GLY B 1 158 ? 4.465 -6.262 -10.547 1 97.38 158 GLY B O 1
ATOM 2979 N N . VAL B 1 159 ? 5.836 -7.375 -11.953 1 98.19 159 VAL B N 1
ATOM 2980 C CA . VAL B 1 159 ? 6.238 -8.305 -10.906 1 98.19 159 VAL B CA 1
ATOM 2981 C C . VAL B 1 159 ? 7.031 -7.555 -9.828 1 98.19 159 VAL B C 1
ATOM 2983 O O . VAL B 1 159 ? 6.844 -7.793 -8.633 1 98.19 159 VAL B O 1
ATOM 2986 N N . ALA B 1 160 ? 7.918 -6.648 -10.25 1 98 160 ALA B N 1
ATOM 2987 C CA . ALA B 1 160 ? 8.648 -5.82 -9.297 1 98 160 ALA B CA 1
ATOM 2988 C C . ALA B 1 160 ? 7.695 -5.039 -8.406 1 98 160 ALA B C 1
ATOM 2990 O O . ALA B 1 160 ? 7.867 -5 -7.184 1 98 160 ALA B O 1
ATOM 2991 N N . ASP B 1 161 ? 6.727 -4.477 -9 1 96.44 161 ASP B N 1
ATOM 2992 C CA . ASP B 1 161 ? 5.715 -3.713 -8.273 1 96.44 161 ASP B CA 1
ATOM 2993 C C . ASP B 1 161 ? 4.941 -4.605 -7.305 1 96.44 161 ASP B C 1
ATOM 2995 O O . ASP B 1 161 ? 4.652 -4.199 -6.18 1 96.44 161 ASP B O 1
ATOM 2999 N N . MET B 1 162 ? 4.617 -5.75 -7.715 1 96.94 162 MET B N 1
ATOM 3000 C CA . MET B 1 162 ? 3.92 -6.723 -6.879 1 96.94 162 MET B CA 1
ATOM 3001 C C . MET B 1 162 ? 4.758 -7.09 -5.66 1 96.94 162 MET B C 1
ATOM 3003 O O . MET B 1 162 ? 4.254 -7.086 -4.535 1 96.94 162 MET B O 1
ATOM 3007 N N . ILE B 1 163 ? 6.012 -7.371 -5.91 1 96.94 163 ILE B N 1
ATOM 3008 C CA . ILE B 1 163 ? 6.914 -7.75 -4.828 1 96.94 163 ILE B CA 1
ATOM 3009 C C . ILE B 1 163 ? 7.004 -6.613 -3.811 1 96.94 163 ILE B C 1
ATOM 3011 O O . ILE B 1 163 ? 6.879 -6.84 -2.604 1 96.94 163 ILE B O 1
ATOM 3015 N N . TYR B 1 164 ? 7.191 -5.441 -4.309 1 94.12 164 TYR B N 1
ATOM 3016 C CA . TYR B 1 164 ? 7.301 -4.285 -3.426 1 94.12 164 TYR B CA 1
ATOM 3017 C C . TYR B 1 164 ? 6.012 -4.078 -2.639 1 94.12 164 TYR B C 1
ATOM 3019 O O . TYR B 1 164 ? 6.051 -3.814 -1.435 1 94.12 164 TYR B O 1
ATOM 3027 N N . GLY B 1 165 ? 4.891 -4.121 -3.312 1 93.12 165 GLY B N 1
ATOM 3028 C CA . GLY B 1 165 ? 3.6 -3.971 -2.658 1 93.12 165 GLY B CA 1
ATOM 3029 C C . GLY B 1 165 ? 3.355 -5.004 -1.574 1 93.12 165 GLY B C 1
ATOM 3030 O O . GLY B 1 165 ? 2.846 -4.676 -0.5 1 93.12 165 GLY B O 1
ATOM 3031 N N . LEU B 1 166 ? 3.688 -6.207 -1.843 1 94.5 166 LEU B N 1
ATOM 3032 C CA . LEU B 1 166 ? 3.529 -7.27 -0.853 1 94.5 166 LEU B CA 1
ATOM 3033 C C . LEU B 1 166 ? 4.418 -7.02 0.359 1 94.5 166 LEU B C 1
ATOM 3035 O O . LEU B 1 166 ? 3.986 -7.199 1.5 1 94.5 166 LEU B O 1
ATOM 3039 N N . ALA B 1 167 ? 5.621 -6.594 0.081 1 90.88 167 ALA B N 1
ATOM 3040 C CA . ALA B 1 167 ? 6.535 -6.27 1.173 1 90.88 167 ALA B CA 1
ATOM 3041 C C . ALA B 1 167 ? 5.969 -5.152 2.047 1 90.88 167 ALA B C 1
ATOM 3043 O O . ALA B 1 167 ? 6.012 -5.238 3.277 1 90.88 167 ALA B O 1
ATOM 3044 N N . ALA B 1 168 ? 5.434 -4.164 1.398 1 86.56 168 ALA B N 1
ATOM 3045 C CA . ALA B 1 168 ? 4.867 -3.031 2.127 1 86.56 168 ALA B CA 1
ATOM 3046 C C . ALA B 1 168 ? 3.684 -3.469 2.988 1 86.56 168 ALA B C 1
ATOM 3048 O O . ALA B 1 168 ? 3.467 -2.93 4.074 1 86.56 168 ALA B O 1
ATOM 3049 N N . ARG B 1 169 ? 2.963 -4.441 2.59 1 88.38 169 ARG B N 1
ATOM 3050 C CA . ARG B 1 169 ? 1.788 -4.914 3.314 1 88.38 169 ARG B CA 1
ATOM 3051 C C . ARG B 1 169 ? 2.188 -5.602 4.617 1 88.38 169 ARG B C 1
ATOM 3053 O O . ARG B 1 169 ? 1.39 -5.676 5.555 1 88.38 169 ARG B O 1
ATOM 3060 N N . THR B 1 170 ? 3.373 -6.078 4.734 1 88.94 170 THR B N 1
ATOM 3061 C CA . THR B 1 170 ? 3.787 -6.809 5.93 1 88.94 170 THR B CA 1
ATOM 3062 C C . THR B 1 170 ? 4.086 -5.848 7.074 1 88.94 170 THR B C 1
ATOM 3064 O O . THR B 1 170 ? 4.195 -6.266 8.227 1 88.94 170 THR B O 1
ATOM 3067 N N . ASN B 1 171 ? 4.176 -4.527 6.75 1 82.12 171 ASN B N 1
ATOM 3068 C CA . ASN B 1 171 ? 4.48 -3.545 7.785 1 82.12 171 ASN B CA 1
ATOM 3069 C C . ASN B 1 171 ? 3.428 -3.549 8.891 1 82.12 171 ASN B C 1
ATOM 3071 O O . ASN B 1 171 ? 3.76 -3.443 10.07 1 82.12 171 ASN B O 1
ATOM 3075 N N . SER B 1 172 ? 2.193 -3.658 8.492 1 82 172 SER B N 1
ATOM 3076 C CA . SER B 1 172 ? 1.124 -3.668 9.484 1 82 172 SER B CA 1
ATOM 3077 C C . SER B 1 172 ? 1.223 -4.891 10.391 1 82 172 SER B C 1
ATOM 3079 O O . SER B 1 172 ? 0.886 -4.82 11.578 1 82 172 SER B O 1
ATOM 3081 N N . LYS B 1 173 ? 1.702 -5.984 9.852 1 88.19 173 LYS B N 1
ATOM 3082 C CA . LYS B 1 173 ? 1.835 -7.203 10.641 1 88.19 173 LYS B CA 1
ATOM 3083 C C . LYS B 1 173 ? 3.023 -7.117 11.602 1 88.19 173 LYS B C 1
ATOM 3085 O O . LYS B 1 173 ? 2.988 -7.676 12.695 1 88.19 173 LYS B O 1
ATOM 3090 N N . ILE B 1 174 ? 4.012 -6.426 11.148 1 83.25 174 ILE B N 1
ATOM 3091 C CA . ILE B 1 174 ? 5.141 -6.168 12.031 1 83.25 174 ILE B CA 1
ATOM 3092 C C . ILE B 1 174 ? 4.676 -5.344 13.234 1 83.25 174 ILE B C 1
ATOM 3094 O O . ILE B 1 174 ? 5.051 -5.633 14.375 1 83.25 174 ILE B O 1
ATOM 3098 N N . LEU B 1 175 ? 3.855 -4.387 13.016 1 80.19 175 LEU B N 1
ATOM 3099 C CA . LEU B 1 175 ? 3.314 -3.562 14.094 1 80.19 175 LEU B CA 1
ATOM 3100 C C . LEU B 1 175 ? 2.467 -4.398 15.047 1 80.19 175 LEU B C 1
ATOM 3102 O O . LEU B 1 175 ? 2.465 -4.16 16.25 1 80.19 175 LEU B O 1
ATOM 3106 N N . ASP B 1 176 ? 1.756 -5.348 14.516 1 85.75 176 ASP B N 1
ATOM 3107 C CA . ASP B 1 176 ? 0.96 -6.234 15.359 1 85.75 176 ASP B CA 1
ATOM 3108 C C . ASP B 1 176 ? 1.842 -6.98 16.359 1 85.75 176 ASP B C 1
ATOM 3110 O O . ASP B 1 176 ? 1.45 -7.176 17.516 1 85.75 176 ASP B O 1
ATOM 3114 N N . VAL B 1 177 ? 2.955 -7.383 15.891 1 86.75 177 VAL B N 1
ATOM 3115 C CA . VAL B 1 177 ? 3.883 -8.086 16.766 1 86.75 177 VAL B CA 1
ATOM 3116 C C . VAL B 1 177 ? 4.371 -7.141 17.859 1 86.75 177 VAL B C 1
ATOM 3118 O O . VAL B 1 177 ? 4.383 -7.5 19.047 1 86.75 177 VAL B O 1
ATOM 3121 N N . LEU B 1 178 ? 4.629 -5.953 17.516 1 78.88 178 LEU B N 1
ATOM 3122 C CA . LEU B 1 178 ? 5.172 -4.969 18.453 1 78.88 178 LEU B CA 1
ATOM 3123 C C . LEU B 1 178 ? 4.125 -4.551 19.469 1 78.88 178 LEU B C 1
ATOM 3125 O O . LEU B 1 178 ? 4.461 -4.246 20.625 1 78.88 178 LEU B O 1
ATOM 3129 N N . ARG B 1 179 ? 2.928 -4.609 19.141 1 82.69 179 ARG B N 1
ATOM 3130 C CA . ARG B 1 179 ? 1.854 -4.094 19.984 1 82.69 179 ARG B CA 1
ATOM 3131 C C . ARG B 1 179 ? 1.193 -5.219 20.766 1 82.69 179 ARG B C 1
ATOM 3133 O O . ARG B 1 179 ? 0.228 -4.988 21.5 1 82.69 179 ARG B O 1
ATOM 3140 N N . ALA B 1 180 ? 1.691 -6.363 20.531 1 88.25 180 ALA B N 1
ATOM 3141 C CA . ALA B 1 180 ? 1.079 -7.504 21.203 1 88.25 180 ALA B CA 1
ATOM 3142 C C . ALA B 1 180 ? 1.067 -7.305 22.719 1 88.25 180 ALA B C 1
ATOM 3144 O O . ALA B 1 180 ? 2.062 -6.863 23.297 1 88.25 180 ALA B O 1
ATOM 3145 N N . ALA B 1 181 ? -0.078 -7.602 23.297 1 89.19 181 ALA B N 1
ATOM 3146 C CA . ALA B 1 181 ? -0.325 -7.301 24.703 1 89.19 181 ALA B CA 1
ATOM 3147 C C . ALA B 1 181 ? 0.447 -8.25 25.609 1 89.19 181 ALA B C 1
ATOM 3149 O O . ALA B 1 181 ? 0.781 -7.902 26.75 1 89.19 181 ALA B O 1
ATOM 3150 N N . ASP B 1 182 ? 0.613 -9.469 25.172 1 91.88 182 ASP B N 1
ATOM 3151 C CA . ASP B 1 182 ? 1.275 -10.5 25.953 1 91.88 182 ASP B CA 1
ATOM 3152 C C . ASP B 1 182 ? 2.047 -11.469 25.062 1 91.88 182 ASP B C 1
ATOM 3154 O O . ASP B 1 182 ? 2.057 -11.32 23.844 1 91.88 182 ASP B O 1
ATOM 3158 N N . GLU B 1 183 ? 2.676 -12.359 25.688 1 90.38 183 GLU B N 1
ATOM 3159 C CA . GLU B 1 183 ? 3.57 -13.266 24.969 1 90.38 183 GLU B CA 1
ATOM 3160 C C . GLU B 1 183 ? 2.789 -14.203 24.047 1 90.38 183 GLU B C 1
ATOM 3162 O O . GLU B 1 183 ? 3.246 -14.539 22.953 1 90.38 183 GLU B O 1
ATOM 3167 N N . ALA B 1 184 ? 1.692 -14.617 24.5 1 94.69 184 ALA B N 1
ATOM 3168 C CA . ALA B 1 184 ? 0.873 -15.508 23.688 1 94.69 184 ALA B CA 1
ATOM 3169 C C . ALA B 1 184 ? 0.406 -14.797 22.422 1 94.69 184 ALA B C 1
ATOM 3171 O O . ALA B 1 184 ? 0.49 -15.359 21.312 1 94.69 184 ALA B O 1
ATOM 3172 N N . SER B 1 185 ? -0.029 -13.57 22.625 1 94.75 185 SER B N 1
ATOM 3173 C CA . SER B 1 185 ? -0.442 -12.766 21.469 1 94.75 185 SER B CA 1
ATOM 3174 C C . SER B 1 185 ? 0.736 -12.477 20.547 1 94.75 185 SER B C 1
ATOM 3176 O O . SER B 1 185 ? 0.582 -12.453 19.328 1 94.75 185 SER B O 1
ATOM 3178 N N . ARG B 1 186 ? 1.813 -12.258 21.125 1 92.69 186 ARG B N 1
ATOM 3179 C CA . ARG B 1 186 ? 3.016 -11.984 20.344 1 92.69 186 ARG B CA 1
ATOM 3180 C C . ARG B 1 186 ? 3.41 -13.195 19.5 1 92.69 186 ARG B C 1
ATOM 3182 O O . ARG B 1 186 ? 3.725 -13.07 18.328 1 92.69 186 ARG B O 1
ATOM 3189 N N . ALA B 1 187 ? 3.377 -14.336 20.125 1 94.75 187 ALA B N 1
ATOM 3190 C CA . ALA B 1 187 ? 3.688 -15.578 19.422 1 94.75 187 ALA B CA 1
ATOM 3191 C C . ALA B 1 187 ? 2.732 -15.789 18.25 1 94.75 187 ALA B C 1
ATOM 3193 O O . ALA B 1 187 ? 3.152 -16.188 17.156 1 94.75 187 ALA B O 1
ATOM 3194 N N . GLY B 1 188 ? 1.528 -15.508 18.5 1 96.12 188 GLY B N 1
ATOM 3195 C CA . GLY B 1 188 ? 0.541 -15.609 17.438 1 96.12 188 GLY B CA 1
ATOM 3196 C C . GLY B 1 188 ? 0.8 -14.648 16.297 1 96.12 188 GLY B C 1
ATOM 3197 O O . GLY B 1 188 ? 0.682 -15.031 15.125 1 96.12 188 GLY B O 1
ATOM 3198 N N . ALA B 1 189 ? 1.157 -13.469 16.672 1 94.69 189 ALA B N 1
ATOM 3199 C CA . ALA B 1 189 ? 1.456 -12.461 15.648 1 94.69 189 ALA B CA 1
ATOM 3200 C C . ALA B 1 189 ? 2.682 -12.859 14.836 1 94.69 189 ALA B C 1
ATOM 3202 O O . ALA B 1 189 ? 2.73 -12.617 13.625 1 94.69 189 ALA B O 1
ATOM 3203 N N . ILE B 1 190 ? 3.609 -13.398 15.461 1 94.62 190 ILE B N 1
ATOM 3204 C CA . ILE B 1 190 ? 4.812 -13.867 14.781 1 94.62 190 ILE B CA 1
ATOM 3205 C C . ILE B 1 190 ? 4.449 -14.992 13.812 1 94.62 190 ILE B C 1
ATOM 3207 O O . ILE B 1 190 ? 4.941 -15.016 12.68 1 94.62 190 ILE B O 1
ATOM 3211 N N . ASP B 1 191 ? 3.596 -15.891 14.195 1 96.88 191 ASP B N 1
ATOM 3212 C CA . ASP B 1 191 ? 3.143 -16.969 13.328 1 96.88 191 ASP B CA 1
ATOM 3213 C C . ASP B 1 191 ? 2.449 -16.422 12.086 1 96.88 191 ASP B C 1
ATOM 3215 O O . ASP B 1 191 ? 2.697 -16.891 10.969 1 96.88 191 ASP B O 1
ATOM 3219 N N . ILE B 1 192 ? 1.676 -15.469 12.297 1 96.12 192 ILE B N 1
ATOM 3220 C CA . ILE B 1 192 ? 0.934 -14.875 11.188 1 96.12 192 ILE B CA 1
ATOM 3221 C C . ILE B 1 192 ? 1.903 -14.195 10.227 1 96.12 192 ILE B C 1
ATOM 3223 O O . ILE B 1 192 ? 1.803 -14.375 9.008 1 96.12 192 ILE B O 1
ATOM 3227 N N . LEU B 1 193 ? 2.785 -13.445 10.766 1 94.5 193 LEU B N 1
ATOM 3228 C CA . LEU B 1 193 ? 3.773 -12.75 9.945 1 94.5 193 LEU B CA 1
ATOM 3229 C C . LEU B 1 193 ? 4.613 -13.75 9.156 1 94.5 193 LEU B C 1
ATOM 3231 O O . LEU B 1 193 ? 4.852 -13.555 7.961 1 94.5 193 LEU B O 1
ATOM 3235 N N . THR B 1 194 ? 5.023 -14.805 9.766 1 96.19 194 THR B N 1
ATOM 3236 C CA . THR B 1 194 ? 5.805 -15.844 9.109 1 96.19 194 THR B CA 1
ATOM 3237 C C . THR B 1 194 ? 5.004 -16.484 7.973 1 96.19 194 THR B C 1
ATOM 3239 O O . THR B 1 194 ? 5.527 -16.688 6.875 1 96.19 194 THR B O 1
ATOM 3242 N N . THR B 1 195 ? 3.807 -16.75 8.281 1 96.88 195 THR B N 1
ATOM 3243 C CA . THR B 1 195 ? 2.922 -17.344 7.285 1 96.88 195 THR B CA 1
ATOM 3244 C C . THR B 1 195 ? 2.752 -16.406 6.094 1 96.88 195 THR B C 1
ATOM 3246 O O . THR B 1 195 ? 2.738 -16.844 4.945 1 96.88 195 THR B O 1
ATOM 3249 N N . ARG B 1 196 ? 2.666 -15.125 6.379 1 96.31 196 ARG B N 1
ATOM 3250 C CA . ARG B 1 196 ? 2.525 -14.133 5.32 1 96.31 196 ARG B CA 1
ATOM 3251 C C . ARG B 1 196 ? 3.768 -14.094 4.434 1 96.31 196 ARG B C 1
ATOM 3253 O O . ARG B 1 196 ? 3.66 -14.016 3.209 1 96.31 196 ARG B O 1
ATOM 3260 N N . PHE B 1 197 ? 4.891 -14.148 5.027 1 95.62 197 PHE B N 1
ATOM 3261 C CA . PHE B 1 197 ? 6.129 -14.18 4.258 1 95.62 197 PHE B CA 1
ATOM 3262 C C . PHE B 1 197 ? 6.168 -15.398 3.338 1 95.62 197 PHE B C 1
ATOM 3264 O O . PHE B 1 197 ? 6.535 -15.281 2.166 1 95.62 197 PHE B O 1
ATOM 3271 N N . THR B 1 198 ? 5.816 -16.5 3.873 1 96.88 198 THR B N 1
ATOM 3272 C CA . THR B 1 198 ? 5.801 -17.734 3.084 1 96.88 198 THR B CA 1
ATOM 3273 C C . THR B 1 198 ? 4.836 -17.609 1.906 1 96.88 198 THR B C 1
ATOM 3275 O O . THR B 1 198 ? 5.18 -17.953 0.777 1 96.88 198 THR B O 1
ATOM 3278 N N . LEU B 1 199 ? 3.688 -17.062 2.17 1 97.62 199 LEU B N 1
ATOM 3279 C CA . LEU B 1 199 ? 2.695 -16.859 1.118 1 97.62 199 LEU B CA 1
ATOM 3280 C C . LEU B 1 199 ? 3.246 -15.961 0.015 1 97.62 199 LEU B C 1
ATOM 3282 O O . LEU B 1 199 ? 3.104 -16.266 -1.17 1 97.62 199 LEU B O 1
ATOM 3286 N N . HIS B 1 200 ? 3.799 -14.852 0.409 1 97.38 200 HIS B N 1
ATOM 3287 C CA . HIS B 1 200 ? 4.348 -13.906 -0.558 1 97.38 200 HIS B CA 1
ATOM 3288 C C . HIS B 1 200 ? 5.449 -14.555 -1.393 1 97.38 200 HIS B C 1
ATOM 3290 O O . HIS B 1 200 ? 5.5 -14.367 -2.611 1 97.38 200 HIS B O 1
ATOM 3296 N N . GLY B 1 201 ? 6.312 -15.297 -0.706 1 97.62 201 GLY B N 1
ATOM 3297 C CA . GLY B 1 201 ? 7.359 -16 -1.427 1 97.62 201 GLY B CA 1
ATOM 3298 C C . GLY B 1 201 ? 6.824 -16.953 -2.482 1 97.62 201 GLY B C 1
ATOM 3299 O O . GLY B 1 201 ? 7.293 -16.953 -3.621 1 97.62 201 GLY B O 1
ATOM 3300 N N . ILE B 1 202 ? 5.848 -17.719 -2.145 1 97.81 202 ILE B N 1
ATOM 3301 C CA . ILE B 1 202 ? 5.266 -18.688 -3.057 1 97.81 202 ILE B CA 1
ATOM 3302 C C . ILE B 1 202 ? 4.562 -17.969 -4.207 1 97.81 202 ILE B C 1
ATOM 3304 O O . ILE B 1 202 ? 4.656 -18.391 -5.359 1 97.81 202 ILE B O 1
ATOM 3308 N N . ALA B 1 203 ? 3.855 -16.922 -3.875 1 97.5 203 ALA B N 1
ATOM 3309 C CA . ALA B 1 203 ? 3.193 -16.141 -4.922 1 97.5 203 ALA B CA 1
ATOM 3310 C C . ALA B 1 203 ? 4.203 -15.625 -5.945 1 97.5 203 ALA B C 1
ATOM 3312 O O . ALA B 1 203 ? 3.959 -15.688 -7.152 1 97.5 203 ALA B O 1
ATOM 3313 N N . VAL B 1 204 ? 5.309 -15.125 -5.469 1 97.94 204 VAL B N 1
ATOM 3314 C CA . VAL B 1 204 ? 6.352 -14.609 -6.352 1 97.94 204 VAL B CA 1
ATOM 3315 C C . VAL B 1 204 ? 6.949 -15.758 -7.168 1 97.94 204 VAL B C 1
ATOM 3317 O O . VAL B 1 204 ? 7.137 -15.633 -8.375 1 97.94 204 VAL B O 1
ATOM 3320 N N . ASP B 1 205 ? 7.23 -16.891 -6.512 1 98.31 205 ASP B N 1
ATOM 3321 C CA . ASP B 1 205 ? 7.73 -18.078 -7.215 1 98.31 205 ASP B CA 1
ATOM 3322 C C . ASP B 1 205 ? 6.828 -18.438 -8.391 1 98.31 205 ASP B C 1
ATOM 3324 O O . ASP B 1 205 ? 7.305 -18.594 -9.516 1 98.31 205 ASP B O 1
ATOM 3328 N N . ARG B 1 206 ? 5.621 -18.5 -8.117 1 97.44 206 ARG B N 1
ATOM 3329 C CA . ARG B 1 206 ? 4.668 -19.016 -9.094 1 97.44 206 ARG B CA 1
ATOM 3330 C C . ARG B 1 206 ? 4.477 -18.047 -10.25 1 97.44 206 ARG B C 1
ATOM 3332 O O . ARG B 1 206 ? 4.328 -18.453 -11.398 1 97.44 206 ARG B O 1
ATOM 3339 N N . ILE B 1 207 ? 4.52 -16.75 -9.945 1 97.44 207 ILE B N 1
ATOM 3340 C CA . ILE B 1 207 ? 4.336 -15.789 -11.023 1 97.44 207 ILE B CA 1
ATOM 3341 C C . ILE B 1 207 ? 5.613 -15.703 -11.859 1 97.44 207 ILE B C 1
ATOM 3343 O O . ILE B 1 207 ? 5.574 -15.305 -13.023 1 97.44 207 ILE B O 1
ATOM 3347 N N . LEU B 1 208 ? 6.699 -16.094 -11.242 1 98 208 LEU B N 1
ATOM 3348 C CA . LEU B 1 208 ? 7.969 -16.094 -11.961 1 98 208 LEU B CA 1
ATOM 3349 C C . LEU B 1 208 ? 8.195 -17.438 -12.648 1 98 208 LEU B C 1
ATOM 3351 O O . LEU B 1 208 ? 9.148 -17.594 -13.422 1 98 208 LEU B O 1
ATOM 3355 N N . GLY B 1 209 ? 7.41 -18.391 -12.344 1 97.12 209 GLY B N 1
ATOM 3356 C CA . GLY B 1 209 ? 7.5 -19.688 -12.984 1 97.12 209 GLY B CA 1
ATOM 3357 C C . GLY B 1 209 ? 8.617 -20.547 -12.43 1 97.12 209 GLY B C 1
ATOM 3358 O O . GLY B 1 209 ? 9.188 -21.375 -13.148 1 97.12 209 GLY B O 1
ATOM 3359 N N . VAL B 1 210 ? 9 -20.359 -11.211 1 97.88 210 VAL B N 1
ATOM 3360 C CA . VAL B 1 210 ? 10.016 -21.172 -10.555 1 97.88 210 VAL B CA 1
ATOM 3361 C C . VAL B 1 210 ? 9.375 -22.031 -9.469 1 97.88 210 VAL B C 1
ATOM 3363 O O . VAL B 1 210 ? 8.25 -21.75 -9.039 1 97.88 210 VAL B O 1
ATOM 3366 N N . PRO B 1 211 ? 10.031 -23.078 -9 1 97.56 211 PRO B N 1
ATOM 3367 C CA . PRO B 1 211 ? 9.453 -23.953 -7.977 1 97.56 211 PRO B CA 1
ATOM 3368 C C . PRO B 1 211 ? 9.172 -23.219 -6.664 1 97.56 211 PRO B C 1
ATOM 3370 O O . PRO B 1 211 ? 9.922 -22.312 -6.289 1 97.56 211 PRO B O 1
ATOM 3373 N N . ASP B 1 212 ? 8.133 -23.609 -5.977 1 97.38 212 ASP B N 1
ATOM 3374 C CA . ASP B 1 212 ? 7.859 -23.078 -4.648 1 97.38 212 ASP B CA 1
ATOM 3375 C C . ASP B 1 212 ? 9.086 -23.188 -3.746 1 97.38 212 ASP B C 1
ATOM 3377 O O . ASP B 1 212 ? 9.766 -24.219 -3.725 1 97.38 212 ASP B O 1
ATOM 3381 N N . GLY B 1 213 ? 9.375 -22.125 -3.055 1 96.75 213 GLY B N 1
ATOM 3382 C CA . GLY B 1 213 ? 10.492 -22.109 -2.125 1 96.75 213 GLY B CA 1
ATOM 3383 C C . GLY B 1 213 ? 11.766 -21.547 -2.729 1 96.75 213 GLY B C 1
ATOM 3384 O O . GLY B 1 213 ? 12.797 -21.469 -2.057 1 96.75 213 GLY B O 1
ATOM 3385 N N . SER B 1 214 ? 11.734 -21.188 -4.023 1 98 214 SER B N 1
ATOM 3386 C CA . SER B 1 214 ? 12.891 -20.594 -4.688 1 98 214 SER B CA 1
ATOM 3387 C C . SER B 1 214 ? 13.227 -19.219 -4.105 1 98 214 SER B C 1
ATOM 3389 O O . SER B 1 214 ? 14.398 -18.891 -3.916 1 98 214 SER B O 1
ATOM 3391 N N . VAL B 1 215 ? 12.234 -18.375 -3.895 1 96.88 215 VAL B N 1
ATOM 3392 C CA . VAL B 1 215 ? 12.422 -17.125 -3.16 1 96.88 215 VAL B CA 1
ATOM 3393 C C . VAL B 1 215 ? 12.547 -17.422 -1.667 1 96.88 215 VAL B C 1
ATOM 3395 O O . VAL B 1 215 ? 11.672 -18.062 -1.078 1 96.88 215 VAL B O 1
ATOM 3398 N N . ILE B 1 216 ? 13.57 -16.969 -1.134 1 96.19 216 ILE B N 1
ATOM 3399 C CA . ILE B 1 216 ? 13.867 -17.25 0.265 1 96.19 216 ILE B CA 1
ATOM 3400 C C . ILE B 1 216 ? 13.195 -16.219 1.161 1 96.19 216 ILE B C 1
ATOM 3402 O O . ILE B 1 216 ? 13.391 -15.016 0.98 1 96.19 216 ILE B O 1
ATOM 3406 N N . THR B 1 217 ? 12.383 -16.688 2.055 1 94.94 217 THR B N 1
ATOM 3407 C CA . THR B 1 217 ? 11.711 -15.82 3.008 1 94.94 217 THR B CA 1
ATOM 3408 C C . THR B 1 217 ? 12.188 -16.094 4.43 1 94.94 217 THR B C 1
ATOM 3410 O O . THR B 1 217 ? 12.875 -17.094 4.676 1 94.94 217 THR B O 1
ATOM 3413 N N . LEU B 1 218 ? 11.844 -15.289 5.312 1 92.12 218 LEU B N 1
ATOM 3414 C CA . LEU B 1 218 ? 12.297 -15.438 6.691 1 92.12 218 LEU B CA 1
ATOM 3415 C C . LEU B 1 218 ? 11.594 -16.609 7.367 1 92.12 218 LEU B C 1
ATOM 3417 O O . LEU B 1 218 ? 10.383 -16.781 7.211 1 92.12 218 LEU B O 1
ATOM 3421 N N . THR B 1 219 ? 12.375 -17.391 8.062 1 93 219 THR B N 1
ATOM 3422 C CA . THR B 1 219 ? 11.82 -18.453 8.898 1 93 219 THR B CA 1
ATOM 3423 C C . THR B 1 219 ? 11.203 -17.875 10.164 1 93 219 THR B C 1
ATOM 3425 O O . THR B 1 219 ? 11.406 -16.703 10.484 1 93 219 THR B O 1
ATOM 3428 N N . ARG B 1 220 ? 10.445 -18.703 10.781 1 94.38 220 ARG B N 1
ATOM 3429 C CA . ARG B 1 220 ? 9.844 -18.25 12.031 1 94.38 220 ARG B CA 1
ATOM 3430 C C . ARG B 1 220 ? 10.914 -17.797 13.016 1 94.38 220 ARG B C 1
ATOM 3432 O O . ARG B 1 220 ? 10.75 -16.766 13.695 1 94.38 220 ARG B O 1
ATOM 3439 N N . GLY B 1 221 ? 12 -18.578 13.141 1 91.69 221 GLY B N 1
ATOM 3440 C CA . GLY B 1 221 ? 13.102 -18.203 14.016 1 91.69 221 GLY B CA 1
ATOM 3441 C C . GLY B 1 221 ? 13.719 -16.859 13.641 1 91.69 221 GLY B C 1
ATOM 3442 O O . GLY B 1 221 ? 14.039 -16.062 14.523 1 91.69 221 GLY B O 1
ATOM 3443 N N . GLU B 1 222 ? 13.867 -16.578 12.469 1 88.81 222 GLU B N 1
ATOM 3444 C CA . GLU B 1 222 ? 14.422 -15.312 12 1 88.81 222 GLU B CA 1
ATOM 3445 C C . GLU B 1 222 ? 13.469 -14.156 12.266 1 88.81 222 GLU B C 1
ATOM 3447 O O . GLU B 1 222 ? 13.906 -13.055 12.602 1 88.81 222 GLU B O 1
ATOM 3452 N N . VAL B 1 223 ? 12.156 -14.391 12.062 1 88.19 223 VAL B N 1
ATOM 3453 C CA . VAL B 1 223 ? 11.148 -13.375 12.359 1 88.19 223 VAL B CA 1
ATOM 3454 C C . VAL B 1 223 ? 11.188 -13.023 13.844 1 88.19 223 VAL B C 1
ATOM 3456 O O . VAL B 1 223 ? 11.156 -11.852 14.211 1 88.19 223 VAL B O 1
ATOM 3459 N N . GLU B 1 224 ? 11.273 -14.047 14.609 1 88.06 224 GLU B N 1
ATOM 3460 C CA . GLU B 1 224 ? 11.359 -13.844 16.062 1 88.06 224 GLU B CA 1
ATOM 3461 C C . GLU B 1 224 ? 12.578 -13 16.422 1 88.06 224 GLU B C 1
ATOM 3463 O O . GLU B 1 224 ? 12.484 -12.086 17.25 1 88.06 224 GLU B O 1
ATOM 3468 N N . ALA B 1 225 ? 13.656 -13.297 15.875 1 82.75 225 ALA B N 1
ATOM 3469 C CA . ALA B 1 225 ? 14.883 -12.547 16.141 1 82.75 225 ALA B CA 1
ATOM 3470 C C . ALA B 1 225 ? 14.75 -11.102 15.68 1 82.75 225 ALA B C 1
ATOM 3472 O O . ALA B 1 225 ? 15.227 -10.188 16.359 1 82.75 225 ALA B O 1
ATOM 3473 N N . MET B 1 226 ? 14.078 -10.938 14.68 1 77.25 226 MET B N 1
ATOM 3474 C CA . MET B 1 226 ? 13.875 -9.617 14.094 1 77.25 226 MET B CA 1
ATOM 3475 C C . MET B 1 226 ? 13.039 -8.742 15.008 1 77.25 226 MET B C 1
ATOM 3477 O O . MET B 1 226 ? 13.375 -7.574 15.234 1 77.25 226 MET B O 1
ATOM 3481 N N . VAL B 1 227 ? 12.031 -9.32 15.625 1 76.94 227 VAL B N 1
ATOM 3482 C CA . VAL B 1 227 ? 11.102 -8.508 16.406 1 76.94 227 VAL B CA 1
ATOM 3483 C C . VAL B 1 227 ? 11.609 -8.391 17.844 1 76.94 227 VAL B C 1
ATOM 3485 O O . VAL B 1 227 ? 11.227 -7.465 18.562 1 76.94 227 VAL B O 1
ATOM 3488 N N . ALA B 1 228 ? 12.273 -9.398 18.328 1 74 228 ALA B N 1
ATOM 3489 C CA . ALA B 1 228 ? 12.844 -9.352 19.672 1 74 228 ALA B CA 1
ATOM 3490 C C . ALA B 1 228 ? 13.836 -8.195 19.797 1 74 228 ALA B C 1
ATOM 3492 O O . ALA B 1 228 ? 14.047 -7.676 20.891 1 74 228 ALA B O 1
ATOM 3493 N N . ALA B 1 229 ? 14.352 -7.852 18.781 1 64.81 229 ALA B N 1
ATOM 3494 C CA . ALA B 1 229 ? 15.328 -6.762 18.781 1 64.81 229 ALA B CA 1
ATOM 3495 C C . ALA B 1 229 ? 14.625 -5.406 18.859 1 64.81 229 ALA B C 1
ATOM 3497 O O . ALA B 1 229 ? 15.273 -4.379 19.062 1 64.81 229 ALA B O 1
ATOM 3498 N N . LEU B 1 230 ? 13.219 -5.465 18.844 1 62 230 LEU B N 1
ATOM 3499 C CA . LEU B 1 230 ? 12.422 -4.246 18.875 1 62 230 LEU B CA 1
ATOM 3500 C C . LEU B 1 230 ? 12.109 -3.834 20.312 1 62 230 LEU B C 1
ATOM 3502 O O . LEU B 1 230 ? 11.664 -4.66 21.109 1 62 230 LEU B O 1
ATOM 3506 N N . PRO B 1 231 ? 12.625 -2.633 20.734 1 54.75 231 PRO B N 1
ATOM 3507 C CA . PRO B 1 231 ? 12.281 -2.223 22.094 1 54.75 231 PRO B CA 1
ATOM 3508 C C . PRO B 1 231 ? 10.773 -2.123 22.312 1 54.75 231 PRO B C 1
ATOM 3510 O O . PRO B 1 231 ? 10.047 -1.663 21.438 1 54.75 231 PRO B O 1
ATOM 3513 N N . ARG B 1 232 ? 10.234 -2.822 23.375 1 52.62 232 ARG B N 1
ATOM 3514 C CA . ARG B 1 232 ? 8.836 -2.791 23.766 1 52.62 232 ARG B CA 1
ATOM 3515 C C . ARG B 1 232 ? 8.406 -1.379 24.156 1 52.62 232 ARG B C 1
ATOM 3517 O O . ARG B 1 232 ? 7.211 -1.073 24.188 1 52.62 232 ARG B O 1
ATOM 3524 N N . SER B 1 233 ? 9.242 -0.548 24.469 1 48.47 233 SER B N 1
ATOM 3525 C CA . SER B 1 233 ? 8.883 0.715 25.109 1 48.47 233 SER B CA 1
ATOM 3526 C C . SER B 1 233 ? 8.273 1.687 24.109 1 48.47 233 SER B C 1
ATOM 3528 O O . SER B 1 233 ? 7.75 2.736 24.5 1 48.47 233 SER B O 1
ATOM 3530 N N . PHE B 1 234 ? 8.609 1.557 22.984 1 45.78 234 PHE B N 1
ATOM 3531 C CA . PHE B 1 234 ? 8.164 2.67 22.156 1 45.78 234 PHE B CA 1
ATOM 3532 C C . PHE B 1 234 ? 6.695 2.514 21.781 1 45.78 234 PHE B C 1
ATOM 3534 O O . PHE B 1 234 ? 6.195 3.211 20.891 1 45.78 234 PHE B O 1
ATOM 3541 N N . ILE B 1 235 ? 6.055 1.427 22.312 1 39.34 235 ILE B N 1
ATOM 3542 C CA . ILE B 1 235 ? 4.605 1.337 22.141 1 39.34 235 ILE B CA 1
ATOM 3543 C C . ILE B 1 235 ? 3.916 2.236 23.172 1 39.34 235 ILE B C 1
ATOM 3545 O O . ILE B 1 235 ? 4.277 2.24 24.344 1 39.34 235 ILE B O 1
#

Organism: NCBI:txid185642

InterPro domains:
  IPR001647 DNA-binding HTH domain, TetR-type [PF00440] (15-61)
  IPR001647 DNA-binding HTH domain, TetR-type [PR00455] (15-28)
  IPR001647 DNA-binding HTH domain, TetR-type [PR00455] (36-59)
  IPR001647 DNA-binding HTH domain, TetR-type [PS50977] (9-69)
  IPR009057 Homedomain-like superfamily [SSF46689] (5-78)
  IPR050109 HTH-type, TetR-like transcriptional regulator [PTHR30055] (4-191)

Foldseek 3Di:
DPPPPDDLVVLLVLLLVQVLVCCLVPFLLRADPVNSCVRSVHDPVSVCVQPVDSVSSLLVNLLVLLVVLLVQLVVQLVPQPDALLSSLLSNVVSNVCSLQVPVDLVVLSSLLSCPDPSNVVSNVSSLVNNCVRQLVVQLVSLVRCVVVVNFDADHSSVLSVLLSVLVVVLSVLLNQLLPQPDDVSNLVSLVVSQVSQLVSQQVSCVNRVHDRCSRPGDHSVRSVVRSVSHDSPSD/DPPPPDDLVVLLVLLLVQVLVCCLVPFLLRADPVNSCVRSVHDPVSVCVQPVDSVSSLLVNLLVLLVVLLVQLVVQLVPQPDALLSSLLSNVVSNVCSLQPVVDLVVLSSLLSCPDPSNVVSNVSSLVNNCVRQLVVQLVSLVRCVVVVNFDADHSSVLSVLLSVLVVVLSVLLNQLLPQPDDVSNLVSLVVSQVSQLVSQQVSCVNRVHDRCSRPGDHSVRSVVRSVSHDSPSD

Nearest PDB structures (foldseek):
  3e7q-assembly1_A  TM=6.987E-01  e=8.021E-06  Pseudomonas aeruginosa
  4yze-assembly1_C  TM=6.716E-01  e=9.437E-05  Escherichia coli K-12
  7xxs-assembly1_B  TM=6.252E-01  e=4.530E-04  Vibrio cholerae
  2g7s-assembly1_A-2  TM=6.067E-01  e=6.781E-04  Agrobacterium fabrum str. C58
  7xxo-assembly1_A  TM=6.353E-01  e=2.976E-03  Vibrio cholerae

pLDDT: mean 87.01, std 12.88, range [39.06, 98.62]

Solvent-accessible surface area (backbone atoms only — not comparable to full-atom values): 24483 Å² total; per-residue (Å²): 125,81,78,76,80,64,55,68,67,55,50,52,49,52,48,48,53,50,44,51,49,49,30,48,71,63,21,44,77,70,54,51,68,66,55,43,36,64,72,66,70,52,54,70,68,64,48,40,72,76,35,78,38,70,62,52,44,47,50,52,49,21,48,52,54,25,50,56,49,46,51,52,19,52,49,41,30,70,68,41,85,57,57,37,68,51,25,48,40,32,31,52,53,35,46,50,38,54,73,46,61,24,80,45,47,61,40,35,43,38,49,56,36,38,70,31,78,52,14,43,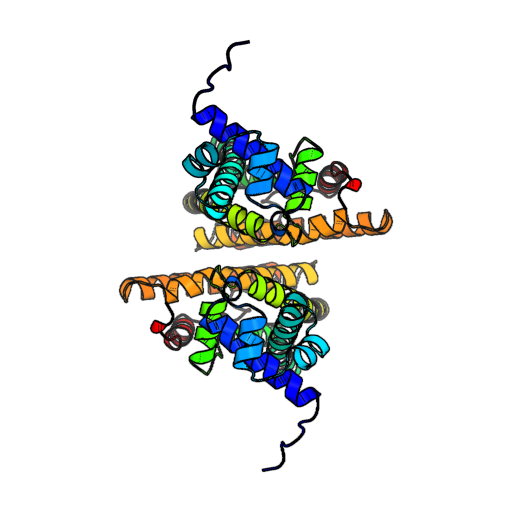66,59,40,50,49,22,49,53,48,32,47,68,58,47,37,58,56,44,16,50,40,44,44,49,13,38,76,70,64,60,32,55,65,95,44,39,58,52,50,25,49,48,54,51,44,55,58,58,59,47,51,64,43,52,49,47,34,64,63,35,88,43,69,68,51,24,54,51,30,47,51,50,44,28,51,43,37,49,50,52,26,35,37,51,14,55,47,30,55,41,61,75,68,69,43,74,56,63,48,60,71,53,49,49,55,56,55,68,56,37,62,69,73,80,106,127,81,77,77,79,64,56,68,67,54,50,53,49,50,48,49,53,51,42,51,51,48,31,49,72,62,22,45,75,69,54,51,68,67,54,43,36,62,72,66,69,53,54,71,68,63,48,40,71,76,34,78,38,72,64,52,44,48,50,52,50,21,45,52,54,27,50,56,49,45,50,52,20,54,48,41,30,70,69,41,85,57,58,36,69,51,25,47,39,30,30,53,52,34,47,50,38,56,72,47,59,27,79,43,48,60,38,36,42,38,49,57,35,37,69,32,76,51,14,42,66,59,40,50,50,22,48,53,48,32,47,69,57,48,39,59,55,45,15,49,40,43,43,48,14,38,74,71,65,60,31,54,64,95,45,40,59,52,50,25,49,49,53,52,44,55,57,59,59,47,52,64,43,53,48,47,35,64,62,35,88,45,69,69,51,23,53,50,31,47,52,50,44,29,51,42,36,50,50,52,26,35,36,51,14,54,47,29,55,41,61,76,67,68,43,74,56,64,47,60,70,54,49,49,56,55,53,68,56,38,62,70,72,80,106